Protein AF-A0A3S3QIP8-F1 (afdb_monomer)

Secondary structure (DSSP, 8-state):
-EEEEESS--TTHHHHHHHTT-EEEEE---GGGTT---HHHHHHH--TTEEEEEEESS-TTT-----HHHHHHHHHHHHT-TT-EEEEE-TTTT---TT-----GGGSTTTGGGEEEEEEHHHHS--SS---EEEEE-S-HHHHHHHHHHHHHHHHHHHHHHHHHHHHHHTTS------------------------------TT--SHHHHHHHHHHHHHHHS----TT-----B-PPPHHHHHH-GGGSS-SS---SSTTHHHHTTT-HHHHHHHHHHHHHHHHH-SS--HHHHHHHHHHHHHHHHTTBSS-----HHHHHHHHHHHHHHHHHHHH--TTS-HHHH-HHHHHHHHIIIII-GGG---HHHHHHHHHHH-TT----HHHHHGGG-TTTS-HHHHHHHHHTT----SHHHHHHHHHHHHHTTS--------PPPPHHHHHHHTPEEEE---TT-TT-TT--EEETTEEEE--EEE-HHHHHHHHHHHHHHHH-TTS--HHHHHHHHHHHH-SSHHHHHHHHHTTSEEE-SSSHHHHHHHHHHHHTT----TT--TTHHHHHHHHHHHHSHHHHHHHHHHHHTSSSHHHHHHHHHHHHHHHHHHHHHHHHH-HHHHS--

pLDDT: mean 73.8, std 17.01, range [21.25, 93.06]

Radius of gyration: 34.1 Å; Cα contacts (8 Å, |Δi|>4): 766; chains: 1; bounding box: 75×82×105 Å

Organism: NCBI:txid337451

Nearest PDB structures (foldseek):
  5wmi-assembly1_A-2  TM=9.969E-01  e=4.061E-16  Arabidopsis thaliana
  5wml-assembly1_B  TM=9.912E-01  e=1.218E-15  Arabidopsis thaliana
  5wmh-assembly2_C  TM=9.903E-01  e=6.158E-15  Arabidopsis thaliana
  5wmk-assembly1_A-2  TM=9.514E-01  e=2.811E-15  Arabidopsis thaliana
  8wkj-assembly1_A-2  TM=9.703E-01  e=3.616E-10  Legionella pneumophila

Mean predicted aligned error: 19.62 Å

InterPro domains:
  IPR004158 Protein of unknown function DUF247, plant [PF03140] (236-611)
  IPR004158 Protein of unknown function DUF247, plant [PTHR31170] (226-620)
  IPR004839 Aminotransferase, class I/classII, large domain [PF00155] (13-129)
  IPR015421 Pyridoxal phosphate-dependent transferase, major domain [G3DSA:3.40.640.10] (13-126)
  IPR015424 Pyridoxal phosphate-dependent transferase [SSF53383] (13-152)

Sequence (628 aa):
MQGISAIGSPKRYPEMARLADAMPVILFTLISDDFLLYPRVLASKLNEKSRLLILCSPSNPTGSVYPKKLLEEIADIVEKHPRLLVLSDEMYEHIIYPPAKHISFASLPSMWERTLTVNGLSKSFGFLSSACSLCTSSEDPAIITTLLIIQDSVRLNKRIENLMTCEEEESFSTGTKVGASSSESGMQEPVQEDASVVTTIDTRGLESNWVTSIKERLRIWRGRPKASSESISCSIHRVTHCLRQSNEKVYDPQLISIGPLHYEKRKSQLQAMEEYKWRCLDNILSRSREGSLERYLAAVKELEERARKCYSEVIPLDSNSFAEMMVLDACFMIEFFRRDNNEDPIFQLKWLKLALTADIMMMLENQIPFFILHRLFDLIDDSRPHSIQEMATILFPDILDSTVLEKIRESNIQIQHLLHLMHASFILKVEEKCSGTSVFQRIPSASKLKDAGIKFKERTEKKDILDIFAIKFEKGSIEIPSIQFWDRANLIFLNLIAFEQCYCPCKKYVTAYAAFMNCLICNSKDVEILCREGIIDNWVGSDGDMAALFNNMARELTVYEDDFYLSGICKEINQYCESTWPKLRATLVHDYFKNPWAIVSFLAALLLLLLTITQTFFSSFPKFAYGK

Structure (mmCIF, N/CA/C/O backbone):
data_AF-A0A3S3QIP8-F1
#
_entry.id   AF-A0A3S3QIP8-F1
#
loop_
_atom_site.group_PDB
_atom_site.id
_atom_site.type_symbol
_atom_site.label_atom_id
_atom_site.label_alt_id
_atom_site.label_comp_id
_atom_site.label_asym_id
_atom_site.label_entity_id
_atom_site.label_seq_id
_atom_site.pdbx_PDB_ins_code
_atom_site.Cartn_x
_atom_site.Cartn_y
_atom_site.Cartn_z
_atom_site.occupancy
_atom_site.B_iso_or_equiv
_atom_site.auth_seq_id
_atom_site.auth_comp_id
_atom_site.auth_asym_id
_atom_site.auth_atom_id
_atom_site.pdbx_PDB_model_num
ATOM 1 N N . MET A 1 1 ? -15.910 -31.978 -16.618 1.00 37.06 1 MET A N 1
ATOM 2 C CA . MET A 1 1 ? -17.311 -31.616 -17.001 1.00 37.06 1 MET A CA 1
ATOM 3 C C . MET A 1 1 ? -17.307 -30.625 -18.168 1.00 37.06 1 MET A C 1
ATOM 5 O O . MET A 1 1 ? -16.235 -30.136 -18.460 1.00 37.06 1 MET A O 1
ATOM 9 N N . GLN A 1 2 ? -18.411 -30.328 -18.869 1.00 28.30 2 GLN A N 1
ATOM 10 C CA . GLN A 1 2 ? -18.497 -29.147 -19.755 1.00 28.30 2 GLN A CA 1
ATOM 11 C C . GLN A 1 2 ? -19.601 -28.212 -19.238 1.00 28.30 2 GLN A C 1
ATOM 13 O O . GLN A 1 2 ? -20.752 -28.636 -19.108 1.00 28.30 2 GLN A O 1
ATOM 18 N N . GLY A 1 3 ? -19.243 -26.974 -18.889 1.00 34.06 3 GLY A N 1
ATOM 19 C CA . GLY A 1 3 ? -20.182 -25.924 -18.478 1.00 34.06 3 GLY A CA 1
ATOM 20 C C . GLY A 1 3 ? -20.377 -24.954 -19.632 1.00 34.06 3 GLY A C 1
ATOM 21 O O . GLY A 1 3 ? -19.390 -24.454 -20.156 1.00 34.06 3 GLY A O 1
ATOM 22 N N . ILE A 1 4 ? -21.610 -24.708 -20.063 1.00 38.31 4 ILE A N 1
ATOM 23 C CA . ILE A 1 4 ? -21.902 -23.805 -21.178 1.00 38.31 4 ILE A CA 1
ATOM 24 C C . ILE A 1 4 ? -22.316 -22.445 -20.603 1.00 38.31 4 ILE A C 1
ATOM 26 O O . ILE A 1 4 ? -23.284 -22.351 -19.853 1.00 38.31 4 ILE A O 1
ATOM 30 N N . SER A 1 5 ? -21.574 -21.391 -20.940 1.00 38.03 5 SER A N 1
ATOM 31 C CA . SER A 1 5 ? -21.826 -20.011 -20.509 1.00 38.03 5 SER A CA 1
ATOM 32 C C . SER A 1 5 ? -22.104 -19.135 -21.725 1.00 38.03 5 SER A C 1
ATOM 34 O O . SER A 1 5 ? -21.290 -19.103 -22.645 1.00 38.03 5 SER A O 1
ATOM 36 N N . ALA A 1 6 ? -23.226 -18.419 -21.750 1.00 36.28 6 ALA A N 1
ATOM 37 C CA . ALA A 1 6 ? -23.490 -17.410 -22.773 1.00 36.28 6 ALA A CA 1
ATOM 38 C C . ALA A 1 6 ? -22.900 -16.050 -22.378 1.00 36.28 6 ALA A C 1
ATOM 40 O O . ALA A 1 6 ? -22.991 -15.632 -21.224 1.00 36.28 6 ALA A O 1
ATOM 41 N N . ILE A 1 7 ? -22.264 -15.357 -23.325 1.00 38.19 7 ILE A N 1
ATOM 42 C CA . ILE A 1 7 ? -21.615 -14.066 -23.096 1.00 38.19 7 ILE A CA 1
ATOM 43 C C . ILE A 1 7 ? -22.669 -12.990 -22.869 1.00 38.19 7 ILE A C 1
ATOM 45 O O . ILE A 1 7 ? -23.250 -12.421 -23.780 1.00 38.19 7 ILE A O 1
ATOM 49 N N . GLY A 1 8 ? -22.820 -12.712 -21.589 1.00 37.53 8 GLY A N 1
ATOM 50 C CA . GLY A 1 8 ? -23.254 -11.474 -20.962 1.00 37.53 8 GLY A CA 1
ATOM 51 C C . GLY A 1 8 ? -22.922 -11.584 -19.474 1.00 37.53 8 GLY A C 1
ATOM 52 O O . GLY A 1 8 ? -23.748 -11.253 -18.635 1.00 37.53 8 GLY A O 1
ATOM 53 N N . SER A 1 9 ? -21.781 -12.200 -19.143 1.00 51.47 9 SER A N 1
ATOM 54 C CA . SER A 1 9 ? -21.586 -12.877 -17.862 1.00 51.47 9 SER A CA 1
ATOM 55 C C . SER A 1 9 ? -20.368 -12.331 -17.101 1.00 51.47 9 SER A C 1
ATOM 57 O O . SER A 1 9 ? -19.344 -12.083 -17.749 1.00 51.47 9 SER A O 1
ATOM 59 N N . PRO A 1 10 ? -20.399 -12.196 -15.759 1.00 53.75 10 PRO A N 1
ATOM 60 C CA . PRO A 1 10 ? -19.266 -11.739 -14.961 1.00 53.75 10 PRO A CA 1
ATOM 61 C C . PRO A 1 10 ? -18.012 -12.565 -15.258 1.00 53.75 10 PRO A C 1
ATOM 63 O O . PRO A 1 10 ? -18.102 -13.781 -15.431 1.00 53.75 10 PRO A O 1
ATOM 66 N N . LYS A 1 11 ? -16.826 -11.937 -15.216 1.00 60.97 11 LYS A N 1
ATOM 67 C CA . LYS A 1 11 ? -15.496 -12.570 -15.410 1.00 60.97 11 LYS A CA 1
ATOM 68 C C . LYS A 1 11 ? -15.255 -13.863 -14.592 1.00 60.97 11 LYS A C 1
ATOM 70 O O . LYS A 1 11 ? -14.253 -14.532 -14.797 1.00 60.97 11 LYS A O 1
ATOM 75 N N . ARG A 1 12 ? -16.146 -14.209 -13.657 1.00 71.12 12 ARG A N 1
ATOM 76 C CA . ARG A 1 12 ? -16.020 -15.290 -12.676 1.00 71.12 12 ARG A CA 1
ATOM 77 C C . ARG A 1 12 ? -16.557 -16.654 -13.134 1.00 71.12 12 ARG A C 1
ATOM 79 O O . ARG A 1 12 ? -16.010 -17.652 -12.682 1.00 71.12 12 ARG A O 1
ATOM 86 N N . TYR A 1 13 ? -17.578 -16.757 -13.998 1.00 80.88 13 TYR A N 1
ATOM 87 C CA . TYR A 1 13 ? -18.154 -18.083 -14.323 1.00 80.88 13 TYR A CA 1
ATOM 88 C C . TYR A 1 13 ? -17.187 -19.053 -15.015 1.00 80.88 13 TYR A C 1
ATOM 90 O O . TYR A 1 13 ? -17.170 -20.220 -14.621 1.00 80.88 13 TYR A O 1
ATOM 98 N N . PRO A 1 14 ? -16.357 -18.635 -15.994 1.00 80.12 14 PRO A N 1
ATOM 99 C CA . PRO A 1 14 ? -15.396 -19.550 -16.605 1.00 80.12 14 PRO A CA 1
ATOM 100 C C . PRO A 1 14 ? -14.378 -20.094 -15.597 1.00 80.12 14 PRO A C 1
ATOM 102 O O . PRO A 1 14 ? -14.036 -21.270 -15.662 1.00 80.12 14 PRO A O 1
ATOM 105 N N . GLU A 1 15 ? -13.939 -19.271 -14.640 1.00 80.31 15 GLU A N 1
ATOM 106 C CA . GLU A 1 15 ? -13.009 -19.702 -13.588 1.00 80.31 15 GLU A CA 1
ATOM 107 C C . GLU A 1 15 ? -13.679 -20.627 -12.569 1.00 80.31 15 GLU A C 1
ATOM 109 O O . GLU A 1 15 ? -13.100 -21.645 -12.205 1.00 80.31 15 GLU A O 1
ATOM 114 N N . MET A 1 16 ? -14.923 -20.339 -12.162 1.00 79.69 16 MET A N 1
ATOM 115 C CA . MET A 1 16 ? -15.693 -21.236 -11.287 1.00 79.69 16 MET A CA 1
ATOM 116 C C . MET A 1 16 ? -15.909 -22.609 -11.933 1.00 79.69 16 MET A C 1
ATOM 118 O O . MET A 1 16 ? -15.815 -23.629 -11.256 1.00 79.69 16 MET A O 1
ATOM 122 N N . ALA A 1 17 ? -16.138 -22.648 -13.249 1.00 80.00 17 ALA A N 1
ATOM 123 C CA . ALA A 1 17 ? -16.202 -23.902 -13.988 1.00 80.00 17 ALA A CA 1
ATOM 124 C C . ALA A 1 17 ? -14.857 -24.649 -13.948 1.00 80.00 17 ALA A C 1
ATOM 126 O O . ALA A 1 17 ? -14.842 -25.837 -13.634 1.00 80.00 17 ALA A O 1
ATOM 127 N N . ARG A 1 18 ? -13.728 -23.969 -14.200 1.00 81.75 18 ARG A N 1
ATOM 128 C CA . ARG A 1 18 ? -12.393 -24.597 -14.154 1.00 81.75 18 ARG A CA 1
ATOM 129 C C . ARG A 1 18 ? -12.026 -25.112 -12.766 1.00 81.75 18 ARG A C 1
ATOM 131 O O . ARG A 1 18 ? -11.439 -26.180 -12.674 1.00 81.75 18 ARG A O 1
ATOM 138 N N . LEU A 1 19 ? -12.411 -24.397 -11.711 1.00 77.38 19 LEU A N 1
ATOM 139 C CA . LEU A 1 19 ? -12.191 -24.815 -10.325 1.00 77.38 19 LEU A CA 1
ATOM 140 C C . LEU A 1 19 ? -12.963 -26.097 -9.967 1.00 77.38 19 LEU A C 1
ATOM 142 O O . LEU A 1 19 ? -12.528 -26.853 -9.108 1.00 77.38 19 LEU A O 1
ATOM 146 N N . ALA A 1 20 ? -14.078 -26.364 -10.650 1.00 79.19 20 ALA A N 1
ATOM 147 C CA . ALA A 1 20 ? -14.846 -27.604 -10.537 1.00 79.19 20 ALA A CA 1
ATOM 148 C C . ALA A 1 20 ? -14.429 -28.677 -11.570 1.00 79.19 20 ALA A C 1
ATOM 150 O O . ALA A 1 20 ? -15.225 -29.563 -11.892 1.00 79.19 20 ALA A O 1
ATOM 151 N N . ASP A 1 21 ? -13.234 -28.562 -12.167 1.00 81.19 21 ASP A N 1
ATOM 152 C CA . ASP A 1 21 ? -12.742 -29.423 -13.256 1.00 81.19 21 ASP A CA 1
ATOM 153 C C . ASP A 1 21 ? -13.732 -29.531 -14.441 1.00 81.19 21 ASP A C 1
ATOM 155 O O . ASP A 1 21 ? -13.867 -30.548 -15.149 1.00 81.19 21 ASP A O 1
ATOM 159 N N . ALA A 1 22 ? -14.480 -28.451 -14.679 1.00 81.81 22 ALA A N 1
ATOM 160 C CA . ALA A 1 22 ? -15.355 -28.279 -15.822 1.00 81.81 22 ALA A CA 1
ATOM 161 C C . ALA A 1 22 ? -14.689 -27.417 -16.903 1.00 81.81 22 ALA A C 1
ATOM 163 O O . ALA A 1 22 ? -14.033 -26.413 -16.649 1.00 81.81 22 ALA A O 1
ATOM 164 N N . MET A 1 23 ? -14.895 -27.807 -18.154 1.00 81.50 23 MET A N 1
ATOM 165 C CA . MET A 1 23 ? -14.457 -27.106 -19.344 1.00 81.50 23 MET A CA 1
ATOM 166 C C . MET A 1 23 ? -15.524 -26.069 -19.719 1.00 81.50 23 MET A C 1
ATOM 168 O O . MET A 1 23 ? -16.637 -26.462 -20.089 1.00 81.50 23 MET A O 1
ATOM 172 N N . PRO A 1 24 ? -15.221 -24.766 -19.628 1.00 85.00 24 PRO A N 1
ATOM 173 C CA . PRO A 1 24 ? -16.153 -23.727 -20.031 1.00 85.00 24 PRO A CA 1
ATOM 174 C C . PRO A 1 24 ? -16.312 -23.712 -21.558 1.00 85.00 24 PRO A C 1
ATOM 176 O O . PRO A 1 24 ? -15.335 -23.678 -22.304 1.00 85.00 24 PRO A O 1
ATOM 179 N N . VAL A 1 25 ? -17.555 -23.715 -22.022 1.00 84.94 25 VAL A N 1
ATOM 180 C CA . VAL A 1 25 ? -17.966 -23.582 -23.419 1.00 84.94 25 VAL A CA 1
ATOM 181 C C . VAL A 1 25 ? -18.679 -22.247 -23.540 1.00 84.94 25 VAL A C 1
ATOM 183 O O . VAL A 1 25 ? -19.751 -22.058 -22.975 1.00 84.94 25 VAL A O 1
ATOM 186 N N . ILE A 1 26 ? -18.069 -21.306 -24.250 1.00 84.38 26 ILE A N 1
ATOM 187 C CA . ILE A 1 26 ? -18.566 -19.934 -24.308 1.00 84.38 26 ILE A CA 1
ATOM 188 C C . ILE A 1 26 ? -19.456 -19.731 -25.547 1.00 84.38 26 ILE A C 1
ATOM 190 O O . ILE A 1 26 ? -19.026 -20.002 -26.670 1.00 84.38 26 ILE A O 1
ATOM 194 N N . LEU A 1 27 ? -20.695 -19.266 -25.345 1.00 83.25 27 LEU A N 1
ATOM 195 C CA . LEU A 1 27 ? -21.647 -18.896 -26.399 1.00 83.25 27 LEU A CA 1
ATOM 196 C C . LEU A 1 27 ? -21.579 -17.386 -26.619 1.00 83.25 27 LEU A C 1
ATOM 198 O O . LEU A 1 27 ? -22.020 -16.610 -25.778 1.00 83.25 27 LEU A O 1
ATOM 202 N N . PHE A 1 28 ? -21.012 -16.966 -27.742 1.00 78.50 28 PHE A N 1
ATOM 203 C CA . PHE A 1 28 ? -20.902 -15.552 -28.088 1.00 78.50 28 PHE A CA 1
ATOM 204 C C . PHE A 1 28 ? -22.260 -15.015 -28.561 1.00 78.50 28 PHE A C 1
ATOM 206 O O . PHE A 1 28 ? -22.915 -15.648 -29.389 1.00 78.50 28 PHE A O 1
ATOM 213 N N . THR A 1 29 ? -22.656 -13.852 -28.046 1.00 82.62 29 THR A N 1
ATOM 214 C CA . THR A 1 29 ? -23.830 -13.080 -28.481 1.00 82.62 29 THR A CA 1
ATOM 215 C C . THR A 1 29 ? -23.359 -11.777 -29.133 1.00 82.62 29 THR A C 1
ATOM 217 O O . THR A 1 29 ? -22.218 -11.347 -28.931 1.00 82.62 29 THR A O 1
ATOM 220 N N . LEU A 1 30 ? -24.205 -11.168 -29.964 1.00 79.12 30 LEU A N 1
ATOM 221 C CA . LEU A 1 30 ? -23.874 -9.954 -30.710 1.00 79.12 30 LEU A CA 1
ATOM 222 C C . LEU A 1 30 ? -24.595 -8.741 -30.124 1.00 79.12 30 LEU A C 1
ATOM 224 O O . LEU A 1 30 ? -25.689 -8.853 -29.576 1.00 79.12 30 LEU A O 1
ATOM 228 N N . ILE A 1 31 ? -24.006 -7.558 -30.305 1.00 81.50 31 ILE A N 1
ATOM 229 C CA . ILE A 1 31 ? -24.637 -6.292 -29.907 1.00 81.50 31 ILE A CA 1
ATOM 230 C C . ILE A 1 31 ? -25.921 -6.007 -30.699 1.00 81.50 31 ILE A C 1
ATOM 232 O O . ILE A 1 31 ? -26.845 -5.411 -30.165 1.00 81.50 31 ILE A O 1
ATOM 236 N N . SER A 1 32 ? -26.002 -6.469 -31.952 1.00 81.75 32 SER A N 1
ATOM 237 C CA . SER A 1 32 ? -27.204 -6.355 -32.793 1.00 81.75 32 SER A CA 1
ATOM 238 C C . SER A 1 32 ? -28.405 -7.122 -32.240 1.00 81.75 32 SER A C 1
ATOM 240 O O . SER A 1 32 ? -29.532 -6.858 -32.642 1.00 81.75 32 SER A O 1
ATOM 242 N N . ASP A 1 33 ? -28.142 -8.068 -31.341 1.00 79.31 33 ASP A N 1
ATOM 243 C CA . ASP A 1 33 ? -29.103 -8.984 -30.737 1.00 79.31 33 ASP A CA 1
ATOM 244 C C . ASP A 1 33 ? -29.374 -8.633 -29.262 1.00 79.31 33 ASP A C 1
ATOM 246 O O . ASP A 1 33 ? -29.819 -9.485 -28.493 1.00 79.31 33 ASP A O 1
ATOM 250 N N . ASP A 1 34 ? -29.023 -7.412 -28.837 1.00 82.38 34 ASP A N 1
ATOM 251 C CA . ASP A 1 34 ? -29.039 -6.964 -27.438 1.00 82.38 34 ASP A CA 1
ATOM 252 C C . ASP A 1 34 ? -28.296 -7.926 -26.495 1.00 82.38 34 ASP A C 1
ATOM 254 O O . ASP A 1 34 ? -28.663 -8.101 -25.336 1.00 82.38 34 ASP A O 1
ATOM 258 N N . PHE A 1 35 ? -27.249 -8.597 -26.988 1.00 85.88 35 PHE A N 1
ATOM 259 C CA . PHE A 1 35 ? -26.496 -9.626 -26.262 1.00 85.88 35 PHE A CA 1
ATOM 260 C C . PHE A 1 35 ? -27.339 -10.798 -25.719 1.00 85.88 35 PHE A C 1
ATOM 262 O O . PHE A 1 35 ? -26.888 -11.530 -24.833 1.00 85.88 35 PHE A O 1
ATOM 269 N N . LEU A 1 36 ? -28.545 -11.017 -26.249 1.00 87.12 36 LEU A N 1
ATOM 270 C CA . LEU A 1 36 ? -29.416 -12.111 -25.835 1.00 87.12 36 LEU A CA 1
ATOM 271 C C . LEU A 1 36 ? -28.971 -13.446 -26.447 1.00 87.12 36 LEU A C 1
ATOM 273 O O . LEU A 1 36 ? -28.522 -13.530 -27.593 1.00 87.12 36 LEU A O 1
ATOM 277 N N . LEU A 1 37 ? -29.112 -14.527 -25.676 1.00 86.81 37 LEU A N 1
ATOM 278 C CA . LEU A 1 37 ? -28.846 -15.877 -26.164 1.00 86.81 37 LEU A CA 1
ATOM 279 C C . LEU A 1 37 ? -30.016 -16.386 -27.011 1.00 86.81 37 LEU A C 1
ATOM 281 O O . LEU A 1 37 ? -31.089 -16.674 -26.484 1.00 86.81 37 LEU A O 1
ATOM 285 N N . TYR A 1 38 ? -29.780 -16.599 -28.306 1.00 86.25 38 TYR A N 1
ATOM 286 C CA . TYR A 1 38 ? -30.770 -17.238 -29.169 1.00 86.25 38 TYR A CA 1
ATOM 287 C C . TYR A 1 38 ? -30.733 -18.778 -29.094 1.00 86.25 38 TYR A C 1
ATOM 289 O O . TYR A 1 38 ? -29.650 -19.377 -29.161 1.00 86.25 38 TYR A O 1
ATOM 297 N N . PRO A 1 39 ? -31.904 -19.448 -29.089 1.00 87.50 39 PRO A N 1
ATOM 298 C CA . PRO A 1 39 ? -32.038 -20.907 -29.012 1.00 87.50 39 PRO A CA 1
ATOM 299 C C . PRO A 1 39 ? -31.216 -21.681 -30.054 1.00 87.50 39 PRO A C 1
ATOM 301 O O . PRO A 1 39 ? -30.673 -22.746 -29.764 1.00 87.50 39 PRO A O 1
ATOM 304 N N . ARG A 1 40 ? -31.056 -21.133 -31.268 1.00 85.38 40 ARG A N 1
ATOM 305 C CA . ARG A 1 40 ? -30.272 -21.760 -32.351 1.00 85.38 40 ARG A CA 1
ATOM 306 C C . ARG A 1 40 ? -28.793 -21.917 -31.989 1.00 85.38 40 ARG A C 1
ATOM 308 O O . ARG A 1 40 ? -28.189 -22.944 -32.294 1.00 85.38 40 ARG A O 1
ATOM 315 N N . VAL A 1 41 ? -28.220 -20.910 -31.327 1.00 84.75 41 VAL A N 1
ATOM 316 C CA . VAL A 1 41 ? -26.815 -20.919 -30.898 1.00 84.75 41 VAL A CA 1
ATOM 317 C C . VAL A 1 41 ? -26.623 -21.948 -29.791 1.00 84.75 41 VAL A C 1
ATOM 319 O O . VAL A 1 41 ? -25.689 -22.748 -29.865 1.00 84.75 41 VAL A O 1
ATOM 322 N N . LEU A 1 42 ? -27.548 -21.985 -28.827 1.00 87.38 42 LEU A N 1
ATOM 323 C CA . LEU A 1 42 ? -27.553 -22.973 -27.750 1.00 87.38 42 LEU A CA 1
ATOM 324 C C . LEU A 1 42 ? -27.624 -24.404 -28.308 1.00 87.38 42 LEU A C 1
ATOM 326 O O . LEU A 1 42 ? -26.742 -25.213 -28.025 1.00 87.38 42 LEU A O 1
ATOM 330 N N . ALA A 1 43 ? -28.601 -24.694 -29.172 1.00 86.69 43 ALA A N 1
ATOM 331 C CA . ALA A 1 43 ? -28.780 -26.017 -29.773 1.00 86.69 43 ALA A CA 1
ATOM 332 C C . ALA A 1 43 ? -27.533 -26.501 -30.538 1.00 86.69 43 ALA A C 1
ATOM 334 O O . ALA A 1 43 ? -27.183 -27.674 -30.457 1.00 86.69 43 ALA A O 1
ATOM 335 N N . SER A 1 44 ? -26.822 -25.599 -31.229 1.00 87.69 44 SER A N 1
ATOM 336 C CA . SER A 1 44 ? -25.616 -25.935 -32.008 1.00 87.69 44 SER A CA 1
ATOM 337 C C . SER A 1 44 ? -24.401 -26.356 -31.167 1.00 87.69 44 SER A C 1
ATOM 339 O O . SER A 1 44 ? -23.450 -26.928 -31.702 1.00 87.69 44 SER A O 1
ATOM 341 N N . LYS A 1 45 ? -24.396 -26.042 -29.865 1.00 86.69 45 LYS A N 1
ATOM 342 C CA . LYS A 1 45 ? -23.263 -26.279 -28.954 1.00 86.69 45 LYS A CA 1
ATOM 343 C C . LYS A 1 45 ? -23.546 -27.331 -27.888 1.00 86.69 45 LYS A C 1
ATOM 345 O O . LYS A 1 45 ? -22.607 -27.756 -27.214 1.00 86.69 45 LYS A O 1
ATOM 350 N N . LEU A 1 46 ? -24.800 -27.758 -27.749 1.00 88.00 46 LEU A N 1
ATOM 351 C CA . LEU A 1 46 ? -25.174 -28.829 -26.836 1.00 88.00 46 LEU A CA 1
ATOM 352 C C . LEU A 1 46 ? -24.623 -30.176 -27.311 1.00 88.00 46 LEU A C 1
ATOM 354 O O . LEU A 1 46 ? -24.621 -30.507 -28.493 1.00 88.00 46 LEU A O 1
ATOM 358 N N . ASN A 1 47 ? -24.131 -30.951 -26.352 1.00 85.06 47 ASN A N 1
ATOM 359 C CA . ASN A 1 47 ? -23.615 -32.300 -26.543 1.00 85.06 47 ASN A CA 1
ATOM 360 C C . ASN A 1 47 ? -23.859 -33.142 -25.279 1.00 85.06 47 ASN A C 1
ATOM 362 O O . ASN A 1 47 ? -24.256 -32.622 -24.237 1.00 85.06 47 ASN A O 1
ATOM 366 N N . GLU A 1 48 ? -23.545 -34.436 -25.321 1.00 83.56 48 GLU A N 1
ATOM 367 C CA . GLU A 1 48 ? -23.761 -35.348 -24.184 1.00 83.56 48 GLU A CA 1
ATOM 368 C C . GLU A 1 48 ? -22.958 -34.998 -22.914 1.00 83.56 48 GLU A C 1
ATOM 370 O O . GLU A 1 48 ? -23.280 -35.468 -21.822 1.00 83.56 48 GLU A O 1
ATOM 375 N N . LYS A 1 49 ? -21.903 -34.177 -23.023 1.00 85.88 49 LYS A N 1
ATOM 376 C CA . LYS A 1 49 ? -21.083 -33.717 -21.886 1.00 85.88 49 LYS A CA 1
ATOM 377 C C . LYS A 1 49 ? -21.617 -32.433 -21.243 1.00 85.88 49 LYS A C 1
ATOM 379 O O . LYS A 1 49 ? -21.111 -32.045 -20.187 1.00 85.88 49 LYS A O 1
ATOM 384 N N . SER A 1 50 ? -22.610 -31.795 -21.859 1.00 87.81 50 SER A N 1
ATOM 385 C CA . SER A 1 50 ? -23.214 -30.544 -21.401 1.00 87.81 50 SER A CA 1
ATOM 386 C C . SER A 1 50 ? -23.994 -30.781 -20.110 1.00 87.81 50 SER A C 1
ATOM 388 O O . SER A 1 50 ? -24.918 -31.594 -20.081 1.00 87.81 50 SER A O 1
ATOM 390 N N . ARG A 1 51 ? -23.595 -30.108 -19.024 1.00 86.06 51 ARG A N 1
ATOM 391 C CA . ARG A 1 51 ? -24.154 -30.356 -17.681 1.00 86.06 51 ARG A CA 1
ATOM 392 C C . ARG A 1 51 ? -24.830 -29.144 -17.056 1.00 86.06 51 ARG A C 1
ATOM 394 O O . ARG A 1 51 ? -25.836 -29.317 -16.378 1.00 86.06 51 ARG A O 1
ATOM 401 N N . LEU A 1 52 ? -24.290 -27.950 -17.266 1.00 87.56 52 LEU A N 1
ATOM 402 C CA . LEU A 1 52 ? -24.791 -26.727 -16.648 1.00 87.56 52 LEU A CA 1
ATOM 403 C C . LEU A 1 52 ? -24.852 -25.612 -17.690 1.00 87.56 52 LEU A C 1
ATOM 405 O O . LEU A 1 52 ? -23.847 -25.350 -18.355 1.00 87.56 52 LEU A O 1
ATOM 409 N N . LEU A 1 53 ? -26.017 -24.983 -17.812 1.00 89.31 53 LEU A N 1
ATOM 410 C CA . LEU A 1 53 ? -26.241 -23.739 -18.541 1.00 89.31 53 LEU A CA 1
ATOM 411 C C . LEU A 1 53 ? -26.334 -22.597 -17.529 1.00 89.31 53 LEU A C 1
ATOM 413 O O . LEU A 1 53 ? -27.098 -22.697 -16.576 1.00 89.31 53 LEU A O 1
ATOM 417 N N . ILE A 1 54 ? -25.580 -21.520 -17.729 1.00 89.88 54 ILE A N 1
ATOM 418 C CA . ILE A 1 54 ? -25.643 -20.338 -16.857 1.00 89.88 54 ILE A CA 1
ATOM 419 C C . ILE A 1 54 ? -26.383 -19.215 -17.586 1.00 89.88 54 ILE A C 1
ATOM 421 O O . ILE A 1 54 ? -25.972 -18.818 -18.679 1.00 89.88 54 ILE A O 1
ATOM 425 N N . LEU A 1 55 ? -27.447 -18.699 -16.969 1.00 89.94 55 LEU A N 1
ATOM 426 C CA . LEU A 1 55 ? -28.221 -17.548 -17.433 1.00 89.94 55 LEU A CA 1
ATOM 427 C C . LEU A 1 55 ? -28.128 -16.431 -16.392 1.00 89.94 55 LEU A C 1
ATOM 429 O O . LEU A 1 55 ? -28.335 -16.674 -15.211 1.00 89.94 55 LEU A O 1
ATOM 433 N N . CYS A 1 56 ? -27.820 -15.211 -16.828 1.00 89.88 56 CYS A N 1
ATOM 434 C CA . CYS A 1 56 ? -27.755 -14.029 -15.966 1.00 89.88 56 CYS A CA 1
ATOM 435 C C . CYS A 1 56 ? -28.736 -12.984 -16.501 1.00 89.88 56 CYS A C 1
ATOM 437 O O . CYS A 1 56 ? -28.567 -12.506 -17.627 1.00 89.88 56 CYS A O 1
ATOM 439 N N . SER A 1 57 ? -29.776 -12.675 -15.724 1.00 87.75 57 SER A N 1
ATOM 440 C CA . SER A 1 57 ? -30.848 -11.758 -16.121 1.00 87.75 57 SER A CA 1
ATOM 441 C C . SER A 1 57 ? -31.424 -11.040 -14.893 1.00 87.75 57 SER A C 1
ATOM 443 O O . SER A 1 57 ? -31.936 -11.721 -14.008 1.00 87.75 57 SER A O 1
ATOM 445 N N . PRO A 1 58 ? -31.411 -9.694 -14.838 1.00 89.88 58 PRO A N 1
ATOM 446 C CA . PRO A 1 58 ? -30.717 -8.768 -15.741 1.00 89.88 58 PRO A CA 1
ATOM 447 C C . PRO A 1 58 ? -29.198 -9.004 -15.810 1.00 89.88 58 PRO A C 1
ATOM 449 O O . PRO A 1 58 ? -28.544 -9.277 -14.805 1.00 89.88 58 PRO A O 1
ATOM 452 N N . SER A 1 59 ? -28.640 -8.927 -17.018 1.00 86.50 59 SER A N 1
ATOM 453 C CA . SER A 1 59 ? -27.262 -9.334 -17.310 1.00 86.50 59 SER A CA 1
ATOM 454 C C . SER A 1 59 ? -26.217 -8.335 -16.800 1.00 86.50 59 SER A C 1
ATOM 456 O O . SER A 1 59 ? -26.337 -7.126 -16.980 1.00 86.50 59 SER A O 1
ATOM 458 N N . ASN A 1 60 ? -25.109 -8.852 -16.268 1.00 83.81 60 ASN A N 1
ATOM 459 C CA . ASN A 1 60 ? -23.872 -8.104 -16.030 1.00 83.81 60 ASN A CA 1
ATOM 460 C C . ASN A 1 60 ? -22.741 -8.708 -16.886 1.00 83.81 60 ASN A C 1
ATOM 462 O O . ASN A 1 60 ? -22.367 -9.857 -16.637 1.00 83.81 60 ASN A O 1
ATOM 466 N N . PRO A 1 61 ? -22.152 -7.975 -17.854 1.00 82.56 61 PRO A N 1
ATOM 467 C CA . PRO A 1 61 ? -22.067 -6.506 -17.909 1.00 82.56 61 PRO A CA 1
ATOM 468 C C . PRO A 1 61 ? -23.073 -5.799 -18.828 1.00 82.56 61 PRO A C 1
ATOM 470 O O . PRO A 1 61 ? -23.034 -4.576 -18.915 1.00 82.56 61 PRO A O 1
ATOM 473 N N . THR A 1 62 ? -23.922 -6.530 -19.551 1.00 83.56 62 THR A N 1
ATOM 474 C CA . THR A 1 62 ? -24.637 -5.963 -20.713 1.00 83.56 62 THR A CA 1
ATOM 475 C C . THR A 1 62 ? -25.892 -5.167 -20.355 1.00 83.56 62 THR A C 1
ATOM 477 O O . THR A 1 62 ? -26.327 -4.333 -21.140 1.00 83.56 62 THR A O 1
ATOM 480 N N . GLY A 1 63 ? -26.471 -5.394 -19.175 1.00 85.88 63 GLY A N 1
ATOM 481 C CA . GLY A 1 63 ? -27.743 -4.801 -18.759 1.00 85.88 63 GLY A CA 1
ATOM 482 C C . GLY A 1 63 ? -28.973 -5.427 -19.423 1.00 85.88 63 GLY A C 1
ATOM 483 O O . GLY A 1 63 ? -30.092 -5.015 -19.122 1.00 85.88 63 GLY A O 1
ATOM 484 N N . SER A 1 64 ? -28.797 -6.419 -20.299 1.00 87.88 64 SER A N 1
ATOM 485 C CA . SER A 1 64 ? -29.890 -7.041 -21.043 1.00 87.88 64 SER A CA 1
ATOM 486 C C . SER A 1 64 ? -30.820 -7.846 -20.140 1.00 87.88 64 SER A C 1
ATOM 488 O O . SER A 1 64 ? -30.378 -8.560 -19.237 1.00 87.88 64 SER A O 1
ATOM 490 N N . VAL A 1 65 ? -32.121 -7.759 -20.412 1.00 91.06 65 VAL A N 1
ATOM 491 C CA . VAL A 1 65 ? -33.168 -8.497 -19.697 1.00 91.06 65 VAL A CA 1
ATOM 492 C C . VAL A 1 65 ? -33.831 -9.460 -20.665 1.00 91.06 65 VAL A C 1
ATOM 494 O O . VAL A 1 65 ? -34.283 -9.053 -21.734 1.00 91.06 65 VAL A O 1
ATOM 497 N N . TYR A 1 66 ? -33.909 -10.733 -20.290 1.00 91.00 66 TYR A N 1
ATOM 498 C CA . TYR A 1 66 ? -34.482 -11.753 -21.158 1.00 91.00 66 TYR A CA 1
ATOM 499 C C . TYR A 1 66 ? -36.018 -11.651 -21.233 1.00 91.00 66 TYR A C 1
ATOM 501 O O . TYR A 1 66 ? -36.690 -11.709 -20.200 1.00 91.00 66 TYR A O 1
ATOM 509 N N . PRO A 1 67 ? -36.612 -11.556 -22.440 1.00 91.31 67 PRO A N 1
ATOM 510 C CA . PRO A 1 67 ? -38.063 -11.604 -22.606 1.00 91.31 67 PRO A CA 1
ATOM 511 C C . PRO A 1 67 ? -38.635 -12.995 -22.308 1.00 91.31 67 PRO A C 1
ATOM 513 O O . PRO A 1 67 ? -38.010 -14.006 -22.632 1.00 91.31 67 PRO A O 1
ATOM 516 N N . LYS A 1 68 ? -39.883 -13.054 -21.815 1.00 91.12 68 LYS A N 1
ATOM 517 C CA . LYS A 1 68 ? -40.581 -14.317 -21.491 1.00 91.12 68 LYS A CA 1
ATOM 518 C C . LYS A 1 68 ? -40.500 -15.353 -22.609 1.00 91.12 68 LYS A C 1
ATOM 520 O O . LYS A 1 68 ? -40.084 -16.479 -22.379 1.00 91.12 68 LYS A O 1
ATOM 525 N N . LYS A 1 69 ? -40.857 -14.928 -23.823 1.00 91.56 69 LYS A N 1
ATOM 526 C CA . LYS A 1 69 ? -40.918 -15.785 -25.009 1.00 91.56 69 LYS A CA 1
ATOM 527 C C . LYS A 1 69 ? -39.566 -16.430 -25.325 1.00 91.56 69 LYS A C 1
ATOM 529 O O . LYS A 1 69 ? -39.511 -17.588 -25.711 1.00 91.56 69 LYS A O 1
ATOM 534 N N . LEU A 1 70 ? -38.474 -15.690 -25.132 1.00 91.12 70 LEU A N 1
ATOM 535 C CA . LEU A 1 70 ? -37.130 -16.202 -25.384 1.00 91.12 70 LEU A CA 1
ATOM 536 C C . LEU A 1 70 ? -36.711 -17.222 -24.318 1.00 91.12 70 LEU A C 1
ATOM 538 O O . LEU A 1 70 ? -36.092 -18.229 -24.647 1.00 91.12 70 LEU A O 1
ATOM 542 N N . LEU A 1 71 ? -37.064 -16.983 -23.050 1.00 92.38 71 LEU A N 1
ATOM 543 C CA . LEU A 1 71 ? -36.794 -17.943 -21.979 1.00 92.38 71 LEU A CA 1
ATOM 544 C C . LEU A 1 71 ? -37.614 -19.229 -22.145 1.00 92.38 71 LEU A C 1
ATOM 546 O O . LEU A 1 71 ? -37.077 -20.301 -21.889 1.00 92.38 71 LEU A O 1
ATOM 550 N N . GLU A 1 72 ? -38.861 -19.139 -22.620 1.00 92.44 72 GLU A N 1
ATOM 551 C CA . GLU A 1 72 ? -39.690 -20.301 -22.981 1.00 92.44 72 GLU A CA 1
ATOM 552 C C . GLU A 1 72 ? -39.022 -21.134 -24.093 1.00 92.44 72 GLU A C 1
ATOM 554 O O . GLU A 1 72 ? -38.851 -22.340 -23.938 1.00 92.44 72 GLU A O 1
ATOM 559 N N . GLU A 1 73 ? -38.517 -20.500 -25.158 1.00 92.56 73 GLU A N 1
ATOM 560 C CA . GLU A 1 73 ? -37.798 -21.213 -26.228 1.00 92.56 73 GLU A CA 1
ATOM 561 C C . GLU A 1 73 ? -36.482 -21.865 -25.743 1.00 92.56 73 GLU A C 1
ATOM 563 O O . GLU A 1 73 ? -36.069 -22.909 -26.257 1.00 92.56 73 GLU A O 1
ATOM 568 N N . ILE A 1 74 ? -35.803 -21.269 -24.755 1.00 91.88 74 ILE A N 1
ATOM 569 C CA . ILE A 1 74 ? -34.621 -21.869 -24.113 1.00 91.88 74 ILE A CA 1
ATOM 570 C C . ILE A 1 74 ? -35.036 -23.049 -23.223 1.00 91.88 74 ILE A C 1
ATOM 572 O O . ILE A 1 74 ? -34.381 -24.094 -23.263 1.00 91.88 74 ILE A O 1
ATOM 576 N N . ALA A 1 75 ? -36.120 -22.913 -22.457 1.00 91.62 75 ALA A N 1
ATOM 577 C CA . ALA A 1 75 ? -36.662 -23.968 -21.605 1.00 91.62 75 ALA A CA 1
ATOM 578 C C . ALA A 1 75 ? -37.027 -25.221 -22.418 1.00 91.62 75 ALA A C 1
ATOM 580 O O . ALA A 1 75 ? -36.617 -26.320 -22.044 1.00 91.62 75 ALA A O 1
ATOM 581 N N . ASP A 1 76 ? -37.649 -25.055 -23.590 1.00 91.88 76 ASP A N 1
ATOM 582 C CA . ASP A 1 76 ? -37.978 -26.154 -24.512 1.00 91.88 76 ASP A CA 1
ATOM 583 C C . ASP A 1 76 ? -36.739 -26.942 -24.985 1.00 91.88 76 ASP A C 1
ATOM 585 O O . ASP A 1 76 ? -36.811 -28.134 -25.306 1.00 91.88 76 ASP A O 1
ATOM 589 N N . ILE A 1 77 ? -35.574 -26.289 -25.080 1.00 89.88 77 ILE A N 1
ATOM 590 C CA . ILE A 1 77 ? -34.305 -26.951 -25.422 1.00 89.88 77 ILE A CA 1
ATOM 591 C C . ILE A 1 77 ? -33.729 -27.672 -24.205 1.00 89.88 77 ILE A C 1
ATOM 593 O O . ILE A 1 77 ? -33.225 -28.792 -24.340 1.00 89.88 77 ILE A O 1
ATOM 597 N N . VAL A 1 78 ? -33.781 -27.037 -23.034 1.00 89.62 78 VAL A N 1
ATOM 598 C CA . VAL A 1 78 ? -33.278 -27.607 -21.780 1.00 89.62 78 VAL A CA 1
ATOM 599 C C . VAL A 1 78 ? -34.059 -28.867 -21.413 1.00 89.62 78 VAL A C 1
ATOM 601 O O . VAL A 1 78 ? -33.446 -29.873 -21.061 1.00 89.62 78 VAL A O 1
ATOM 604 N N . GLU A 1 79 ? -35.382 -28.860 -21.584 1.00 89.69 79 GLU A N 1
ATOM 605 C CA . GLU A 1 79 ? -36.260 -29.999 -21.291 1.00 89.69 79 GLU A CA 1
ATOM 606 C C . GLU A 1 79 ? -35.882 -31.254 -22.097 1.00 89.69 79 GLU A C 1
ATOM 608 O O . GLU A 1 79 ? -35.891 -32.368 -21.572 1.00 89.69 79 GLU A O 1
ATOM 613 N N . LYS A 1 80 ? -35.435 -31.083 -23.348 1.00 88.88 80 LYS A N 1
ATOM 614 C CA . LYS A 1 80 ? -34.978 -32.188 -24.213 1.00 88.88 80 LYS A CA 1
ATOM 615 C C . LYS A 1 80 ? -33.666 -32.831 -23.750 1.00 88.88 80 LYS A C 1
ATOM 617 O O . LYS A 1 80 ? -33.315 -33.904 -24.239 1.00 88.88 80 LYS A O 1
ATOM 622 N N . HIS A 1 81 ? -32.934 -32.201 -22.830 1.00 88.56 81 HIS A N 1
ATOM 623 C CA . HIS A 1 81 ? -31.635 -32.666 -22.348 1.00 88.56 81 HIS A CA 1
ATOM 624 C C . HIS A 1 81 ? -31.720 -33.049 -20.864 1.00 88.56 81 HIS A C 1
ATOM 626 O O . HIS A 1 81 ? -31.457 -32.222 -19.990 1.00 88.56 81 HIS A O 1
ATOM 632 N N . PRO A 1 82 ? -31.995 -34.327 -20.531 1.00 84.31 82 PRO A N 1
ATOM 633 C CA . PRO A 1 82 ? -32.312 -34.734 -19.162 1.00 84.31 82 PRO A CA 1
ATOM 634 C C . PRO A 1 82 ? -31.170 -34.502 -18.162 1.00 84.31 82 PRO A C 1
ATOM 636 O O . PRO A 1 82 ? -31.422 -34.405 -16.964 1.00 84.31 82 PRO A O 1
ATOM 639 N N . ARG A 1 83 ? -29.922 -34.386 -18.631 1.00 85.69 83 ARG A N 1
ATOM 640 C CA . ARG A 1 83 ? -28.747 -34.115 -17.791 1.00 85.69 83 ARG A CA 1
ATOM 641 C C . ARG A 1 83 ? -28.449 -32.631 -17.579 1.00 85.69 83 ARG A C 1
ATOM 643 O O . ARG A 1 83 ? -27.599 -32.342 -16.735 1.00 85.69 83 ARG A O 1
ATOM 650 N N . LEU A 1 84 ? -29.064 -31.734 -18.343 1.00 87.19 84 LEU A N 1
ATOM 651 C CA . LEU A 1 84 ? -28.754 -30.311 -18.319 1.00 87.19 84 LEU A CA 1
ATOM 652 C C . LEU A 1 84 ? -29.485 -29.634 -17.155 1.00 87.19 84 LEU A C 1
ATOM 654 O O . LEU A 1 84 ? -30.700 -29.761 -17.019 1.00 87.19 84 LEU A O 1
ATOM 658 N N . LEU A 1 85 ? -28.721 -28.936 -16.318 1.00 88.38 85 LEU A N 1
ATOM 659 C CA . LEU A 1 85 ? -29.215 -28.062 -15.256 1.00 88.38 85 LEU A CA 1
ATOM 660 C C . LEU A 1 85 ? -29.038 -26.601 -15.672 1.00 88.38 85 LEU A C 1
ATOM 662 O O . LEU A 1 85 ? -28.163 -26.291 -16.486 1.00 88.38 85 LEU A O 1
ATOM 666 N N . VAL A 1 86 ? -29.823 -25.707 -15.079 1.00 88.88 86 VAL A N 1
ATOM 667 C CA . VAL A 1 86 ? -29.735 -24.263 -15.307 1.00 88.88 86 VAL A CA 1
ATOM 668 C C . VAL A 1 86 ? -29.347 -23.560 -14.014 1.00 88.88 86 VAL A C 1
ATOM 670 O O . VAL A 1 86 ? -29.964 -23.775 -12.981 1.00 88.88 86 VAL A O 1
ATOM 673 N N . LEU A 1 87 ? -28.322 -22.718 -14.065 1.00 88.62 87 LEU A N 1
ATOM 674 C CA . LEU A 1 87 ? -27.998 -21.754 -13.020 1.00 88.62 87 LEU A CA 1
ATOM 675 C C . LEU A 1 87 ? -28.573 -20.399 -13.444 1.00 88.62 87 LEU A C 1
ATOM 677 O O . LEU A 1 87 ? -28.051 -19.785 -14.375 1.00 88.62 87 LEU A O 1
ATOM 681 N N . SER A 1 88 ? -29.648 -19.970 -12.787 1.00 89.44 88 SER A N 1
ATOM 682 C CA . SER A 1 88 ? -30.293 -18.673 -12.996 1.00 89.44 88 SER A CA 1
ATOM 683 C C . SER A 1 88 ? -29.723 -17.664 -12.000 1.00 89.44 88 SER A C 1
ATOM 685 O O . SER A 1 88 ? -30.038 -17.709 -10.813 1.00 89.44 88 SER A O 1
ATOM 687 N N . ASP A 1 89 ? -28.833 -16.790 -12.463 1.00 89.12 89 ASP A N 1
ATOM 688 C CA . ASP A 1 89 ? -28.315 -15.664 -11.688 1.00 89.12 89 ASP A CA 1
ATOM 689 C C . ASP A 1 89 ? -29.259 -14.464 -11.840 1.00 89.12 89 ASP A C 1
ATOM 691 O O . ASP A 1 89 ? -29.303 -13.801 -12.883 1.00 89.12 89 ASP A O 1
ATOM 695 N N . GLU A 1 90 ? -30.026 -14.216 -10.779 1.00 89.56 90 GLU A N 1
ATOM 696 C CA . GLU A 1 90 ? -31.087 -13.209 -10.707 1.00 89.56 90 GLU A CA 1
ATOM 697 C C . GLU A 1 90 ? -30.694 -12.057 -9.761 1.00 89.56 90 GLU A C 1
ATOM 699 O O . GLU A 1 90 ? -31.542 -11.330 -9.252 1.00 89.56 90 GLU A O 1
ATOM 704 N N . MET A 1 91 ? -29.384 -11.843 -9.549 1.00 83.75 91 MET A N 1
ATOM 705 C CA . MET A 1 91 ? -28.833 -10.822 -8.640 1.00 83.75 91 MET A CA 1
ATOM 706 C C . MET A 1 91 ? -29.367 -9.404 -8.855 1.00 83.75 91 MET A C 1
ATOM 708 O O . MET A 1 91 ? -29.367 -8.591 -7.930 1.00 83.75 91 MET A O 1
ATOM 712 N N . TYR A 1 92 ? -29.737 -9.079 -10.090 1.00 85.44 92 TYR A N 1
ATOM 713 C CA . TYR A 1 92 ? -30.160 -7.746 -10.501 1.00 85.44 92 TYR A CA 1
ATOM 714 C C . TYR A 1 92 ? -31.680 -7.633 -10.670 1.00 85.44 92 TYR A C 1
ATOM 716 O O . TYR A 1 92 ? -32.130 -6.651 -11.250 1.00 85.44 92 TYR A O 1
ATOM 724 N N . GLU A 1 93 ? -32.483 -8.586 -10.178 1.00 85.56 93 GLU A N 1
ATOM 725 C CA . GLU A 1 93 ? -33.935 -8.636 -10.438 1.00 85.56 93 GLU A CA 1
ATOM 726 C C . GLU A 1 93 ? -34.686 -7.325 -10.133 1.00 85.56 93 GLU A C 1
ATOM 728 O O . GLU A 1 93 ? -35.639 -6.976 -10.830 1.00 85.56 93 GLU A O 1
ATOM 733 N N . HIS A 1 94 ? -34.244 -6.575 -9.115 1.00 84.94 94 HIS A N 1
ATOM 734 C CA . HIS A 1 94 ? -34.860 -5.315 -8.692 1.00 84.94 94 HIS A CA 1
ATOM 735 C C . HIS A 1 94 ? -34.292 -4.080 -9.414 1.00 84.94 94 HIS A C 1
ATOM 737 O O . HIS A 1 94 ? -34.881 -3.004 -9.340 1.00 84.94 94 HIS A O 1
ATOM 743 N N . ILE A 1 95 ? -33.174 -4.218 -10.135 1.00 86.69 95 ILE A N 1
ATOM 744 C CA . ILE A 1 95 ? -32.558 -3.152 -10.937 1.00 86.69 95 ILE A CA 1
ATOM 745 C C . ILE A 1 95 ? -32.997 -3.348 -12.389 1.00 86.69 95 ILE A C 1
ATOM 747 O O . ILE A 1 95 ? -32.243 -3.816 -13.242 1.00 86.69 95 ILE A O 1
ATOM 751 N N . ILE A 1 96 ? -34.255 -3.005 -12.657 1.00 87.81 96 ILE A N 1
ATOM 752 C CA . ILE A 1 96 ? -34.877 -3.141 -13.972 1.00 87.81 96 ILE A CA 1
ATOM 753 C C . ILE A 1 96 ? -35.573 -1.844 -14.386 1.00 87.81 96 ILE A C 1
ATOM 755 O O . ILE A 1 96 ? -36.249 -1.200 -13.584 1.00 87.81 96 ILE A O 1
ATOM 759 N N . TYR A 1 97 ? -35.413 -1.460 -15.652 1.00 86.81 97 TYR A N 1
ATOM 760 C CA . TYR A 1 97 ? -36.012 -0.246 -16.201 1.00 86.81 97 TYR A CA 1
ATOM 761 C C . TYR A 1 97 ? -37.284 -0.587 -16.998 1.00 86.81 97 TYR A C 1
ATOM 763 O O . TYR A 1 97 ? -37.223 -1.420 -17.909 1.00 86.81 97 TYR A O 1
ATOM 771 N N . PRO A 1 98 ? -38.443 0.037 -16.701 1.00 84.25 98 PRO A N 1
ATOM 772 C CA . PRO A 1 98 ? -39.657 -0.140 -17.499 1.00 84.25 98 PRO A CA 1
ATOM 773 C C . PRO A 1 98 ? -39.411 0.182 -18.987 1.00 84.25 98 PRO A C 1
ATOM 775 O O . PRO A 1 98 ? -38.694 1.141 -19.275 1.00 84.25 98 PRO A O 1
ATOM 778 N N . PRO A 1 99 ? -39.996 -0.569 -19.945 1.00 85.62 99 PRO A N 1
ATOM 779 C CA . PRO A 1 99 ? -41.086 -1.542 -19.793 1.00 85.62 99 PRO A CA 1
ATOM 780 C C . PRO A 1 99 ? -40.643 -2.989 -19.500 1.00 85.62 99 PRO A C 1
ATOM 782 O O . PRO A 1 99 ? -41.496 -3.880 -19.468 1.00 85.62 99 PRO A O 1
ATOM 785 N N . ALA A 1 100 ? -39.345 -3.250 -19.314 1.00 86.44 100 ALA A N 1
ATOM 786 C CA . ALA A 1 100 ? -38.843 -4.601 -19.078 1.00 86.44 100 ALA A CA 1
ATOM 787 C C . ALA A 1 100 ? -39.358 -5.169 -17.742 1.00 86.44 100 ALA A C 1
ATOM 789 O O . ALA A 1 100 ? -39.540 -4.440 -16.764 1.00 86.44 100 ALA A O 1
ATOM 790 N N . LYS A 1 101 ? -39.595 -6.486 -17.700 1.00 88.06 101 LYS A N 1
ATOM 791 C CA . LYS A 1 101 ? -39.988 -7.223 -16.491 1.00 88.06 101 LYS A CA 1
ATOM 792 C C . LYS A 1 101 ? -39.079 -8.427 -16.301 1.00 88.06 101 LYS A C 1
ATOM 794 O O . LYS A 1 101 ? -38.819 -9.147 -17.262 1.00 88.06 101 LYS A O 1
ATOM 799 N N . HIS A 1 102 ? -38.630 -8.635 -15.067 1.00 91.19 102 HIS A N 1
ATOM 800 C CA . HIS A 1 102 ? -37.863 -9.813 -14.687 1.00 91.19 102 HIS A CA 1
ATOM 801 C C . HIS A 1 102 ? -38.784 -11.029 -14.607 1.00 91.19 102 HIS A C 1
ATOM 803 O O . HIS A 1 102 ? -39.935 -10.916 -14.178 1.00 91.19 102 HIS A O 1
ATOM 809 N N . ILE A 1 103 ? -38.283 -12.177 -15.052 1.00 90.50 103 ILE A N 1
ATOM 810 C CA . ILE A 1 103 ? -39.002 -13.448 -15.048 1.00 90.50 103 ILE A CA 1
ATOM 811 C C . ILE A 1 103 ? -38.024 -14.501 -14.563 1.00 90.50 103 ILE A C 1
ATOM 813 O O . ILE A 1 103 ? -37.053 -14.805 -15.256 1.00 90.50 103 ILE A O 1
ATOM 817 N N . SER A 1 104 ? -38.295 -15.061 -13.388 1.00 90.81 104 SER A N 1
ATOM 818 C CA . SER A 1 104 ? -37.456 -16.118 -12.839 1.00 90.81 104 SER A CA 1
ATOM 819 C C . SER A 1 104 ? -37.529 -17.360 -13.711 1.00 90.81 104 SER A C 1
ATOM 821 O O . SER A 1 104 ? -38.622 -17.841 -14.029 1.00 90.81 104 SER A O 1
ATOM 823 N N . PHE A 1 105 ? -36.376 -17.915 -14.077 1.00 89.50 105 PHE A N 1
ATOM 824 C CA . PHE A 1 105 ? -36.325 -19.057 -14.994 1.00 89.50 105 PHE A CA 1
ATOM 825 C C . PHE A 1 105 ? -36.997 -20.300 -14.392 1.00 89.50 105 PHE A C 1
ATOM 827 O O . PHE A 1 105 ? -37.683 -21.048 -15.087 1.00 89.50 105 PHE A O 1
ATOM 834 N N . ALA A 1 106 ? -36.903 -20.454 -13.069 1.00 89.00 106 ALA A N 1
ATOM 835 C CA . ALA A 1 106 ? -37.557 -21.525 -12.321 1.00 89.00 106 ALA A CA 1
ATOM 836 C C . ALA A 1 106 ? -39.100 -21.470 -12.369 1.00 89.00 106 ALA A C 1
ATOM 838 O O . ALA A 1 106 ? -39.748 -22.465 -12.060 1.00 89.00 106 ALA A O 1
ATOM 839 N N . SER A 1 107 ? -39.699 -20.334 -12.757 1.00 89.50 107 SER A N 1
ATOM 840 C CA . SER A 1 107 ? -41.160 -20.190 -12.886 1.00 89.50 107 SER A CA 1
ATOM 841 C C . SER A 1 107 ? -41.730 -20.764 -14.190 1.00 89.50 107 SER A C 1
ATOM 843 O O . SER A 1 107 ? -42.949 -20.829 -14.354 1.00 89.50 107 SER A O 1
ATOM 845 N N . LEU A 1 108 ? -40.866 -21.162 -15.130 1.00 89.94 108 LEU A N 1
ATOM 846 C CA . LEU A 1 108 ? -41.272 -21.714 -16.420 1.00 89.94 108 LEU A CA 1
ATOM 847 C C . LEU A 1 108 ? -41.697 -23.190 -16.303 1.00 89.94 108 LEU A C 1
ATOM 849 O O . LEU A 1 108 ? -41.217 -23.901 -15.412 1.00 89.94 108 LEU A O 1
ATOM 853 N N . PRO A 1 109 ? -42.573 -23.679 -17.205 1.00 87.50 109 PRO A N 1
ATOM 854 C CA . PRO A 1 109 ? -43.008 -25.076 -17.211 1.00 87.50 109 PRO A CA 1
ATOM 855 C C . PRO A 1 109 ? -41.820 -26.044 -17.231 1.00 87.50 109 PRO A C 1
ATOM 857 O O . PRO A 1 109 ? -40.853 -25.823 -17.954 1.00 87.50 109 PRO A O 1
ATOM 860 N N . SER A 1 110 ? -41.878 -27.098 -16.412 1.00 84.12 110 SER A N 1
ATOM 861 C CA . SER A 1 110 ? -40.833 -28.132 -16.288 1.00 84.12 110 SER A CA 1
ATOM 862 C C . SER A 1 110 ? -39.437 -27.645 -15.848 1.00 84.12 110 SER A C 1
ATOM 864 O O . SER A 1 110 ? -38.519 -28.460 -15.739 1.00 84.12 110 SER A O 1
ATOM 866 N N . MET A 1 111 ? -39.240 -26.349 -15.569 1.00 88.44 111 MET A N 1
ATOM 867 C CA . MET A 1 111 ? -37.923 -25.791 -15.229 1.00 88.44 111 MET A CA 1
ATOM 868 C C . MET A 1 111 ? -37.650 -25.723 -13.728 1.00 88.44 111 MET A C 1
ATOM 870 O O . MET A 1 111 ? -36.481 -25.617 -13.353 1.00 88.44 111 MET A O 1
ATOM 874 N N . TRP A 1 112 ? -38.676 -25.831 -12.875 1.00 83.25 112 TRP A N 1
ATOM 875 C CA . TRP A 1 112 ? -38.513 -25.816 -11.417 1.00 83.25 112 TRP A CA 1
ATOM 876 C C . TRP A 1 112 ? -37.445 -26.821 -10.976 1.00 83.25 112 TRP A C 1
ATOM 878 O O . TRP A 1 112 ? -36.412 -26.408 -10.468 1.00 83.25 112 TRP A O 1
ATOM 888 N N . GLU A 1 113 ? -37.620 -28.105 -11.304 1.00 80.50 113 GLU A N 1
ATOM 889 C CA . GLU A 1 113 ? -36.761 -29.232 -10.893 1.00 80.50 113 GLU A CA 1
ATOM 890 C C . GLU A 1 113 ? -35.295 -29.163 -11.355 1.00 80.50 113 GLU A C 1
ATOM 892 O O . GLU A 1 113 ? -34.452 -29.916 -10.866 1.00 80.50 113 GLU A O 1
ATOM 897 N N . ARG A 1 114 ? -34.978 -28.285 -12.309 1.00 84.38 114 ARG A N 1
ATOM 898 C CA . ARG A 1 114 ? -33.683 -28.248 -13.005 1.00 84.38 114 ARG A CA 1
ATOM 899 C C . ARG A 1 114 ? -32.961 -26.915 -12.845 1.00 84.38 114 ARG A C 1
ATOM 901 O O . ARG A 1 114 ? -31.879 -26.758 -13.415 1.00 84.38 114 ARG A O 1
ATOM 908 N N . THR A 1 115 ? -33.535 -25.976 -12.092 1.00 85.88 115 THR A N 1
ATOM 909 C CA . THR A 1 115 ? -33.016 -24.611 -11.958 1.00 85.88 115 THR A CA 1
ATOM 910 C C . THR A 1 115 ? -32.460 -24.352 -10.561 1.00 85.88 115 THR A C 1
ATOM 912 O O . THR A 1 115 ? -33.148 -24.482 -9.552 1.00 85.88 115 THR A O 1
ATOM 915 N N . LEU A 1 116 ? -31.200 -23.929 -10.513 1.00 85.56 116 LEU A N 1
ATOM 916 C CA . LEU A 1 116 ? -30.538 -23.357 -9.348 1.00 85.56 116 LEU A CA 1
ATOM 917 C C . LEU A 1 116 ? -30.670 -21.838 -9.447 1.00 85.56 116 LEU A C 1
ATOM 919 O O . LEU A 1 116 ? -30.064 -21.230 -10.328 1.00 85.56 116 LEU A O 1
ATOM 923 N N . THR A 1 117 ? -31.468 -21.228 -8.576 1.00 84.06 117 THR A N 1
ATOM 924 C CA . THR A 1 117 ? -31.701 -19.780 -8.590 1.00 84.06 117 THR A CA 1
ATOM 925 C C . THR A 1 117 ? -30.792 -19.107 -7.570 1.00 84.06 117 THR A C 1
ATOM 927 O O . THR A 1 117 ? -30.820 -19.430 -6.382 1.00 84.06 117 THR A O 1
ATOM 930 N N . VAL A 1 118 ? -29.970 -18.167 -8.029 1.00 82.94 118 VAL A N 1
ATOM 931 C CA . VAL A 1 118 ? -29.035 -17.408 -7.194 1.00 82.94 118 VAL A CA 1
ATOM 932 C C . VAL A 1 118 ? -29.533 -15.979 -7.066 1.00 82.94 118 VAL A C 1
ATOM 934 O O . VAL A 1 118 ? -29.652 -15.265 -8.061 1.00 82.94 118 VAL A O 1
ATOM 937 N N . ASN A 1 119 ? -29.789 -15.558 -5.828 1.00 81.25 119 ASN A N 1
ATOM 938 C CA . ASN A 1 119 ? -30.215 -14.204 -5.493 1.00 81.25 119 ASN A CA 1
ATOM 939 C C . ASN A 1 119 ? -29.545 -13.722 -4.181 1.00 81.25 119 ASN A C 1
ATOM 941 O O . ASN A 1 119 ? -28.738 -14.426 -3.568 1.00 81.25 119 ASN A O 1
ATOM 945 N N . GLY A 1 120 ? -29.746 -12.468 -3.779 1.00 74.44 120 GLY A N 1
ATOM 946 C CA . GLY A 1 120 ? -28.987 -11.849 -2.695 1.00 74.44 120 GLY A CA 1
ATOM 947 C C . GLY A 1 120 ? -29.214 -10.350 -2.566 1.00 74.44 120 GLY A C 1
ATOM 948 O O . GLY A 1 120 ? -29.691 -9.674 -3.470 1.00 74.44 120 GLY A O 1
ATOM 949 N N . LEU A 1 121 ? -28.853 -9.821 -1.401 1.00 69.00 121 LEU A N 1
ATOM 950 C CA . LEU A 1 121 ? -29.267 -8.478 -0.985 1.00 69.00 121 LEU A CA 1
ATOM 951 C C . LEU A 1 121 ? -28.325 -7.364 -1.468 1.00 69.00 121 LEU A C 1
ATOM 953 O O . LEU A 1 121 ? -28.680 -6.185 -1.431 1.00 69.00 121 LEU A O 1
ATOM 957 N N . SER A 1 122 ? -27.121 -7.718 -1.924 1.00 61.16 122 SER A N 1
ATOM 958 C CA . SER A 1 122 ? -26.039 -6.751 -2.134 1.00 61.16 122 SER A CA 1
ATOM 959 C C . SER A 1 122 ? -26.296 -5.741 -3.248 1.00 61.16 122 SER A C 1
ATOM 961 O O . SER A 1 122 ? -25.796 -4.621 -3.170 1.00 61.16 122 SER A O 1
ATOM 963 N N . LYS A 1 123 ? -27.032 -6.119 -4.301 1.00 67.75 123 LYS A N 1
ATOM 964 C CA . LYS A 1 123 ? -27.297 -5.235 -5.447 1.00 67.75 123 LYS A CA 1
ATOM 965 C C . LYS A 1 123 ? -28.593 -4.462 -5.280 1.00 67.75 123 LYS A C 1
ATOM 967 O O . LYS A 1 123 ? -28.583 -3.245 -5.411 1.00 67.75 123 LYS A O 1
ATOM 972 N N . SER A 1 124 ? -29.661 -5.146 -4.903 1.00 62.66 124 SER A N 1
ATOM 973 C CA . SER A 1 124 ? -30.991 -4.553 -4.785 1.00 62.66 124 SER A CA 1
ATOM 974 C C . SER A 1 124 ? -31.145 -3.557 -3.632 1.00 62.66 124 SER A C 1
ATOM 976 O O . SER A 1 124 ? -31.929 -2.622 -3.743 1.00 62.66 124 SER A O 1
ATOM 978 N N . PHE A 1 125 ? -30.391 -3.726 -2.539 1.00 62.34 125 PHE A N 1
ATOM 979 C CA . PHE A 1 125 ? -30.554 -2.925 -1.317 1.00 62.34 125 PHE A CA 1
ATOM 980 C C . PHE A 1 125 ? -29.286 -2.163 -0.895 1.00 62.34 125 PHE A C 1
ATOM 982 O O . PHE A 1 125 ? -29.240 -1.599 0.193 1.00 62.34 125 PHE A O 1
ATOM 989 N N . GLY A 1 126 ? -28.237 -2.145 -1.727 1.00 52.56 126 GLY A N 1
ATOM 990 C CA . GLY A 1 126 ? -27.004 -1.394 -1.448 1.00 52.56 126 GLY A CA 1
ATOM 991 C C . GLY A 1 126 ? -26.128 -1.953 -0.313 1.00 52.56 126 GLY A C 1
ATOM 992 O O . GLY A 1 126 ? -25.146 -1.317 0.067 1.00 52.56 126 GLY A O 1
ATOM 993 N N . PHE A 1 127 ? -26.427 -3.147 0.214 1.00 54.09 127 PHE A N 1
ATOM 994 C CA . PHE A 1 127 ? -25.626 -3.815 1.248 1.00 54.09 127 PHE A CA 1
ATOM 995 C C . PHE A 1 127 ? -24.358 -4.452 0.657 1.00 54.09 127 PHE A C 1
ATOM 997 O O . PHE A 1 127 ? -24.262 -5.667 0.477 1.00 54.09 127 PHE A O 1
ATOM 1004 N N . LEU A 1 128 ? -23.355 -3.628 0.353 1.00 50.28 128 LEU A N 1
ATOM 1005 C CA . LEU A 1 128 ? -22.049 -4.087 -0.141 1.00 50.28 128 LEU A CA 1
ATOM 1006 C C . LEU A 1 128 ? -21.223 -4.830 0.930 1.00 50.28 128 LEU A C 1
ATOM 1008 O O . LEU A 1 128 ? -20.333 -5.598 0.575 1.00 50.28 128 LEU A O 1
ATOM 1012 N N . SER A 1 129 ? -21.527 -4.641 2.221 1.00 47.09 129 SER A N 1
ATOM 1013 C CA . SER A 1 129 ? -20.756 -5.171 3.360 1.00 47.09 129 SER A CA 1
ATOM 1014 C C . SER A 1 129 ? -21.368 -6.399 4.050 1.00 47.09 129 SER A C 1
ATOM 1016 O O . SER A 1 129 ? -20.725 -7.009 4.903 1.00 47.09 129 SER A O 1
ATOM 1018 N N . SER A 1 130 ? -22.590 -6.800 3.693 1.00 43.91 130 SER A N 1
ATOM 1019 C CA . SER A 1 130 ? -23.265 -7.973 4.262 1.00 43.91 130 SER A CA 1
ATOM 1020 C C . SER A 1 130 ? -23.229 -9.101 3.234 1.00 43.91 130 SER A C 1
ATOM 1022 O O . SER A 1 130 ? -23.954 -9.056 2.244 1.00 43.91 130 SER A O 1
ATOM 1024 N N . ALA A 1 131 ? -22.377 -10.111 3.426 1.00 50.31 131 ALA A N 1
ATOM 1025 C CA . ALA A 1 131 ? -22.299 -11.287 2.553 1.00 50.31 131 ALA A CA 1
ATOM 1026 C C . ALA A 1 131 ? -23.543 -12.188 2.718 1.00 50.31 131 ALA A C 1
ATOM 1028 O O . ALA A 1 131 ? -23.468 -13.284 3.270 1.00 50.31 131 ALA A O 1
ATOM 1029 N N . CYS A 1 132 ? -24.706 -11.697 2.288 1.00 48.56 132 CYS A N 1
ATOM 1030 C CA . CYS A 1 132 ? -25.984 -12.391 2.348 1.00 48.56 132 CYS A CA 1
ATOM 1031 C C . CYS A 1 132 ? -26.457 -12.688 0.918 1.00 48.56 132 CYS A C 1
ATOM 1033 O O . CYS A 1 132 ? -27.068 -11.848 0.250 1.00 48.56 132 CYS A O 1
ATOM 1035 N N . SER A 1 133 ? -26.118 -13.886 0.444 1.00 54.69 133 SER A N 1
ATOM 1036 C CA . SER A 1 133 ? -26.598 -14.452 -0.818 1.00 54.69 133 SER A CA 1
ATOM 1037 C C . SER A 1 133 ? -27.423 -15.695 -0.503 1.00 54.69 133 SER A C 1
ATOM 1039 O O . SER A 1 133 ? -27.003 -16.529 0.299 1.00 54.69 133 SER A O 1
ATOM 1041 N N . LEU A 1 134 ? -28.602 -15.796 -1.110 1.00 57.25 134 LEU A N 1
ATOM 1042 C CA . LEU A 1 134 ? -29.519 -16.917 -0.969 1.00 57.25 134 LEU A CA 1
ATOM 1043 C C . LEU A 1 134 ? -29.517 -17.696 -2.288 1.00 57.25 134 LEU A C 1
ATOM 1045 O O . LEU A 1 134 ? -29.825 -17.144 -3.342 1.00 57.25 134 LEU A O 1
ATOM 1049 N N . CYS A 1 135 ? -29.159 -18.975 -2.228 1.00 54.44 135 CYS A N 1
ATOM 1050 C CA . CYS A 1 135 ? -29.351 -19.898 -3.340 1.00 54.44 135 CYS A CA 1
ATOM 1051 C C . CYS A 1 135 ? -30.579 -20.749 -3.022 1.00 54.44 135 CYS A C 1
ATOM 1053 O O . CYS A 1 135 ? -30.619 -21.390 -1.970 1.00 54.44 135 CYS A O 1
ATOM 1055 N N . THR A 1 136 ? -31.580 -20.730 -3.894 1.00 59.44 136 THR A N 1
ATOM 1056 C CA . THR A 1 136 ? -32.737 -21.620 -3.810 1.00 59.44 136 THR A CA 1
ATOM 1057 C C . THR A 1 136 ? -32.651 -22.631 -4.946 1.00 59.44 136 THR A C 1
ATOM 1059 O O . THR A 1 136 ? -32.368 -22.289 -6.094 1.00 59.44 136 THR A O 1
ATOM 1062 N N . SER A 1 137 ? -32.861 -23.904 -4.629 1.00 55.59 137 SER A N 1
ATOM 1063 C CA . SER A 1 137 ? -32.936 -24.969 -5.626 1.00 55.59 137 SER A CA 1
ATOM 1064 C C . SER A 1 137 ? -34.152 -25.843 -5.378 1.00 55.59 137 SER A C 1
ATOM 1066 O O . SER A 1 137 ? -34.668 -25.914 -4.263 1.00 55.59 137 SER A O 1
ATOM 1068 N N . SER A 1 138 ? -34.589 -26.516 -6.431 1.00 55.00 138 SER A N 1
ATOM 1069 C CA . SER A 1 138 ? -35.678 -27.482 -6.403 1.00 55.00 138 SER A CA 1
ATOM 1070 C C . SER A 1 138 ? -35.335 -28.791 -5.693 1.00 55.00 138 SER A C 1
ATOM 1072 O O . SER A 1 138 ? -34.181 -29.070 -5.372 1.00 55.00 138 SER A O 1
ATOM 1074 N N . GLU A 1 139 ? -36.392 -29.578 -5.487 1.00 51.00 139 GLU A N 1
ATOM 1075 C CA . GLU A 1 139 ? -36.600 -30.720 -4.585 1.00 51.00 139 GLU A CA 1
ATOM 1076 C C . GLU A 1 139 ? -35.579 -31.867 -4.573 1.00 51.00 139 GLU A C 1
ATOM 1078 O O . GLU A 1 139 ? -35.780 -32.776 -3.775 1.00 51.00 139 GLU A O 1
ATOM 1083 N N . ASP A 1 140 ? -34.501 -31.870 -5.369 1.00 58.03 140 ASP A N 1
ATOM 1084 C CA . ASP A 1 140 ? -33.491 -32.935 -5.283 1.00 58.03 140 ASP A CA 1
ATOM 1085 C C . ASP A 1 140 ? -32.668 -32.766 -3.991 1.00 58.03 140 ASP A C 1
ATOM 1087 O O . ASP A 1 140 ? -31.764 -31.914 -3.930 1.00 58.03 140 ASP A O 1
ATOM 1091 N N . PRO A 1 141 ? -32.937 -33.571 -2.940 1.00 57.34 141 PRO A N 1
ATOM 1092 C CA . PRO A 1 141 ? -32.292 -33.394 -1.650 1.00 57.34 141 PRO A CA 1
ATOM 1093 C C . PRO A 1 141 ? -30.790 -33.632 -1.778 1.00 57.34 141 PRO A C 1
ATOM 1095 O O . PRO A 1 141 ? -30.019 -33.043 -1.033 1.00 57.34 141 PRO A O 1
ATOM 1098 N N . ALA A 1 142 ? -30.344 -34.430 -2.755 1.00 57.12 142 ALA A N 1
ATOM 1099 C CA . ALA A 1 142 ? -28.936 -34.741 -2.930 1.00 57.12 142 ALA A CA 1
ATOM 1100 C C . ALA A 1 142 ? -28.110 -33.505 -3.314 1.00 57.12 142 ALA A C 1
ATOM 1102 O O . ALA A 1 142 ? -26.992 -33.354 -2.822 1.00 57.12 142 ALA A O 1
ATOM 1103 N N . ILE A 1 143 ? -28.640 -32.595 -4.141 1.00 63.62 143 ILE A N 1
ATOM 1104 C CA . ILE A 1 143 ? -27.912 -31.388 -4.566 1.00 63.62 143 ILE A CA 1
ATOM 1105 C C . ILE A 1 143 ? -27.834 -30.382 -3.414 1.00 63.62 143 ILE A C 1
ATOM 1107 O O . ILE A 1 143 ? -26.748 -29.877 -3.128 1.00 63.62 143 ILE A O 1
ATOM 1111 N N . ILE A 1 144 ? -28.946 -30.146 -2.709 1.00 63.06 144 ILE A N 1
ATOM 1112 C CA . ILE A 1 144 ? -28.988 -29.255 -1.538 1.00 63.06 144 ILE A CA 1
ATOM 1113 C C . ILE A 1 144 ? -28.109 -29.806 -0.420 1.00 63.06 144 ILE A C 1
ATOM 1115 O O . ILE A 1 144 ? -27.277 -29.082 0.116 1.00 63.06 144 ILE A O 1
ATOM 1119 N N . THR A 1 145 ? -28.242 -31.090 -0.086 1.00 57.00 145 THR A N 1
ATOM 1120 C CA . THR A 1 145 ? -27.427 -31.734 0.945 1.00 57.00 145 THR A CA 1
ATOM 1121 C C . THR A 1 145 ? -25.949 -31.703 0.574 1.00 57.00 145 THR A C 1
ATOM 1123 O O . THR A 1 145 ? -25.134 -31.385 1.428 1.00 57.00 145 THR A O 1
ATOM 1126 N N . THR A 1 146 ? -25.580 -31.935 -0.689 1.00 58.62 146 THR A N 1
ATOM 1127 C CA . THR A 1 146 ? -24.178 -31.816 -1.125 1.00 58.62 146 THR A CA 1
ATOM 1128 C C . THR A 1 146 ? -23.679 -30.372 -1.033 1.00 58.62 146 THR A C 1
ATOM 1130 O O . THR A 1 146 ? -22.568 -30.147 -0.561 1.00 58.62 146 THR A O 1
ATOM 1133 N N . LEU A 1 147 ? -24.489 -29.380 -1.419 1.00 63.62 147 LEU A N 1
ATOM 1134 C CA . LEU A 1 147 ? -24.150 -27.959 -1.274 1.00 63.62 147 LEU A CA 1
ATOM 1135 C C . LEU A 1 147 ? -23.981 -27.558 0.195 1.00 63.62 147 LEU A C 1
ATOM 1137 O O . LEU A 1 147 ? -23.020 -26.865 0.518 1.00 63.62 147 LEU A O 1
ATOM 1141 N N . LEU A 1 148 ? -24.860 -28.029 1.082 1.00 61.84 148 LEU A N 1
ATOM 1142 C CA . LEU A 1 148 ? -24.764 -27.815 2.526 1.00 61.84 148 LEU A CA 1
ATOM 1143 C C . LEU A 1 148 ? -23.534 -28.511 3.114 1.00 61.84 148 LEU A C 1
ATOM 1145 O O . LEU A 1 148 ? -22.809 -27.886 3.873 1.00 61.84 148 LEU A O 1
ATOM 1149 N N . ILE A 1 149 ? -23.230 -29.748 2.706 1.00 63.03 149 ILE A N 1
ATOM 1150 C CA . ILE A 1 149 ? -22.018 -30.469 3.125 1.00 63.03 149 ILE A CA 1
ATOM 1151 C C . ILE A 1 149 ? -20.757 -29.724 2.672 1.00 63.03 149 ILE A C 1
ATOM 1153 O O . ILE A 1 149 ? -19.812 -29.608 3.446 1.00 63.03 149 ILE A O 1
ATOM 1157 N N . ILE A 1 150 ? -20.724 -29.201 1.442 1.00 64.06 150 ILE A N 1
ATOM 1158 C CA . ILE A 1 150 ? -19.594 -28.404 0.939 1.00 64.06 150 ILE A CA 1
ATOM 1159 C C . ILE A 1 150 ? -19.504 -27.065 1.684 1.00 64.06 150 ILE A C 1
ATOM 1161 O O . ILE A 1 150 ? -18.417 -26.621 2.046 1.00 64.06 150 ILE A O 1
ATOM 1165 N N . GLN A 1 151 ? -20.632 -26.409 1.949 1.00 67.31 151 GLN A N 1
ATOM 1166 C CA . GLN A 1 151 ? -20.659 -25.165 2.714 1.00 67.31 151 GLN A CA 1
ATOM 1167 C C . GLN A 1 151 ? -20.178 -25.381 4.154 1.00 67.31 151 GLN A C 1
ATOM 1169 O O . GLN A 1 151 ? -19.409 -24.570 4.678 1.00 67.31 151 GLN A O 1
ATOM 1174 N N . ASP A 1 152 ? -20.601 -26.477 4.777 1.00 59.34 152 ASP A N 1
ATOM 1175 C CA . ASP A 1 152 ? -20.208 -26.856 6.125 1.00 59.34 152 ASP A CA 1
ATOM 1176 C C . ASP A 1 152 ? -18.758 -27.320 6.174 1.00 59.34 152 ASP A C 1
ATOM 1178 O O . ASP A 1 152 ? -18.072 -26.962 7.121 1.00 59.34 152 ASP A O 1
ATOM 1182 N N . SER A 1 153 ? -18.235 -28.008 5.155 1.00 58.06 153 SER A N 1
ATOM 1183 C CA . SER A 1 153 ? -16.818 -28.382 5.093 1.00 58.06 153 SER A CA 1
ATOM 1184 C C . SER A 1 153 ? -15.908 -27.173 4.870 1.00 58.06 153 SER A C 1
ATOM 1186 O O . SER A 1 153 ? -14.852 -27.088 5.488 1.00 58.06 153 SER A O 1
ATOM 1188 N N . VAL A 1 154 ? -16.338 -26.173 4.092 1.00 59.31 154 VAL A N 1
ATOM 1189 C CA . VAL A 1 154 ? -15.632 -24.884 3.975 1.00 59.31 154 VAL A CA 1
ATOM 1190 C C . VAL A 1 154 ? -15.698 -24.103 5.290 1.00 59.31 154 VAL A C 1
ATOM 1192 O O . VAL A 1 154 ? -14.690 -23.544 5.724 1.00 59.31 154 VAL A O 1
ATOM 1195 N N . ARG A 1 155 ? -16.852 -24.081 5.973 1.00 55.34 155 ARG A N 1
ATOM 1196 C CA . ARG A 1 155 ? -16.973 -23.490 7.319 1.00 55.34 155 ARG A CA 1
ATOM 1197 C C . ARG A 1 155 ? -16.136 -24.232 8.353 1.00 55.34 155 ARG A C 1
ATOM 1199 O O . ARG A 1 155 ? -15.577 -23.579 9.229 1.00 55.34 155 ARG A O 1
ATOM 1206 N N . LEU A 1 156 ? -16.063 -25.557 8.263 1.00 48.41 156 LEU A N 1
ATOM 1207 C CA . LEU A 1 156 ? -15.306 -26.413 9.165 1.00 48.41 156 LEU A CA 1
ATOM 1208 C C . LEU A 1 156 ? -13.814 -26.235 8.925 1.00 48.41 156 LEU A C 1
ATOM 1210 O O . LEU A 1 156 ? -13.116 -26.010 9.892 1.00 48.41 156 LEU A O 1
ATOM 1214 N N . ASN A 1 157 ? -13.337 -26.204 7.679 1.00 52.47 157 ASN A N 1
ATOM 1215 C CA . ASN A 1 157 ? -11.941 -25.891 7.366 1.00 52.47 157 ASN A CA 1
ATOM 1216 C C . ASN A 1 157 ? -11.556 -24.495 7.850 1.00 52.47 157 ASN A C 1
ATOM 1218 O O . ASN A 1 157 ? -10.508 -24.337 8.457 1.00 52.47 157 ASN A O 1
ATOM 1222 N N . LYS A 1 158 ? -12.436 -23.501 7.690 1.00 51.22 158 LYS A N 1
ATOM 1223 C CA . LYS A 1 158 ? -12.203 -22.156 8.228 1.00 51.22 158 LYS A CA 1
ATOM 1224 C C . LYS A 1 158 ? -12.222 -22.127 9.762 1.00 51.22 158 LYS A C 1
ATOM 1226 O O . LYS A 1 158 ? -11.506 -21.348 10.375 1.00 51.22 158 LYS A O 1
ATOM 1231 N N . ARG A 1 159 ? -13.037 -22.975 10.400 1.00 48.88 159 ARG A N 1
ATOM 1232 C CA . ARG A 1 159 ? -13.024 -23.181 11.857 1.00 48.88 159 ARG A CA 1
ATOM 1233 C C . ARG A 1 159 ? -11.799 -23.956 12.323 1.00 48.88 159 ARG A C 1
ATOM 1235 O O . ARG A 1 159 ? -11.315 -23.630 13.387 1.00 48.88 159 ARG A O 1
ATOM 1242 N N . ILE A 1 160 ? -11.317 -24.935 11.563 1.00 52.31 160 ILE A N 1
ATOM 1243 C CA . ILE A 1 160 ? -10.117 -25.721 11.854 1.00 52.31 160 ILE A CA 1
ATOM 1244 C C . ILE A 1 160 ? -8.882 -24.847 11.670 1.00 52.31 160 ILE A C 1
ATOM 1246 O O . ILE A 1 160 ? -8.031 -24.877 12.535 1.00 52.31 160 ILE A O 1
ATOM 1250 N N . GLU A 1 161 ? -8.804 -23.998 10.643 1.00 46.12 161 GLU A N 1
ATOM 1251 C CA . GLU A 1 161 ? -7.766 -22.960 10.548 1.00 46.12 161 GLU A CA 1
ATOM 1252 C C . GLU A 1 161 ? -7.804 -22.041 11.773 1.00 46.12 161 GLU A C 1
ATOM 1254 O O . GLU A 1 161 ? -6.779 -21.836 12.411 1.00 46.12 161 GLU A O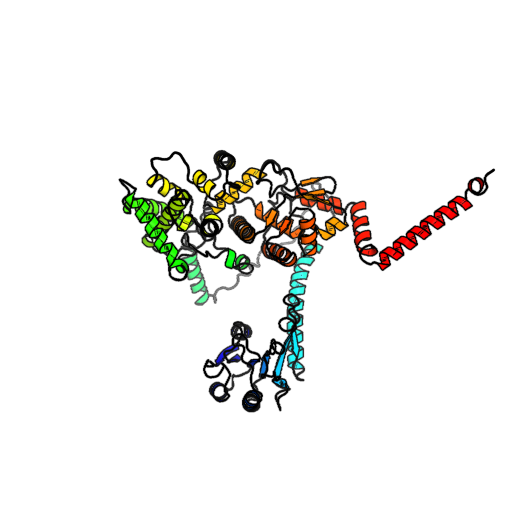 1
ATOM 1259 N N . ASN A 1 162 ? -8.993 -21.569 12.163 1.00 47.50 162 ASN A N 1
ATOM 1260 C CA . ASN A 1 162 ? -9.147 -20.733 13.356 1.00 47.50 162 ASN A CA 1
ATOM 1261 C C . ASN A 1 162 ? -8.888 -21.486 14.680 1.00 47.50 162 ASN A C 1
ATOM 1263 O O . ASN A 1 162 ? -8.561 -20.854 15.679 1.00 47.50 162 ASN A O 1
ATOM 1267 N N . LEU A 1 163 ? -9.073 -22.808 14.725 1.00 42.88 163 LEU A N 1
ATOM 1268 C CA . LEU A 1 163 ? -8.821 -23.644 15.904 1.00 42.88 163 LEU A CA 1
ATOM 1269 C C . LEU A 1 163 ? -7.359 -24.081 15.974 1.00 42.88 163 LEU A C 1
ATOM 1271 O O . LEU A 1 163 ? -6.817 -24.116 17.064 1.00 42.88 163 LEU A O 1
ATOM 1275 N N . MET A 1 164 ? -6.691 -24.320 14.847 1.00 41.38 164 MET A N 1
ATOM 1276 C CA . MET A 1 164 ? -5.246 -24.566 14.777 1.00 41.38 164 MET A CA 1
ATOM 1277 C C . MET A 1 164 ? -4.467 -23.315 15.199 1.00 41.38 164 MET A C 1
ATOM 1279 O O . MET A 1 164 ? -3.437 -23.436 15.847 1.00 41.38 164 MET A O 1
ATOM 1283 N N . THR A 1 165 ? -5.003 -22.114 14.944 1.00 44.59 165 THR A N 1
ATOM 1284 C CA . THR A 1 165 ? -4.477 -20.875 15.544 1.00 44.59 165 THR A CA 1
ATOM 1285 C C . THR A 1 165 ? -4.771 -20.734 17.045 1.00 44.59 165 THR A C 1
ATOM 1287 O O . THR A 1 165 ? -4.160 -19.888 17.685 1.00 44.59 165 THR A O 1
ATOM 1290 N N . CYS A 1 166 ? -5.694 -21.524 17.610 1.00 35.72 166 CYS A N 1
ATOM 1291 C CA . CYS A 1 166 ? -6.035 -21.515 19.040 1.00 35.72 166 CYS A CA 1
ATOM 1292 C C . CYS A 1 166 ? -5.414 -22.687 19.829 1.00 35.72 166 CYS A C 1
ATOM 1294 O O . CYS A 1 166 ? -5.139 -22.528 21.009 1.00 35.72 166 CYS A O 1
ATOM 1296 N N . GLU A 1 167 ? -5.155 -23.853 19.229 1.00 34.22 167 GLU A N 1
ATO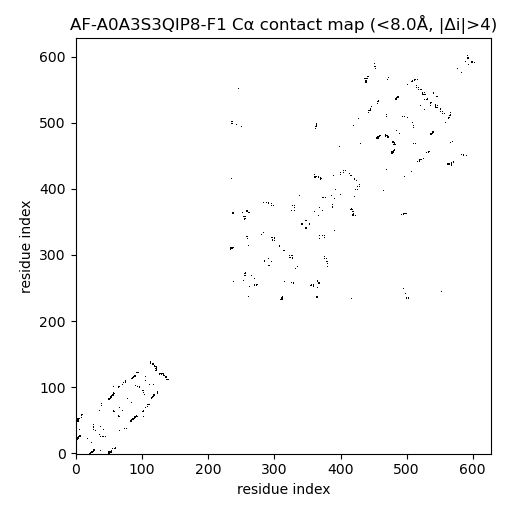M 1297 C CA . GLU A 1 167 ? -4.532 -24.996 19.922 1.00 34.22 167 GLU A CA 1
ATOM 1298 C C . GLU A 1 167 ? -3.031 -24.778 20.189 1.00 34.22 167 GLU A C 1
ATOM 1300 O O . GLU A 1 167 ? -2.502 -25.326 21.157 1.00 34.22 167 GLU A O 1
ATOM 1305 N N . GLU A 1 168 ? -2.359 -23.892 19.440 1.00 37.06 168 GLU A N 1
ATOM 1306 C CA . GLU A 1 168 ? -1.034 -23.383 19.833 1.00 37.06 168 GLU A CA 1
ATOM 1307 C C . GLU A 1 168 ? -1.083 -22.540 21.131 1.00 37.06 168 GLU A C 1
ATOM 1309 O O . GLU A 1 168 ? -0.062 -22.412 21.811 1.00 37.06 168 GLU A O 1
ATOM 1314 N N . GLU A 1 169 ? -2.257 -22.033 21.550 1.00 38.72 169 GLU A N 1
ATOM 1315 C CA . GLU A 1 169 ? -2.425 -21.287 22.811 1.00 38.72 169 GLU A CA 1
ATOM 1316 C C . GLU A 1 169 ? -2.545 -22.201 24.053 1.00 38.72 169 GLU A C 1
ATOM 1318 O O . GLU A 1 169 ? -2.225 -21.762 25.160 1.00 38.72 169 GLU A O 1
ATOM 1323 N N . GLU A 1 170 ? -2.940 -23.478 23.921 1.00 30.84 170 GLU A N 1
ATOM 1324 C CA . GLU A 1 170 ? -3.180 -24.356 25.085 1.00 30.84 170 GLU A CA 1
ATOM 1325 C C . GLU A 1 170 ? -1.981 -25.236 25.486 1.00 30.84 170 GLU A C 1
ATOM 1327 O O . GLU A 1 170 ? -1.837 -25.567 26.670 1.00 30.84 170 GLU A O 1
ATOM 1332 N N . SER A 1 171 ? -1.044 -25.541 24.575 1.00 30.20 171 SER A N 1
ATOM 1333 C CA . SER A 1 171 ? 0.132 -26.371 24.904 1.00 30.20 171 SER A CA 1
ATOM 1334 C C . SER A 1 171 ? 1.213 -25.668 25.743 1.00 30.20 171 SER A C 1
ATOM 1336 O O . SER A 1 171 ? 2.153 -26.321 26.193 1.00 30.20 171 SER A O 1
ATOM 1338 N N . PHE A 1 172 ? 1.088 -24.363 26.016 1.00 33.66 172 PHE A N 1
ATOM 1339 C CA . PHE A 1 172 ? 2.073 -23.605 26.806 1.00 33.66 172 PHE A CA 1
ATOM 1340 C C . PHE A 1 172 ? 1.750 -23.485 28.310 1.00 33.66 172 PHE A C 1
ATOM 1342 O O . PHE A 1 172 ? 2.519 -22.868 29.048 1.00 33.66 172 PHE A O 1
ATOM 1349 N N . SER A 1 173 ? 0.645 -24.069 28.800 1.00 31.23 173 SER A N 1
ATOM 1350 C CA . SER A 1 173 ? 0.158 -23.809 30.171 1.00 31.23 173 SER A CA 1
ATOM 1351 C C . SER A 1 173 ? 0.300 -24.946 31.196 1.00 31.23 173 SER A C 1
ATOM 1353 O O . SER A 1 173 ? -0.022 -24.732 32.366 1.00 31.23 173 SER A O 1
ATOM 1355 N N . THR A 1 174 ? 0.840 -26.124 30.853 1.00 33.69 174 THR A N 1
ATOM 1356 C CA . THR A 1 174 ? 1.039 -27.200 31.850 1.00 33.69 174 THR A CA 1
ATOM 1357 C C . THR A 1 174 ? 2.420 -27.858 31.767 1.00 33.69 174 THR A C 1
ATOM 1359 O O . THR A 1 174 ? 2.685 -28.729 30.949 1.00 33.69 174 THR A O 1
ATOM 1362 N N . GLY A 1 175 ? 3.324 -27.443 32.661 1.00 26.69 175 GLY A N 1
ATOM 1363 C CA . GLY A 1 175 ? 4.675 -28.004 32.776 1.00 26.69 175 GLY A CA 1
ATOM 1364 C C . GLY A 1 175 ? 5.468 -27.411 33.941 1.00 26.69 175 GLY A C 1
ATOM 1365 O O . GLY A 1 175 ? 6.296 -26.522 33.771 1.00 26.69 175 GLY A O 1
ATOM 1366 N N . THR A 1 176 ? 5.164 -27.881 35.145 1.00 27.22 176 THR A N 1
ATOM 1367 C CA . THR A 1 176 ? 5.732 -27.508 36.446 1.00 27.22 176 THR A CA 1
ATOM 1368 C C . THR A 1 176 ? 7.268 -27.584 36.502 1.00 27.22 176 THR A C 1
ATOM 1370 O O . THR A 1 176 ? 7.870 -28.583 36.118 1.00 27.22 176 THR A O 1
ATOM 1373 N N . LYS A 1 177 ? 7.902 -26.545 37.069 1.00 28.62 177 LYS A N 1
ATOM 1374 C CA . LYS A 1 177 ? 9.328 -26.497 37.447 1.00 28.62 177 LYS A CA 1
ATOM 1375 C C . LYS A 1 177 ? 9.659 -27.510 38.554 1.00 28.62 177 LYS A C 1
ATOM 1377 O O . LYS A 1 177 ? 9.059 -27.431 39.621 1.00 28.62 177 LYS A O 1
ATOM 1382 N N . VAL A 1 178 ? 10.719 -28.304 38.382 1.00 26.50 178 VAL A N 1
ATOM 1383 C CA . VAL A 1 178 ? 11.581 -28.773 39.489 1.00 26.50 178 VAL A CA 1
ATOM 1384 C C . VAL A 1 178 ? 13.044 -28.656 39.049 1.00 26.50 178 VAL A C 1
ATOM 1386 O O . VAL A 1 178 ? 13.387 -28.992 37.919 1.00 26.50 178 VAL A O 1
ATOM 1389 N N . GLY A 1 179 ? 13.871 -28.070 39.919 1.00 24.55 179 GLY A N 1
ATOM 1390 C CA . GLY A 1 179 ? 15.231 -27.618 39.637 1.00 24.55 179 GLY A CA 1
ATOM 1391 C C . GLY A 1 179 ? 16.361 -28.607 39.950 1.00 24.55 179 GLY A C 1
ATOM 1392 O O . GLY A 1 179 ? 16.161 -29.690 40.485 1.00 24.55 179 GLY A O 1
ATOM 1393 N N . ALA A 1 180 ? 17.553 -28.129 39.588 1.00 26.00 180 ALA A N 1
ATOM 1394 C CA . ALA A 1 180 ? 18.914 -28.655 39.698 1.00 26.00 180 ALA A CA 1
ATOM 1395 C C . ALA A 1 180 ? 19.300 -29.516 40.921 1.00 26.00 180 ALA A C 1
ATOM 1397 O O . ALA A 1 180 ? 18.975 -29.177 42.056 1.00 26.00 180 ALA A O 1
ATOM 1398 N N . SER A 1 181 ? 20.173 -30.513 40.704 1.00 21.25 181 SER A N 1
ATOM 1399 C CA . SER A 1 181 ? 21.577 -30.559 41.191 1.00 21.25 181 SER A CA 1
ATOM 1400 C C . SER A 1 181 ? 22.204 -31.967 41.065 1.00 21.25 181 SER A C 1
ATOM 1402 O O . SER A 1 181 ? 21.542 -32.936 40.720 1.00 21.25 181 SER A O 1
ATOM 1404 N N . SER A 1 182 ?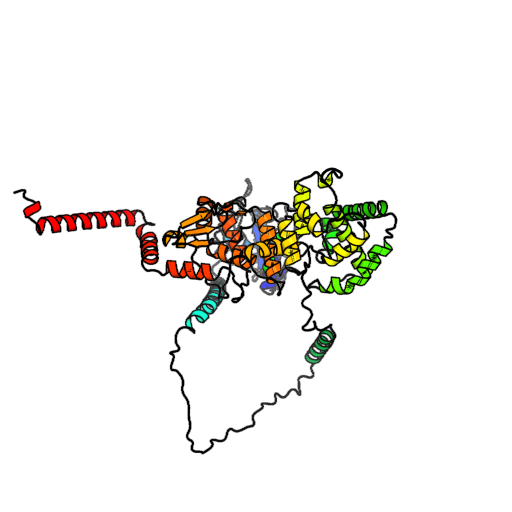 23.525 -32.011 41.230 1.00 24.78 182 SER A N 1
ATOM 1405 C CA . SER A 1 182 ? 24.548 -32.966 40.776 1.00 24.78 182 SER A CA 1
ATOM 1406 C C . SER A 1 182 ? 24.798 -34.233 41.628 1.00 24.78 182 SER A C 1
ATOM 1408 O O . SER A 1 182 ? 24.389 -34.303 42.780 1.00 24.78 182 SER A O 1
ATOM 1410 N N . SER A 1 183 ? 25.636 -35.119 41.052 1.00 22.25 183 SER A N 1
ATOM 1411 C CA . SER A 1 183 ? 26.606 -36.095 41.623 1.00 22.25 183 SER A CA 1
ATOM 1412 C C . SER A 1 183 ? 26.209 -37.561 41.924 1.00 22.25 183 SER A C 1
ATOM 1414 O O . SER A 1 183 ? 25.483 -37.850 42.864 1.00 22.25 183 SER A O 1
ATOM 1416 N N . GLU A 1 184 ? 26.808 -38.444 41.104 1.00 25.39 184 GLU A N 1
ATOM 1417 C CA . GLU A 1 184 ? 27.487 -39.740 41.355 1.00 25.39 184 GLU A CA 1
ATOM 1418 C C . GLU A 1 184 ? 26.898 -40.820 42.292 1.00 25.39 184 GLU A C 1
ATOM 1420 O O . GLU A 1 184 ? 26.855 -40.677 43.508 1.00 25.39 184 GLU A O 1
ATOM 1425 N N . SER A 1 185 ? 26.646 -42.015 41.737 1.00 23.91 185 SER A N 1
ATOM 1426 C CA . SER A 1 185 ? 27.371 -43.275 42.041 1.00 23.91 185 SER A CA 1
ATOM 1427 C C . SER A 1 185 ? 26.699 -44.460 41.326 1.00 23.91 185 SER A C 1
ATOM 1429 O O . SER A 1 185 ? 25.479 -44.514 41.194 1.00 23.91 185 SER A O 1
ATOM 1431 N N . GLY A 1 186 ? 27.509 -45.355 40.754 1.00 23.25 186 GLY A N 1
ATOM 1432 C CA . GLY A 1 186 ? 27.066 -46.341 39.765 1.00 23.25 186 GLY A CA 1
ATOM 1433 C C . GLY A 1 186 ? 26.595 -47.694 40.300 1.00 23.25 186 GLY A C 1
ATOM 1434 O O . GLY A 1 186 ? 26.811 -48.034 41.456 1.00 23.25 186 GLY A O 1
ATOM 1435 N N . MET A 1 187 ? 26.036 -48.493 39.388 1.00 24.48 187 MET A N 1
ATOM 1436 C CA . MET A 1 187 ? 26.372 -49.908 39.182 1.00 24.48 187 MET A CA 1
ATOM 1437 C C . MET A 1 187 ? 25.810 -50.384 37.832 1.00 24.48 187 MET A C 1
ATOM 1439 O O . MET A 1 187 ? 24.719 -49.998 37.421 1.00 24.48 187 MET A O 1
ATOM 1443 N N . GLN A 1 188 ? 26.630 -51.169 37.134 1.00 25.83 188 GLN A N 1
ATOM 1444 C CA . GLN A 1 188 ? 26.426 -51.762 35.812 1.00 25.83 188 GLN A CA 1
ATOM 1445 C C . GLN A 1 188 ? 25.340 -52.851 35.818 1.00 25.83 188 GLN A C 1
ATOM 1447 O O . GLN A 1 188 ? 25.333 -53.681 36.717 1.00 25.83 188 GLN A O 1
ATOM 1452 N N . GLU A 1 189 ? 24.513 -52.913 34.771 1.00 25.86 189 GLU A N 1
ATOM 1453 C CA . GLU A 1 189 ? 24.591 -53.950 33.723 1.00 25.86 189 GLU A CA 1
ATOM 1454 C C . GLU A 1 189 ? 23.695 -53.581 32.516 1.00 25.86 189 GLU A C 1
ATOM 1456 O O . GLU A 1 189 ? 22.688 -52.892 32.691 1.00 25.86 189 GLU A O 1
ATOM 1461 N N . PRO A 1 190 ? 24.079 -53.949 31.276 1.00 26.55 190 PRO A N 1
ATOM 1462 C CA . PRO A 1 190 ? 23.568 -53.327 30.058 1.00 26.55 190 PRO A CA 1
ATOM 1463 C C . PRO A 1 190 ? 22.385 -54.101 29.464 1.00 26.55 190 PRO A C 1
ATOM 1465 O O . PRO A 1 190 ? 22.473 -55.305 29.234 1.00 26.55 190 PRO A O 1
ATOM 1468 N N . VAL A 1 191 ? 21.303 -53.398 29.122 1.00 28.19 191 VAL A N 1
ATOM 1469 C CA . VAL A 1 191 ? 20.325 -53.909 28.153 1.00 28.19 191 VAL A CA 1
ATOM 1470 C C . VAL A 1 191 ? 20.778 -53.461 26.767 1.00 28.19 191 VAL A C 1
ATOM 1472 O O . VAL A 1 191 ? 20.969 -52.280 26.497 1.00 28.19 191 VAL A O 1
ATOM 1475 N N . GLN A 1 192 ? 21.022 -54.463 25.938 1.00 27.72 192 GLN A N 1
ATOM 1476 C CA . GLN A 1 192 ? 21.547 -54.433 24.582 1.00 27.72 192 GLN A CA 1
ATOM 1477 C C . GLN A 1 192 ? 20.648 -53.584 23.662 1.00 27.72 192 GLN A C 1
ATOM 1479 O O . GLN A 1 192 ? 19.527 -53.981 23.354 1.00 27.72 192 GLN A O 1
ATOM 1484 N N . GLU A 1 193 ? 21.122 -52.416 23.219 1.00 32.09 193 GLU A N 1
ATOM 1485 C CA . GLU A 1 193 ? 20.534 -51.730 22.063 1.00 32.09 193 GLU A CA 1
ATOM 1486 C C . GLU A 1 193 ? 21.002 -52.443 20.791 1.00 32.09 193 GLU A C 1
ATOM 1488 O O . GLU A 1 193 ? 22.177 -52.388 20.418 1.00 32.09 193 GLU A O 1
ATOM 1493 N N . ASP A 1 194 ? 20.069 -53.126 20.129 1.00 29.28 194 ASP A N 1
ATOM 1494 C CA . ASP A 1 194 ? 20.258 -53.686 18.796 1.00 29.28 194 ASP A CA 1
ATOM 1495 C C . ASP A 1 194 ? 20.472 -52.557 17.777 1.00 29.28 194 ASP A C 1
ATOM 1497 O O . ASP A 1 194 ? 19.551 -52.000 17.175 1.00 29.28 194 ASP A O 1
ATOM 1501 N N . ALA A 1 195 ? 21.740 -52.236 17.540 1.00 40.97 195 ALA A N 1
ATOM 1502 C CA . ALA A 1 195 ? 22.172 -51.535 16.348 1.00 40.97 195 ALA A CA 1
ATOM 1503 C C . ALA A 1 195 ? 22.008 -52.464 15.133 1.00 40.97 195 ALA A C 1
ATOM 1505 O O . ALA A 1 195 ? 22.891 -53.272 14.861 1.00 40.97 195 ALA A O 1
ATOM 1506 N N . SER A 1 196 ? 20.887 -52.373 14.405 1.00 46.06 196 SER A N 1
ATOM 1507 C CA . SER A 1 196 ? 20.809 -52.546 12.934 1.00 46.06 196 SER A CA 1
ATOM 1508 C C . SER A 1 196 ? 19.378 -52.735 12.411 1.00 46.06 196 SER A C 1
ATOM 1510 O O . SER A 1 196 ? 18.994 -53.814 11.981 1.00 46.06 196 SER A O 1
ATOM 1512 N N . VAL A 1 197 ? 18.612 -51.648 12.287 1.00 41.91 197 VAL A N 1
ATOM 1513 C CA . VAL A 1 197 ? 17.621 -51.555 11.198 1.00 41.91 197 VAL A CA 1
ATOM 1514 C C . VAL A 1 197 ? 17.677 -50.151 10.598 1.00 41.91 197 VAL A C 1
ATOM 1516 O O . VAL A 1 197 ? 16.758 -49.348 10.721 1.00 41.91 197 VAL A O 1
ATOM 1519 N N . VAL A 1 198 ? 18.778 -49.842 9.906 1.00 43.47 198 VAL A N 1
ATOM 1520 C CA . VAL A 1 198 ? 18.681 -48.898 8.788 1.00 43.47 198 VAL A CA 1
ATOM 1521 C C . VAL A 1 198 ? 17.857 -49.634 7.742 1.00 43.47 198 VAL A C 1
ATOM 1523 O O . VAL A 1 198 ? 18.362 -50.527 7.065 1.00 43.47 198 VAL A O 1
ATOM 1526 N N . THR A 1 199 ? 16.569 -49.317 7.654 1.00 39.41 199 THR A N 1
ATOM 1527 C CA . THR A 1 199 ? 15.736 -49.735 6.529 1.00 39.41 199 THR A CA 1
ATOM 1528 C C . THR A 1 199 ? 16.318 -49.062 5.290 1.00 39.41 199 THR A C 1
ATOM 1530 O O . THR A 1 199 ? 16.040 -47.904 4.985 1.00 39.41 199 THR A O 1
ATOM 1533 N N . THR A 1 200 ? 17.211 -49.762 4.598 1.00 46.84 200 THR A N 1
ATOM 1534 C CA . THR A 1 200 ? 17.678 -49.372 3.275 1.00 46.84 200 THR A CA 1
ATOM 1535 C C . THR A 1 200 ? 16.473 -49.436 2.348 1.00 46.84 200 THR A C 1
ATOM 1537 O O . THR A 1 200 ? 16.040 -50.504 1.927 1.00 46.84 200 THR A O 1
ATOM 1540 N N . ILE A 1 201 ? 15.878 -48.274 2.079 1.00 55.88 201 ILE A N 1
ATOM 1541 C CA . ILE A 1 201 ? 14.811 -48.143 1.089 1.00 55.88 201 ILE A CA 1
ATOM 1542 C C . ILE A 1 201 ? 15.392 -48.625 -0.244 1.00 55.88 201 ILE A C 1
ATOM 1544 O O . ILE A 1 201 ? 16.360 -48.049 -0.749 1.00 55.88 201 ILE A O 1
ATOM 1548 N N . ASP A 1 202 ? 14.836 -49.708 -0.788 1.00 53.34 202 ASP A N 1
ATOM 1549 C CA . ASP A 1 202 ? 15.280 -50.259 -2.063 1.00 53.34 202 ASP A CA 1
ATOM 1550 C C . ASP A 1 202 ? 14.941 -49.270 -3.185 1.00 53.34 202 ASP A C 1
ATOM 1552 O O . ASP A 1 202 ? 13.786 -49.057 -3.551 1.00 53.34 202 ASP A O 1
ATOM 1556 N N . THR A 1 203 ? 15.968 -48.605 -3.705 1.00 58.75 203 THR A N 1
ATOM 1557 C CA . THR A 1 203 ? 15.855 -47.589 -4.761 1.00 58.75 203 THR A CA 1
ATOM 1558 C C . THR A 1 203 ? 15.998 -48.186 -6.162 1.00 58.75 203 THR A C 1
ATOM 1560 O O . THR A 1 203 ? 15.940 -47.444 -7.144 1.00 58.75 203 THR A O 1
ATOM 1563 N N . ARG A 1 204 ? 16.128 -49.518 -6.295 1.00 56.44 204 ARG A N 1
ATOM 1564 C CA . ARG A 1 204 ? 16.403 -50.219 -7.568 1.00 56.44 204 ARG A CA 1
ATOM 1565 C C . ARG A 1 204 ? 15.262 -50.214 -8.599 1.00 56.44 204 ARG A C 1
ATOM 1567 O O . ARG A 1 204 ? 15.389 -50.845 -9.641 1.00 56.44 204 ARG A O 1
ATOM 1574 N N . GLY A 1 205 ? 14.185 -49.468 -8.360 1.00 54.72 205 GLY A N 1
ATOM 1575 C CA . GLY A 1 205 ? 13.136 -49.170 -9.347 1.00 54.72 205 GLY A CA 1
ATOM 1576 C C . GLY A 1 205 ? 12.982 -47.681 -9.684 1.00 54.72 205 GLY A C 1
ATOM 1577 O O . GLY A 1 205 ? 12.145 -47.327 -10.509 1.00 54.72 205 GLY A O 1
ATOM 1578 N N . LEU A 1 206 ? 13.768 -46.794 -9.060 1.00 53.72 206 LEU A N 1
ATOM 1579 C CA . LEU A 1 206 ? 13.634 -45.336 -9.182 1.00 53.72 206 LEU A CA 1
ATOM 1580 C C . LEU A 1 206 ? 14.494 -44.733 -10.313 1.00 53.72 206 LEU A C 1
ATOM 1582 O O . LEU A 1 206 ? 14.769 -43.535 -10.318 1.00 53.72 206 LEU A O 1
ATOM 1586 N N . GLU A 1 207 ? 14.918 -45.532 -11.296 1.00 56.12 207 GLU A N 1
ATOM 1587 C CA . GLU A 1 207 ? 15.562 -45.055 -12.537 1.00 56.12 207 GLU A CA 1
ATOM 1588 C C . GLU A 1 207 ? 14.539 -44.698 -13.626 1.00 56.12 207 GLU A C 1
ATOM 1590 O O . GLU A 1 207 ? 14.722 -44.909 -14.819 1.00 56.12 207 GLU A O 1
ATOM 1595 N N . SER A 1 208 ? 13.408 -44.148 -13.219 1.00 64.06 208 SER A N 1
ATOM 1596 C CA . SER A 1 208 ? 12.390 -43.637 -14.130 1.00 64.06 208 SER A CA 1
ATOM 1597 C C . SER A 1 208 ? 12.711 -42.210 -14.581 1.00 64.06 208 SER A C 1
ATOM 1599 O O . SER A 1 208 ? 13.232 -41.406 -13.805 1.00 64.06 208 SER A O 1
ATOM 1601 N N . ASN A 1 209 ? 12.308 -41.869 -15.809 1.00 63.72 209 ASN A N 1
ATOM 1602 C CA . ASN A 1 209 ? 12.513 -40.569 -16.467 1.00 63.72 209 ASN A CA 1
ATOM 1603 C C . ASN A 1 209 ? 12.221 -39.332 -15.587 1.00 63.72 209 ASN A C 1
ATOM 1605 O O . ASN A 1 209 ? 12.831 -38.283 -15.794 1.00 63.72 209 ASN A O 1
ATOM 1609 N N . TRP A 1 210 ? 11.330 -39.430 -14.591 1.00 68.94 210 TRP A N 1
ATOM 1610 C CA . TRP A 1 210 ? 11.041 -38.332 -13.660 1.00 68.94 210 TRP A CA 1
ATOM 1611 C C . TRP A 1 210 ? 12.207 -38.018 -12.709 1.00 68.94 210 TRP A C 1
ATOM 1613 O O . TRP A 1 210 ? 12.502 -36.845 -12.494 1.00 68.94 210 TRP A O 1
ATOM 1623 N N . VAL A 1 211 ? 12.930 -39.025 -12.203 1.00 78.56 211 VAL A N 1
ATOM 1624 C CA . VAL A 1 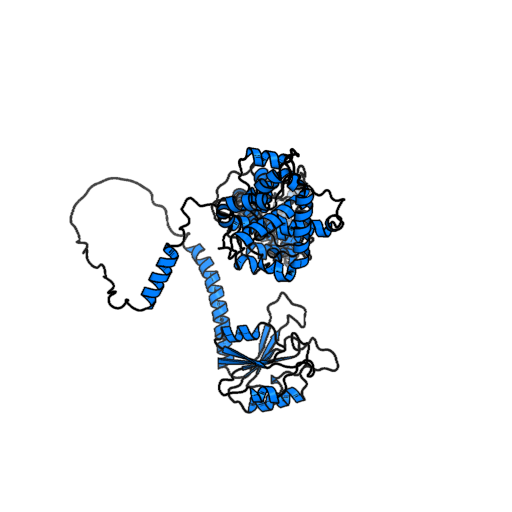211 ? 14.107 -38.823 -11.337 1.00 78.56 211 VAL A CA 1
ATOM 1625 C C . VAL A 1 211 ? 15.246 -38.213 -12.140 1.00 78.56 211 VAL A C 1
ATOM 1627 O O . VAL A 1 211 ? 15.906 -37.293 -11.665 1.00 78.56 211 VAL A O 1
ATOM 1630 N N . THR A 1 212 ? 15.449 -38.669 -13.377 1.00 77.44 212 THR A N 1
ATOM 1631 C CA . THR A 1 212 ? 16.433 -38.089 -14.300 1.00 77.44 212 THR A CA 1
ATOM 1632 C C . THR A 1 212 ? 16.072 -36.644 -14.647 1.00 77.44 212 THR A C 1
ATOM 1634 O O . THR A 1 212 ? 16.941 -35.779 -14.614 1.00 77.44 212 THR A O 1
ATOM 1637 N N . SER A 1 213 ? 14.786 -36.343 -14.868 1.00 79.19 213 SER A N 1
ATOM 1638 C CA . SER A 1 213 ? 14.296 -34.973 -15.080 1.00 79.19 213 SER A CA 1
ATOM 1639 C C . SER A 1 213 ? 14.516 -34.076 -13.857 1.00 79.19 213 SER A C 1
ATOM 1641 O O . SER A 1 213 ? 14.975 -32.945 -14.003 1.00 79.19 213 SER A O 1
ATOM 1643 N N . ILE A 1 214 ? 14.255 -34.571 -12.643 1.00 79.56 214 ILE A N 1
ATOM 1644 C CA . ILE A 1 214 ? 14.520 -33.828 -11.402 1.00 79.56 214 ILE A CA 1
ATOM 1645 C C . ILE A 1 214 ? 16.023 -33.620 -11.200 1.00 79.56 214 ILE A C 1
ATOM 1647 O O . ILE A 1 214 ? 16.434 -32.513 -10.864 1.00 79.56 214 ILE A O 1
ATOM 1651 N N . LYS A 1 215 ? 16.854 -34.642 -11.441 1.00 81.50 215 LYS A N 1
ATOM 1652 C CA . LYS A 1 215 ? 18.321 -34.539 -11.375 1.00 81.50 215 LYS A CA 1
ATOM 1653 C C . LYS A 1 215 ? 18.857 -33.524 -12.383 1.00 81.50 215 LYS A C 1
ATOM 1655 O O . LYS A 1 215 ? 19.733 -32.744 -12.023 1.00 81.50 215 LYS A O 1
ATOM 1660 N N . GLU A 1 216 ? 18.303 -33.478 -13.592 1.00 76.06 216 GLU A N 1
ATOM 1661 C CA . GLU A 1 216 ? 18.685 -32.502 -14.616 1.00 76.06 216 GLU A CA 1
ATOM 1662 C C . GLU A 1 216 ? 18.239 -31.083 -14.240 1.00 76.06 216 GLU A C 1
ATOM 1664 O O . GLU A 1 216 ? 19.046 -30.155 -14.263 1.00 76.06 216 GLU A O 1
ATOM 1669 N N . ARG A 1 217 ? 16.999 -30.912 -13.758 1.00 78.12 217 ARG A N 1
ATOM 1670 C CA . ARG A 1 217 ? 16.528 -29.634 -13.194 1.00 78.12 217 ARG A CA 1
ATOM 1671 C C . ARG A 1 217 ? 17.407 -29.176 -12.032 1.00 78.12 217 ARG A C 1
ATOM 1673 O O . ARG A 1 217 ? 17.760 -28.006 -11.978 1.00 78.12 217 ARG A O 1
ATOM 1680 N N . LEU A 1 218 ? 17.809 -30.084 -11.141 1.00 75.94 218 LEU A N 1
ATOM 1681 C CA . LEU A 1 218 ? 18.743 -29.812 -10.043 1.00 75.94 218 LEU A CA 1
ATOM 1682 C C . LEU A 1 218 ? 20.142 -29.462 -10.543 1.00 75.94 218 LEU A C 1
ATOM 1684 O O . LEU A 1 218 ? 20.789 -28.617 -9.937 1.00 75.94 218 LEU A O 1
ATOM 1688 N N . ARG A 1 219 ? 20.627 -30.083 -11.621 1.00 75.31 219 ARG A N 1
ATOM 1689 C CA . ARG A 1 219 ? 21.930 -29.770 -12.221 1.00 75.31 219 ARG A CA 1
ATOM 1690 C C . ARG A 1 219 ? 21.932 -28.361 -12.809 1.00 75.31 219 ARG A C 1
ATOM 1692 O O . ARG A 1 219 ? 22.845 -27.595 -12.519 1.00 75.31 219 ARG A O 1
ATOM 1699 N N . ILE A 1 220 ? 20.864 -27.994 -13.519 1.00 71.38 220 ILE A N 1
ATOM 1700 C CA . ILE A 1 220 ? 20.614 -26.627 -13.997 1.00 71.38 220 ILE A CA 1
ATOM 1701 C C . ILE A 1 220 ? 20.512 -25.657 -12.812 1.00 71.38 220 ILE A C 1
ATOM 1703 O O . ILE A 1 220 ? 21.124 -24.595 -12.833 1.00 71.38 220 ILE A O 1
ATOM 1707 N N . TRP A 1 221 ? 19.783 -26.024 -11.755 1.00 64.69 221 TRP A N 1
ATOM 1708 C CA . TRP A 1 221 ? 19.592 -25.182 -10.570 1.00 64.69 221 TRP A CA 1
ATOM 1709 C C . TRP A 1 221 ? 20.887 -24.984 -9.769 1.00 64.69 221 TRP A C 1
ATOM 1711 O O . TRP A 1 221 ? 21.168 -23.878 -9.330 1.00 64.69 221 TRP A O 1
ATOM 1721 N N . ARG A 1 222 ? 21.719 -26.024 -9.636 1.00 67.19 222 ARG A N 1
ATOM 1722 C CA . ARG A 1 222 ? 23.052 -25.967 -9.007 1.00 67.19 222 ARG A CA 1
ATOM 1723 C C . ARG A 1 222 ? 24.082 -25.217 -9.852 1.00 67.19 222 ARG A C 1
ATOM 1725 O O . ARG A 1 222 ? 25.049 -24.720 -9.290 1.00 67.19 222 ARG A O 1
ATOM 1732 N N . GLY A 1 223 ? 23.890 -25.177 -11.172 1.00 50.88 223 GLY A N 1
ATOM 1733 C CA . GLY A 1 223 ? 24.691 -24.384 -12.105 1.00 50.88 223 GLY A CA 1
ATOM 1734 C C . GLY A 1 223 ? 24.312 -22.902 -12.131 1.00 50.88 223 GLY A C 1
ATOM 1735 O O . GLY A 1 223 ? 25.059 -22.100 -12.686 1.00 50.88 223 GLY A O 1
ATOM 1736 N N . ARG A 1 224 ? 23.185 -22.513 -11.516 1.00 47.59 224 ARG A N 1
ATOM 1737 C CA . ARG A 1 224 ? 22.915 -21.102 -11.228 1.00 47.59 224 ARG A CA 1
ATOM 1738 C C . ARG A 1 224 ? 23.921 -20.630 -10.179 1.00 47.59 224 ARG A C 1
ATOM 1740 O O . ARG A 1 224 ? 24.239 -21.408 -9.276 1.00 47.59 224 ARG A O 1
ATOM 1747 N N . PRO A 1 225 ? 24.419 -19.386 -10.266 1.00 43.28 225 PRO A N 1
ATOM 1748 C CA . PRO A 1 225 ? 25.252 -18.837 -9.210 1.00 43.28 225 PRO A CA 1
ATOM 1749 C C . PRO A 1 225 ? 24.491 -18.977 -7.889 1.00 43.28 225 PRO A C 1
ATOM 1751 O O . PRO A 1 225 ? 23.415 -18.403 -7.718 1.00 43.28 225 PRO A O 1
ATOM 1754 N N . LYS A 1 226 ? 25.019 -19.801 -6.975 1.00 41.19 226 LYS A N 1
ATOM 1755 C CA . LYS A 1 226 ? 24.577 -19.780 -5.582 1.00 41.19 226 LYS A CA 1
ATOM 1756 C C . LYS A 1 226 ? 24.769 -18.343 -5.121 1.00 41.19 226 LYS A C 1
ATOM 1758 O O . LYS A 1 226 ? 25.884 -17.835 -5.230 1.00 41.19 226 LYS A O 1
ATOM 1763 N N . ALA A 1 227 ? 23.706 -17.711 -4.627 1.00 40.69 227 ALA A N 1
ATOM 1764 C CA . ALA A 1 227 ? 23.856 -16.543 -3.775 1.00 40.69 227 ALA A CA 1
ATOM 1765 C C . ALA A 1 227 ? 24.844 -16.963 -2.683 1.00 40.69 227 ALA A C 1
ATOM 1767 O O . ALA A 1 227 ? 24.558 -17.874 -1.899 1.00 40.69 227 ALA A O 1
ATOM 1768 N N . SER A 1 228 ? 26.066 -16.436 -2.742 1.00 34.78 228 SER A N 1
ATOM 1769 C CA . SER A 1 228 ? 27.025 -16.638 -1.673 1.00 34.78 228 SER A CA 1
ATOM 1770 C C . SER A 1 228 ? 26.353 -16.139 -0.402 1.00 34.78 228 SER A C 1
ATOM 1772 O O . SER A 1 228 ? 25.609 -15.160 -0.422 1.00 34.78 228 SER A O 1
ATOM 1774 N N . SER A 1 229 ? 26.622 -16.780 0.725 1.00 38.72 229 SER A N 1
ATOM 1775 C CA . SER A 1 229 ? 26.183 -16.324 2.048 1.00 38.72 229 SER A CA 1
ATOM 1776 C C . SER A 1 229 ? 26.764 -14.952 2.454 1.00 38.72 229 SER A C 1
ATOM 1778 O O . SER A 1 229 ? 26.651 -14.561 3.607 1.00 38.72 229 SER A O 1
ATOM 1780 N N . GLU A 1 230 ? 27.357 -14.216 1.509 1.00 41.47 230 GLU A N 1
ATOM 1781 C CA . GLU A 1 230 ? 27.811 -12.826 1.605 1.00 41.47 230 GLU A CA 1
ATOM 1782 C C . GLU A 1 230 ? 27.002 -11.864 0.702 1.00 41.47 230 GLU A C 1
ATOM 1784 O O . GLU A 1 230 ? 27.249 -10.662 0.718 1.00 41.47 230 GLU A O 1
ATOM 1789 N N . SER A 1 231 ? 26.015 -12.326 -0.083 1.00 43.69 231 SER A N 1
ATOM 1790 C CA . SER A 1 231 ? 25.254 -11.466 -1.007 1.00 43.69 231 SER A CA 1
ATOM 1791 C C . SER A 1 231 ? 23.938 -10.957 -0.410 1.00 43.69 231 SER A C 1
ATOM 1793 O O . SER A 1 231 ? 22.845 -11.258 -0.893 1.00 43.69 231 SER A O 1
ATOM 1795 N N . ILE A 1 232 ? 24.039 -10.134 0.629 1.00 51.03 232 ILE A N 1
ATOM 1796 C CA . ILE A 1 232 ? 22.968 -9.206 1.000 1.00 51.03 232 ILE A CA 1
ATOM 1797 C C . ILE A 1 232 ? 23.064 -8.018 0.026 1.00 51.03 232 ILE A C 1
ATOM 1799 O O . ILE A 1 232 ? 23.713 -7.021 0.325 1.00 51.03 232 ILE A O 1
ATOM 1803 N N . SER A 1 233 ? 22.515 -8.129 -1.189 1.00 60.53 233 SER A N 1
ATOM 1804 C CA . SER A 1 233 ? 22.537 -7.004 -2.152 1.00 60.53 233 SER A CA 1
ATOM 1805 C C . SER A 1 233 ? 21.219 -6.720 -2.856 1.00 60.53 233 SER A C 1
ATOM 1807 O O . SER A 1 233 ? 21.125 -5.717 -3.561 1.00 60.53 233 SER A O 1
ATOM 1809 N N . CYS A 1 234 ? 20.213 -7.578 -2.696 1.00 74.31 234 CYS A N 1
ATOM 1810 C CA . CYS A 1 234 ? 18.905 -7.360 -3.294 1.00 74.31 234 CYS A CA 1
ATOM 1811 C C . CYS A 1 234 ? 18.115 -6.384 -2.420 1.00 74.31 234 CYS A C 1
ATOM 1813 O O . CYS A 1 234 ? 17.790 -6.704 -1.279 1.00 74.31 234 CYS A O 1
ATOM 1815 N N . SER A 1 235 ? 17.849 -5.185 -2.934 1.00 83.69 235 SER A N 1
ATOM 1816 C CA . SER A 1 235 ? 17.093 -4.133 -2.239 1.00 83.69 235 SER A CA 1
ATOM 1817 C C . SER A 1 235 ? 15.764 -3.836 -2.929 1.00 83.69 235 SER A C 1
ATOM 1819 O O . SER A 1 235 ? 14.776 -3.548 -2.257 1.00 83.69 235 SER A O 1
ATOM 1821 N N . ILE A 1 236 ? 15.704 -4.000 -4.252 1.00 87.25 236 ILE A N 1
ATOM 1822 C CA . ILE A 1 236 ? 14.526 -3.715 -5.066 1.00 87.25 236 ILE A CA 1
ATOM 1823 C C . ILE A 1 236 ? 13.794 -5.027 -5.347 1.00 87.25 236 ILE A C 1
ATOM 1825 O O . ILE A 1 236 ? 14.254 -5.868 -6.124 1.00 87.25 236 ILE A O 1
ATOM 1829 N N . HIS A 1 237 ? 12.644 -5.197 -4.703 1.00 85.12 237 HIS A N 1
ATOM 1830 C CA . HIS A 1 237 ? 11.851 -6.417 -4.781 1.00 85.12 237 HIS A CA 1
ATOM 1831 C C . HIS A 1 237 ? 10.530 -6.168 -5.490 1.00 85.12 237 HIS A C 1
ATOM 1833 O O . HIS A 1 237 ? 9.903 -5.124 -5.302 1.00 85.12 237 HIS A O 1
ATOM 1839 N N . ARG A 1 238 ? 10.077 -7.164 -6.254 1.00 84.12 238 ARG A N 1
ATOM 1840 C CA . ARG A 1 238 ? 8.677 -7.208 -6.662 1.00 84.12 238 ARG A CA 1
ATOM 1841 C C . ARG A 1 238 ? 7.818 -7.563 -5.459 1.00 84.12 238 ARG A C 1
ATOM 1843 O O . ARG A 1 238 ? 8.116 -8.520 -4.742 1.00 84.12 238 ARG A O 1
ATOM 1850 N N . VAL A 1 239 ? 6.761 -6.795 -5.237 1.00 81.62 239 VAL A N 1
ATOM 1851 C CA . VAL A 1 239 ? 5.860 -7.008 -4.112 1.00 81.62 239 VAL A CA 1
ATOM 1852 C C . VAL A 1 239 ? 5.139 -8.336 -4.316 1.00 81.62 239 VAL A C 1
ATOM 1854 O O . VAL A 1 239 ? 4.656 -8.650 -5.408 1.00 81.62 239 VAL A O 1
ATOM 1857 N N . THR A 1 240 ? 5.103 -9.153 -3.263 1.00 73.25 240 THR A N 1
ATOM 1858 C CA . THR A 1 240 ? 4.514 -10.492 -3.326 1.00 73.25 240 THR A CA 1
ATOM 1859 C C . THR A 1 240 ? 3.036 -10.418 -3.707 1.00 73.25 240 THR A C 1
ATOM 1861 O O . THR A 1 240 ? 2.337 -9.454 -3.395 1.00 73.25 240 THR A O 1
ATOM 1864 N N . HIS A 1 241 ? 2.530 -11.464 -4.368 1.00 70.00 241 HIS A N 1
ATOM 1865 C CA . HIS A 1 241 ? 1.120 -11.520 -4.765 1.00 70.00 241 HIS A CA 1
ATOM 1866 C C . HIS A 1 241 ? 0.170 -11.318 -3.573 1.00 70.00 241 HIS A C 1
ATOM 1868 O O . HIS A 1 241 ? -0.879 -10.704 -3.738 1.00 70.00 241 HIS A O 1
ATOM 1874 N N . CYS A 1 242 ? 0.549 -11.798 -2.383 1.00 65.00 242 CYS A N 1
ATOM 1875 C CA . CYS A 1 242 ? -0.213 -11.586 -1.156 1.00 65.00 242 CYS A CA 1
ATOM 1876 C C . CYS A 1 242 ? -0.401 -10.088 -0.896 1.00 65.00 242 CYS A C 1
ATOM 1878 O O . CYS A 1 242 ? -1.533 -9.631 -0.932 1.00 65.00 242 CYS A O 1
ATOM 1880 N N . LEU A 1 243 ? 0.695 -9.323 -0.805 1.00 68.44 243 LEU A N 1
ATOM 1881 C CA . LEU A 1 243 ? 0.664 -7.868 -0.598 1.00 68.44 243 LEU A CA 1
ATOM 1882 C C . LEU A 1 243 ? -0.094 -7.099 -1.699 1.00 68.44 243 LEU A C 1
ATOM 1884 O O . LEU A 1 243 ? -0.737 -6.077 -1.460 1.00 68.44 243 LEU A O 1
ATOM 1888 N N . ARG A 1 244 ? -0.058 -7.609 -2.936 1.00 74.00 244 ARG A N 1
ATOM 1889 C CA . ARG A 1 244 ? -0.725 -6.980 -4.087 1.00 74.00 244 ARG A CA 1
ATOM 1890 C C . ARG A 1 244 ? -2.235 -7.214 -4.133 1.00 74.00 244 ARG A C 1
ATOM 1892 O O . ARG A 1 244 ? -2.944 -6.367 -4.672 1.00 74.00 244 ARG A O 1
ATOM 1899 N N . GLN A 1 245 ? -2.740 -8.328 -3.596 1.00 68.88 245 GLN A N 1
ATOM 1900 C CA . GLN A 1 245 ? -4.152 -8.713 -3.727 1.00 68.88 245 GLN A CA 1
ATOM 1901 C C . GLN A 1 245 ? -5.099 -7.684 -3.096 1.00 68.88 245 GLN A C 1
ATOM 1903 O O . GLN A 1 245 ? -6.213 -7.479 -3.585 1.00 68.88 245 GLN A O 1
ATOM 1908 N N . SER A 1 246 ? -4.643 -7.027 -2.031 1.00 64.56 246 SER A N 1
ATOM 1909 C CA . SER A 1 246 ? -5.422 -6.048 -1.281 1.00 64.56 246 SER A CA 1
ATOM 1910 C C . SER A 1 246 ? -5.404 -4.649 -1.923 1.00 64.56 246 SER A C 1
ATOM 1912 O O . SER A 1 246 ? -6.408 -3.945 -1.834 1.00 64.56 246 SER A O 1
ATOM 1914 N N . ASN A 1 247 ? -4.313 -4.248 -2.601 1.00 71.44 247 ASN A N 1
ATOM 1915 C CA . ASN A 1 247 ? -4.111 -2.880 -3.115 1.00 71.44 247 ASN A CA 1
ATOM 1916 C C . ASN A 1 247 ? -3.258 -2.804 -4.405 1.00 71.44 247 ASN A C 1
ATOM 1918 O O . ASN A 1 247 ? -2.272 -2.073 -4.472 1.00 71.44 247 ASN A O 1
ATOM 1922 N N . GLU A 1 248 ? -3.642 -3.510 -5.471 1.00 74.81 248 GLU A N 1
ATOM 1923 C CA . GLU A 1 248 ? -2.829 -3.627 -6.700 1.00 74.81 248 GLU A CA 1
ATOM 1924 C C . GLU A 1 248 ? -2.409 -2.278 -7.325 1.00 74.81 248 GLU A C 1
ATOM 1926 O O . GLU A 1 248 ? -1.281 -2.127 -7.789 1.00 74.81 248 GLU A O 1
ATOM 1931 N N . LYS A 1 249 ? -3.282 -1.262 -7.274 1.00 75.88 249 LYS A N 1
ATOM 1932 C CA . LYS A 1 249 ? -3.022 0.073 -7.846 1.00 75.88 249 LYS A CA 1
ATOM 1933 C C . LYS A 1 249 ? -1.869 0.828 -7.175 1.00 75.88 249 LYS A C 1
ATOM 1935 O O . LYS A 1 249 ? -1.334 1.751 -7.774 1.00 75.88 249 LYS A O 1
ATOM 1940 N N . VAL A 1 250 ? -1.520 0.473 -5.940 1.00 79.12 250 VAL A N 1
ATOM 1941 C CA . VAL A 1 250 ? -0.504 1.168 -5.130 1.00 79.12 250 VAL A CA 1
ATOM 1942 C C . VAL A 1 250 ? 0.921 0.818 -5.566 1.00 79.12 250 VAL A C 1
ATOM 1944 O O . VAL A 1 250 ? 1.846 1.601 -5.352 1.00 79.12 250 VAL A O 1
ATOM 1947 N N . TYR A 1 251 ? 1.088 -0.345 -6.196 1.00 82.88 251 TYR A N 1
ATOM 1948 C CA . TYR A 1 251 ? 2.383 -0.875 -6.624 1.00 82.88 251 TYR A CA 1
ATOM 1949 C C . TYR A 1 251 ? 2.613 -0.742 -8.132 1.00 82.88 251 TYR A C 1
ATOM 1951 O O . TYR A 1 251 ? 3.659 -1.139 -8.628 1.00 82.88 251 TYR A O 1
ATOM 1959 N N . ASP A 1 252 ? 1.631 -0.212 -8.864 1.00 85.56 252 ASP A N 1
ATOM 1960 C CA . ASP A 1 252 ? 1.666 -0.095 -10.314 1.00 85.56 252 ASP A CA 1
ATOM 1961 C C . ASP A 1 252 ? 1.825 1.377 -10.742 1.00 85.56 252 ASP A C 1
ATOM 1963 O O . ASP A 1 252 ? 0.917 2.175 -10.478 1.00 85.56 252 ASP A O 1
ATOM 1967 N N . PRO A 1 253 ? 2.914 1.743 -11.452 1.00 86.75 253 PRO A N 1
ATOM 1968 C CA . PRO A 1 253 ? 3.155 3.122 -11.871 1.00 86.75 253 PRO A CA 1
ATOM 1969 C C . PRO A 1 253 ? 2.079 3.608 -12.843 1.00 86.75 253 PRO A C 1
ATOM 1971 O O . PRO A 1 253 ? 1.654 2.863 -13.733 1.00 86.75 253 PRO A O 1
ATOM 1974 N N . GLN A 1 254 ? 1.651 4.863 -12.677 1.00 82.88 254 GLN A N 1
ATOM 1975 C CA . GLN A 1 254 ? 0.527 5.449 -13.423 1.00 82.88 254 GLN A CA 1
ATOM 1976 C C . GLN A 1 254 ? 0.969 6.394 -14.545 1.00 82.88 254 GLN A C 1
ATOM 1978 O O . GLN A 1 254 ? 0.261 6.545 -15.538 1.00 82.88 254 GLN A O 1
ATOM 1983 N N . LEU A 1 255 ? 2.122 7.043 -14.393 1.00 84.06 255 LEU A N 1
ATOM 1984 C CA . LEU A 1 255 ? 2.656 8.044 -15.315 1.00 84.06 255 LEU A CA 1
ATOM 1985 C C . LEU A 1 255 ? 4.006 7.638 -15.892 1.00 84.06 255 LEU A C 1
ATOM 1987 O O . LEU A 1 255 ? 4.254 7.892 -17.070 1.00 84.06 255 LEU A O 1
ATOM 1991 N N . ILE A 1 256 ? 4.881 7.032 -15.084 1.00 86.69 256 ILE A N 1
ATOM 1992 C CA . ILE A 1 256 ? 6.248 6.730 -15.509 1.00 86.69 256 ILE A CA 1
ATOM 1993 C C . ILE A 1 256 ? 6.767 5.409 -14.950 1.00 86.69 256 ILE A C 1
ATOM 1995 O O . ILE A 1 256 ? 6.744 5.163 -13.748 1.00 86.69 256 ILE A O 1
ATOM 1999 N N . SER A 1 257 ? 7.295 4.561 -15.833 1.00 89.88 257 SER A N 1
ATOM 2000 C CA . SER A 1 257 ? 8.031 3.361 -15.431 1.00 89.88 257 SER A CA 1
ATOM 2001 C C . SER A 1 257 ? 9.506 3.704 -15.284 1.00 89.88 257 SER A C 1
ATOM 2003 O O . SER A 1 257 ? 10.102 4.210 -16.220 1.00 89.88 257 SER A O 1
ATOM 2005 N N . ILE A 1 258 ? 10.112 3.400 -14.149 1.00 87.81 258 ILE A N 1
ATOM 2006 C CA . ILE A 1 258 ? 11.531 3.564 -13.853 1.00 87.81 258 ILE A CA 1
ATOM 2007 C C . ILE A 1 258 ? 12.105 2.186 -13.524 1.00 87.81 258 ILE A C 1
ATOM 2009 O O . ILE A 1 258 ? 11.536 1.424 -12.744 1.00 87.81 258 ILE A O 1
ATOM 2013 N N . GLY A 1 259 ? 13.232 1.848 -14.144 1.00 88.38 259 GLY A N 1
ATOM 2014 C CA . GLY A 1 259 ? 13.860 0.545 -14.005 1.00 88.38 259 GLY A CA 1
ATOM 2015 C C . GLY A 1 259 ? 13.150 -0.589 -14.769 1.00 88.38 259 GLY A C 1
ATOM 2016 O O . GLY A 1 259 ? 12.236 -0.354 -15.571 1.00 88.38 259 GLY A O 1
ATOM 2017 N N . PRO A 1 260 ? 13.608 -1.838 -14.548 1.00 87.56 260 PRO A N 1
ATOM 2018 C CA . PRO A 1 260 ? 13.269 -2.994 -15.377 1.00 87.56 260 PRO A CA 1
ATOM 2019 C C . PRO A 1 260 ? 11.941 -3.682 -15.031 1.00 87.56 260 PRO A C 1
ATOM 2021 O O . PRO A 1 260 ? 11.352 -4.307 -15.910 1.00 87.56 260 PRO A O 1
ATOM 2024 N N . LEU A 1 261 ? 11.448 -3.595 -13.788 1.00 85.69 261 LEU A N 1
ATOM 2025 C CA . LEU A 1 261 ? 10.308 -4.410 -13.323 1.00 85.69 261 LEU A CA 1
ATOM 2026 C C . LEU A 1 261 ? 8.985 -4.072 -14.032 1.00 85.69 261 LEU A C 1
ATOM 2028 O O . LEU A 1 261 ? 8.149 -4.949 -14.248 1.00 85.69 261 LEU A O 1
ATOM 2032 N N . HIS A 1 262 ? 8.818 -2.819 -14.461 1.00 84.69 262 HIS A N 1
ATOM 2033 C CA . HIS A 1 262 ? 7.656 -2.359 -15.229 1.00 84.69 262 HIS A CA 1
ATOM 2034 C C . HIS A 1 262 ? 7.983 -2.025 -16.691 1.00 84.69 262 HIS A C 1
ATOM 2036 O O . HIS A 1 262 ? 7.193 -1.360 -17.363 1.00 84.69 262 HIS A O 1
ATOM 2042 N N . TYR A 1 263 ? 9.115 -2.509 -17.211 1.00 82.00 263 TYR A N 1
ATOM 2043 C CA . TYR A 1 263 ? 9.607 -2.153 -18.543 1.00 82.00 263 TYR A CA 1
ATOM 2044 C C . TYR A 1 263 ? 8.590 -2.422 -19.667 1.00 82.00 263 TYR A C 1
ATOM 2046 O O . TYR A 1 263 ? 8.451 -1.622 -20.588 1.00 82.00 263 TYR A O 1
ATOM 2054 N N . GLU A 1 264 ? 7.803 -3.496 -19.584 1.00 78.94 264 GLU A N 1
ATOM 2055 C CA . GLU A 1 264 ? 6.782 -3.817 -20.595 1.00 78.94 264 GLU A CA 1
ATOM 2056 C C . GLU A 1 264 ? 5.655 -2.770 -20.677 1.00 78.94 264 GLU A C 1
ATOM 2058 O O . GLU A 1 264 ? 5.111 -2.517 -21.757 1.00 78.94 264 GLU A O 1
ATOM 2063 N N . LYS A 1 265 ? 5.333 -2.097 -19.562 1.00 79.25 265 LYS A N 1
ATOM 2064 C CA . LYS A 1 265 ? 4.285 -1.062 -19.516 1.00 79.25 265 LYS A CA 1
ATOM 2065 C C . LYS A 1 265 ? 4.664 0.189 -20.310 1.00 79.25 265 LYS A C 1
ATOM 2067 O O . LYS A 1 265 ? 3.777 0.879 -20.814 1.00 79.25 265 LYS A O 1
ATOM 2072 N N . ARG A 1 266 ? 5.965 0.431 -20.514 1.00 74.94 266 ARG A N 1
ATOM 2073 C CA . ARG A 1 266 ? 6.492 1.516 -21.365 1.00 74.94 266 ARG A CA 1
ATOM 2074 C C . ARG A 1 266 ? 5.993 1.424 -22.798 1.00 74.94 266 ARG A C 1
ATOM 2076 O O . ARG A 1 266 ? 5.721 2.437 -23.427 1.00 74.94 266 ARG A O 1
ATOM 2083 N N . LYS A 1 267 ? 5.837 0.196 -23.302 1.00 67.50 267 LYS A N 1
ATOM 2084 C CA . LYS A 1 267 ? 5.441 -0.073 -24.689 1.00 67.50 267 LYS A CA 1
ATOM 2085 C C . LYS A 1 267 ? 3.934 -0.008 -24.915 1.00 67.50 267 LYS A C 1
ATOM 2087 O O . LYS A 1 267 ? 3.516 -0.028 -26.066 1.00 67.50 267 LYS A O 1
ATOM 2092 N N . SER A 1 268 ? 3.122 0.067 -23.860 1.00 74.44 268 SER A N 1
ATOM 2093 C CA . SER A 1 268 ? 1.658 0.024 -23.966 1.00 74.44 268 SER A CA 1
ATOM 2094 C C . SER A 1 268 ? 0.979 1.247 -23.353 1.00 74.44 268 SER A C 1
ATOM 2096 O O . SER A 1 268 ? 0.319 1.990 -24.068 1.00 74.44 268 SER A O 1
ATOM 2098 N N . GLN A 1 269 ? 1.133 1.461 -22.046 1.00 72.81 269 GLN A N 1
ATOM 2099 C CA . GLN A 1 269 ? 0.323 2.414 -21.278 1.00 72.81 269 GLN A CA 1
ATOM 2100 C C . GLN A 1 269 ? 1.045 3.737 -20.992 1.00 72.81 269 GLN A C 1
ATOM 2102 O O . GLN A 1 269 ? 0.386 4.761 -20.851 1.00 72.81 269 GLN A O 1
ATOM 2107 N N . LEU A 1 270 ? 2.382 3.734 -20.929 1.00 80.44 270 LEU A N 1
ATOM 2108 C CA . LEU A 1 270 ? 3.182 4.868 -20.434 1.00 80.44 270 LEU A CA 1
ATOM 2109 C C . LEU A 1 270 ? 4.046 5.546 -21.518 1.00 80.44 270 LEU A C 1
ATOM 2111 O O . LEU A 1 270 ? 5.020 6.225 -21.206 1.00 80.44 270 LEU A O 1
ATOM 2115 N N . GLN A 1 271 ? 3.691 5.383 -22.798 1.00 78.38 271 GLN A N 1
ATOM 2116 C CA . GLN A 1 271 ? 4.508 5.834 -23.938 1.00 78.38 271 GLN A CA 1
ATOM 2117 C C . GLN A 1 271 ? 4.808 7.344 -23.930 1.00 78.38 271 GLN A C 1
ATOM 2119 O O . GLN A 1 271 ? 5.932 7.750 -24.215 1.00 78.38 271 GLN A O 1
ATOM 2124 N N . ALA A 1 272 ? 3.832 8.181 -23.558 1.00 79.62 272 ALA A N 1
ATOM 2125 C CA . ALA A 1 272 ? 3.976 9.639 -23.602 1.00 79.62 272 ALA A CA 1
ATOM 2126 C C . ALA A 1 272 ? 5.114 10.161 -22.705 1.00 79.62 272 ALA A C 1
ATOM 2128 O O . ALA A 1 272 ? 5.806 11.113 -23.063 1.00 79.62 272 ALA A O 1
ATOM 2129 N N . MET A 1 273 ? 5.328 9.534 -21.544 1.00 83.31 273 MET A N 1
ATOM 2130 C CA . MET A 1 273 ? 6.399 9.936 -20.633 1.00 83.31 273 MET A CA 1
ATOM 2131 C C . MET A 1 273 ? 7.758 9.362 -21.053 1.00 83.31 273 MET A C 1
ATOM 2133 O O . MET A 1 273 ? 8.786 9.966 -20.762 1.00 83.31 273 MET A O 1
ATOM 2137 N N . GLU A 1 274 ? 7.789 8.253 -21.798 1.00 85.12 274 GLU A N 1
ATOM 2138 C CA . GLU A 1 274 ? 9.036 7.743 -22.381 1.00 85.12 274 GLU A CA 1
ATOM 2139 C C . GLU A 1 274 ? 9.594 8.698 -23.442 1.00 85.12 274 GLU A C 1
ATOM 2141 O O . GLU A 1 274 ? 10.791 8.977 -23.431 1.00 85.12 274 GLU A O 1
ATOM 2146 N N . GLU A 1 275 ? 8.749 9.284 -24.298 1.00 83.62 275 GLU A N 1
ATOM 2147 C CA . GLU A 1 275 ? 9.184 10.337 -25.233 1.00 83.62 275 GLU A CA 1
ATOM 2148 C C . GLU A 1 275 ? 9.806 11.529 -24.497 1.00 83.62 275 GLU A C 1
ATOM 2150 O O . GLU A 1 275 ? 10.781 12.130 -24.953 1.00 83.62 275 GLU A O 1
ATOM 2155 N N . TYR A 1 276 ? 9.264 11.861 -23.326 1.00 83.38 276 TYR A N 1
ATOM 2156 C CA . TYR A 1 276 ? 9.788 12.943 -22.512 1.00 83.38 276 TYR A CA 1
ATOM 2157 C C . TYR A 1 276 ? 11.164 12.618 -21.911 1.00 83.38 276 TYR A C 1
ATOM 2159 O O . TYR A 1 276 ? 12.024 13.496 -21.870 1.00 83.38 276 TYR A O 1
ATOM 2167 N N . LYS A 1 277 ? 11.438 11.361 -21.534 1.00 88.38 277 LYS A N 1
ATOM 2168 C CA . LYS A 1 277 ? 12.783 10.945 -21.088 1.00 88.38 277 LYS A CA 1
ATOM 2169 C C . LYS A 1 277 ? 13.843 11.163 -22.161 1.00 88.38 277 LYS A C 1
ATOM 2171 O O . LYS A 1 277 ? 14.932 11.639 -21.849 1.00 88.38 277 LYS A O 1
ATOM 2176 N N . TRP A 1 278 ? 13.513 10.883 -23.422 1.00 87.06 278 TRP A N 1
ATOM 2177 C CA . TRP A 1 278 ? 14.409 11.159 -24.547 1.00 87.06 278 TRP A CA 1
ATOM 2178 C C . TRP A 1 278 ? 14.705 12.652 -24.691 1.00 87.06 278 TRP A C 1
ATOM 2180 O O . TRP A 1 278 ? 15.855 13.027 -24.902 1.00 87.06 278 TRP A O 1
ATOM 2190 N N . ARG A 1 279 ? 13.703 13.518 -24.483 1.00 84.56 279 ARG A N 1
ATOM 2191 C CA . ARG A 1 279 ? 13.918 14.975 -24.439 1.00 84.56 279 ARG A CA 1
ATOM 2192 C C . ARG A 1 279 ? 14.803 15.393 -23.266 1.00 84.56 279 ARG A C 1
ATOM 2194 O O . ARG A 1 279 ? 15.605 16.309 -23.409 1.00 84.56 279 ARG A O 1
ATOM 2201 N N . CYS A 1 280 ? 14.675 14.761 -22.099 1.00 83.00 280 CYS A N 1
ATOM 2202 C CA . CYS A 1 280 ? 15.575 15.016 -20.970 1.00 83.00 280 CYS A CA 1
ATOM 2203 C C . CYS A 1 280 ? 17.020 14.631 -21.307 1.00 83.00 280 CYS A C 1
ATOM 2205 O O . CYS A 1 280 ? 17.930 15.409 -21.028 1.00 83.00 280 CYS A O 1
ATOM 2207 N N . LEU A 1 281 ? 17.228 13.479 -21.951 1.00 86.06 281 LEU A N 1
ATOM 2208 C CA . LEU A 1 281 ? 18.553 13.047 -22.391 1.00 86.06 281 LEU A CA 1
ATOM 2209 C C . LEU A 1 281 ? 19.156 14.017 -23.420 1.00 86.06 281 LEU A C 1
ATOM 2211 O O . LEU A 1 281 ? 20.299 14.431 -23.256 1.00 86.06 281 LEU A O 1
ATOM 2215 N N . ASP A 1 282 ? 18.385 14.436 -24.426 1.00 85.44 282 ASP A N 1
ATOM 2216 C CA . ASP A 1 282 ? 18.821 15.411 -25.439 1.00 85.44 282 ASP A CA 1
ATOM 2217 C C . ASP A 1 282 ? 19.194 16.772 -24.817 1.00 85.44 282 ASP A C 1
ATOM 2219 O O . ASP A 1 282 ? 20.227 17.367 -25.132 1.00 85.44 282 ASP A O 1
ATOM 2223 N N . ASN A 1 283 ? 18.416 17.232 -23.833 1.00 81.88 283 ASN A N 1
ATOM 2224 C CA . ASN A 1 283 ? 18.724 18.445 -23.072 1.00 81.88 283 ASN A CA 1
ATOM 2225 C C . ASN A 1 283 ? 20.020 18.320 -22.252 1.00 81.88 283 ASN A C 1
ATOM 2227 O O . ASN A 1 283 ? 20.778 19.281 -22.148 1.00 81.88 283 ASN A O 1
ATOM 2231 N N . ILE A 1 284 ? 20.300 17.156 -21.661 1.00 82.50 284 ILE A N 1
ATOM 2232 C CA . ILE A 1 284 ? 21.554 16.923 -20.927 1.00 82.50 284 ILE A CA 1
ATOM 2233 C C . ILE A 1 284 ? 22.743 16.879 -21.897 1.00 82.50 284 ILE A C 1
ATOM 2235 O O . ILE A 1 284 ? 23.764 17.520 -21.642 1.00 82.50 284 ILE A O 1
ATOM 2239 N N . LEU A 1 285 ? 22.600 16.178 -23.025 1.00 83.44 285 LEU A N 1
ATOM 2240 C CA . LEU A 1 285 ? 23.647 16.047 -24.043 1.00 83.44 285 LEU A CA 1
ATOM 2241 C C . LEU A 1 285 ? 23.985 17.390 -24.697 1.00 83.44 285 LEU A C 1
ATOM 2243 O O . LEU A 1 285 ? 25.157 17.715 -24.846 1.00 83.44 285 LEU A O 1
ATOM 2247 N N . SER A 1 286 ? 22.981 18.206 -25.020 1.00 79.56 286 SER A N 1
ATOM 2248 C CA . SER A 1 286 ? 23.187 19.539 -25.608 1.00 79.56 286 SER A CA 1
ATOM 2249 C C . SER A 1 286 ? 23.866 20.531 -24.655 1.00 79.56 286 SER A C 1
ATOM 2251 O O . SER A 1 286 ? 24.537 21.462 -25.105 1.00 79.56 286 SER A O 1
ATOM 2253 N N . ARG A 1 287 ? 23.727 20.338 -23.337 1.00 74.62 287 ARG A N 1
ATOM 2254 C CA . ARG A 1 287 ? 24.385 21.159 -22.305 1.00 74.62 287 ARG A CA 1
ATOM 2255 C C . ARG A 1 287 ? 25.796 20.683 -21.976 1.00 74.62 287 ARG A C 1
ATOM 2257 O O . ARG A 1 287 ? 26.622 21.490 -21.543 1.00 74.62 287 ARG A O 1
ATOM 2264 N N . SER A 1 288 ? 26.067 19.391 -22.140 1.00 68.88 288 SER A N 1
ATOM 2265 C CA . SER A 1 288 ? 27.358 18.799 -21.816 1.00 68.88 288 SER A CA 1
ATOM 2266 C C . SER A 1 288 ? 28.387 19.120 -22.899 1.00 68.88 288 SER A C 1
ATOM 2268 O O . SER A 1 288 ? 28.238 18.743 -24.056 1.00 68.88 288 SER A O 1
ATOM 2270 N N . ARG A 1 289 ? 29.468 19.816 -22.526 1.00 57.41 289 ARG A N 1
ATOM 2271 C CA . ARG A 1 289 ? 30.546 20.188 -23.463 1.00 57.41 289 ARG A CA 1
ATOM 2272 C C . ARG A 1 289 ? 31.409 18.993 -23.903 1.00 57.41 289 ARG A C 1
ATOM 2274 O O . ARG A 1 289 ? 32.071 19.090 -24.930 1.00 57.41 289 ARG A O 1
ATOM 2281 N N . GLU A 1 290 ? 31.393 17.892 -23.146 1.00 57.47 290 GLU A N 1
ATOM 2282 C CA . GLU A 1 290 ? 32.241 16.695 -23.338 1.00 57.47 290 GLU A CA 1
ATOM 2283 C C . GLU A 1 290 ? 31.458 15.363 -23.262 1.00 57.47 290 GLU A C 1
ATOM 2285 O O . GLU A 1 290 ? 32.046 14.278 -23.287 1.00 57.47 290 GLU A O 1
ATOM 2290 N N . GLY A 1 291 ? 30.131 15.414 -23.117 1.00 60.75 291 GLY A N 1
ATOM 2291 C CA . GLY A 1 291 ? 29.291 14.243 -22.867 1.00 60.75 291 GLY A CA 1
ATOM 2292 C C . GLY A 1 291 ? 28.951 13.490 -24.143 1.00 60.75 291 GLY A C 1
ATOM 2293 O O . GLY A 1 291 ? 27.936 13.768 -24.774 1.00 60.75 291 GLY A O 1
ATOM 2294 N N . SER A 1 292 ? 29.772 12.511 -24.512 1.00 72.94 292 SER A N 1
ATOM 2295 C CA . SER A 1 292 ? 29.379 11.526 -25.515 1.00 72.94 292 SER A CA 1
ATOM 2296 C C . SER A 1 292 ? 28.407 10.516 -24.885 1.00 72.94 292 SER A C 1
ATOM 2298 O O . SER A 1 292 ? 28.597 10.085 -23.743 1.00 72.94 292 SER A O 1
ATOM 2300 N N . LEU A 1 293 ? 27.347 10.132 -25.603 1.00 83.31 293 LEU A N 1
ATOM 2301 C CA . LEU A 1 293 ? 26.382 9.122 -25.141 1.00 83.31 293 LEU A CA 1
ATOM 2302 C C . LEU A 1 293 ? 27.096 7.811 -24.760 1.00 83.31 293 LEU A C 1
ATOM 2304 O O . LEU A 1 293 ? 26.726 7.125 -23.806 1.00 83.31 293 LEU A O 1
ATOM 2308 N N . GLU A 1 294 ? 28.180 7.508 -25.471 1.00 84.88 294 GLU A N 1
ATOM 2309 C CA . GLU A 1 294 ? 29.062 6.373 -25.244 1.00 84.88 294 GLU A CA 1
ATOM 2310 C C . GLU A 1 294 ? 29.684 6.391 -23.844 1.00 84.88 294 GLU A C 1
ATOM 2312 O O . GLU A 1 294 ? 29.831 5.329 -23.242 1.00 84.88 294 GLU A O 1
ATOM 2317 N N . ARG A 1 295 ? 30.007 7.569 -23.292 1.00 85.19 295 ARG A N 1
ATOM 2318 C CA . ARG A 1 295 ? 30.573 7.703 -21.940 1.00 85.19 295 ARG A CA 1
ATOM 2319 C C . ARG A 1 295 ? 29.564 7.284 -20.871 1.00 85.19 295 ARG A C 1
ATOM 2321 O O . ARG A 1 295 ? 29.929 6.553 -19.951 1.00 85.19 295 ARG A O 1
ATOM 2328 N N . TYR A 1 296 ? 28.301 7.693 -21.007 1.00 85.94 296 TYR A N 1
ATOM 2329 C CA . TYR A 1 296 ? 27.235 7.304 -20.076 1.00 85.94 296 TYR A CA 1
ATOM 2330 C C . TYR A 1 296 ? 26.923 5.809 -20.169 1.00 85.94 296 TYR A C 1
ATOM 2332 O O . TYR A 1 296 ? 26.854 5.122 -19.149 1.00 85.94 296 TYR A O 1
ATOM 2340 N N . LEU A 1 297 ? 26.816 5.281 -21.392 1.00 88.38 297 LEU A N 1
ATOM 2341 C CA . LEU A 1 297 ? 26.589 3.853 -21.619 1.00 88.38 297 LEU A CA 1
ATOM 2342 C C . LEU A 1 297 ? 27.752 2.999 -21.099 1.00 88.38 297 LEU A C 1
ATOM 2344 O O . LEU A 1 297 ? 27.512 1.959 -20.490 1.00 88.38 297 LEU A O 1
ATOM 2348 N N . ALA A 1 298 ? 29.001 3.433 -21.289 1.00 88.06 298 ALA A N 1
ATOM 2349 C CA . ALA A 1 298 ? 30.174 2.738 -20.763 1.00 88.06 298 ALA A CA 1
ATOM 2350 C C . ALA A 1 298 ? 30.175 2.702 -19.226 1.00 88.06 298 ALA A C 1
ATOM 2352 O O . ALA A 1 298 ? 30.401 1.641 -18.646 1.00 88.06 298 ALA A O 1
ATOM 2353 N N . ALA A 1 299 ? 29.852 3.825 -18.573 1.00 88.25 299 ALA A N 1
ATOM 2354 C CA . ALA A 1 299 ? 29.789 3.909 -17.114 1.00 88.25 299 ALA A CA 1
ATOM 2355 C C . ALA A 1 299 ? 28.722 2.979 -16.512 1.00 88.25 299 ALA A C 1
ATOM 2357 O O . ALA A 1 299 ? 28.955 2.351 -15.481 1.00 88.25 299 ALA A O 1
ATOM 2358 N N . VAL A 1 300 ? 27.558 2.858 -17.158 1.00 90.44 300 VAL A N 1
ATOM 2359 C CA . VAL A 1 300 ? 26.507 1.932 -16.712 1.00 90.44 300 VAL A CA 1
ATOM 2360 C C . VAL A 1 300 ? 26.875 0.478 -17.004 1.00 90.44 300 VAL A C 1
ATOM 2362 O O . VAL A 1 300 ? 26.625 -0.378 -16.159 1.00 90.44 300 VAL A O 1
ATOM 2365 N N . LYS A 1 301 ? 27.504 0.185 -18.150 1.00 89.94 301 LYS A N 1
ATOM 2366 C CA . LYS A 1 301 ? 27.955 -1.174 -18.496 1.00 89.94 301 LYS A CA 1
ATOM 2367 C C . LYS A 1 301 ? 28.974 -1.728 -17.505 1.00 89.94 301 LYS A C 1
ATOM 2369 O O . LYS A 1 301 ? 28.888 -2.897 -17.148 1.00 89.94 301 LYS A O 1
ATOM 2374 N N . GLU A 1 302 ? 29.891 -0.896 -17.014 1.00 91.50 302 GLU A N 1
ATOM 2375 C CA . GLU A 1 302 ? 30.840 -1.281 -15.957 1.00 91.50 302 GLU A CA 1
ATOM 2376 C C . GLU A 1 302 ? 30.121 -1.712 -14.665 1.00 91.50 302 GLU A C 1
ATOM 2378 O O . GLU A 1 302 ? 30.556 -2.621 -13.962 1.00 91.50 302 GLU A O 1
ATOM 2383 N N . LEU A 1 303 ? 28.979 -1.087 -14.373 1.00 90.31 303 LEU A N 1
ATOM 2384 C CA . LEU A 1 303 ? 28.204 -1.301 -13.154 1.00 90.31 303 LEU A CA 1
ATOM 2385 C C . LEU A 1 303 ? 27.022 -2.270 -13.332 1.00 90.31 303 LEU A C 1
ATOM 2387 O O . LEU A 1 303 ? 26.304 -2.542 -12.365 1.00 90.31 303 LEU A O 1
ATOM 2391 N N . GLU A 1 304 ? 26.814 -2.809 -14.536 1.00 89.94 304 GLU A N 1
ATOM 2392 C CA . GLU A 1 304 ? 25.633 -3.594 -14.904 1.00 89.94 304 GLU A CA 1
ATOM 2393 C C . GLU A 1 304 ? 25.459 -4.836 -14.022 1.00 89.94 304 GLU A C 1
ATOM 2395 O O . GLU A 1 304 ? 24.364 -5.087 -13.516 1.00 89.94 304 GLU A O 1
ATOM 2400 N N . GLU A 1 305 ? 26.532 -5.602 -13.799 1.00 86.81 305 GLU A N 1
ATOM 2401 C CA . GLU A 1 305 ? 26.467 -6.834 -13.005 1.00 86.81 305 GLU A CA 1
ATOM 2402 C C . GLU A 1 305 ? 26.002 -6.544 -11.572 1.00 86.81 305 GLU A C 1
ATOM 2404 O O . GLU A 1 305 ? 25.145 -7.241 -11.022 1.00 86.81 305 GLU A O 1
ATOM 2409 N N . ARG A 1 306 ? 26.526 -5.465 -10.981 1.00 87.62 306 ARG A N 1
ATOM 2410 C CA . ARG A 1 306 ? 26.136 -5.007 -9.648 1.00 87.62 306 ARG A CA 1
ATOM 2411 C C . ARG A 1 306 ? 24.699 -4.489 -9.638 1.00 87.62 306 ARG A C 1
ATOM 2413 O O . ARG A 1 306 ? 23.966 -4.796 -8.706 1.00 87.62 306 ARG A O 1
ATOM 2420 N N . ALA A 1 307 ? 24.280 -3.749 -10.666 1.00 88.19 307 ALA A N 1
ATOM 2421 C CA . ALA A 1 307 ? 22.921 -3.220 -10.770 1.00 88.19 307 ALA A CA 1
ATOM 2422 C C . ALA A 1 307 ? 21.874 -4.332 -10.894 1.00 88.19 307 ALA A C 1
ATOM 2424 O O . ALA A 1 307 ? 20.849 -4.281 -10.221 1.00 88.19 307 ALA A O 1
ATOM 2425 N N . ARG A 1 308 ? 22.142 -5.376 -11.687 1.00 88.50 308 ARG A N 1
ATOM 2426 C CA . ARG A 1 308 ? 21.240 -6.533 -11.812 1.00 88.50 308 ARG A CA 1
ATOM 2427 C C . ARG A 1 308 ? 21.093 -7.304 -10.498 1.00 88.50 308 ARG A C 1
ATOM 2429 O O . ARG A 1 308 ? 19.999 -7.767 -10.202 1.00 88.50 308 ARG A O 1
ATOM 2436 N N . LYS A 1 309 ? 22.153 -7.378 -9.682 1.00 87.81 309 LYS A N 1
ATOM 2437 C CA . LYS A 1 309 ? 22.135 -7.991 -8.337 1.00 87.81 309 LYS A CA 1
ATOM 2438 C C . LYS A 1 309 ? 21.304 -7.215 -7.301 1.00 87.81 309 LYS A C 1
ATOM 2440 O O . LYS A 1 309 ? 21.075 -7.740 -6.212 1.00 87.81 309 LYS A O 1
ATOM 2445 N N . CYS A 1 310 ? 20.865 -5.991 -7.609 1.00 87.31 310 CYS A N 1
ATOM 2446 C CA . CYS A 1 310 ? 19.968 -5.221 -6.744 1.00 87.31 310 CYS A CA 1
ATOM 2447 C C . CYS A 1 310 ? 18.494 -5.615 -6.879 1.00 87.31 310 CYS A C 1
ATOM 2449 O O . CYS A 1 310 ? 17.710 -5.250 -6.003 1.00 87.31 310 CYS A O 1
ATOM 2451 N N . TYR A 1 311 ? 18.130 -6.337 -7.945 1.00 87.94 311 TYR A N 1
ATOM 2452 C CA . TYR A 1 311 ? 16.760 -6.753 -8.234 1.00 87.94 311 TYR A CA 1
ATOM 2453 C C . TYR A 1 311 ? 16.513 -8.206 -7.825 1.00 87.94 311 TYR A C 1
ATOM 2455 O O . TYR A 1 311 ? 17.368 -9.071 -8.020 1.00 87.94 311 TYR A O 1
ATOM 2463 N N . SER A 1 312 ? 15.315 -8.485 -7.308 1.00 83.88 312 SER A N 1
ATOM 2464 C CA . SER A 1 312 ? 14.931 -9.832 -6.856 1.00 83.88 312 SER A CA 1
ATOM 2465 C C . SER A 1 312 ? 14.702 -10.826 -7.993 1.00 83.88 312 SER A C 1
ATOM 2467 O O . SER A 1 312 ? 14.768 -12.038 -7.790 1.00 83.88 312 SER A O 1
ATOM 2469 N N . GLU A 1 313 ? 14.399 -10.322 -9.188 1.00 81.56 313 GLU A N 1
ATOM 2470 C CA . GLU A 1 313 ? 14.057 -11.118 -10.363 1.00 81.56 313 GLU A CA 1
ATOM 2471 C C . GLU A 1 313 ? 15.169 -11.089 -11.412 1.00 81.56 313 GLU A C 1
ATOM 2473 O O . GLU A 1 313 ? 15.915 -10.118 -11.556 1.00 81.56 313 GLU A O 1
ATOM 2478 N N . VAL A 1 314 ? 15.253 -12.164 -12.200 1.00 81.94 314 VAL A N 1
ATOM 2479 C CA . VAL A 1 314 ? 16.145 -12.208 -13.360 1.00 81.94 314 VAL A CA 1
ATOM 2480 C C . VAL A 1 314 ? 15.555 -11.330 -14.456 1.00 81.94 314 VAL A C 1
ATOM 2482 O O . VAL A 1 314 ? 14.515 -11.652 -15.021 1.00 81.94 314 VAL A O 1
ATOM 2485 N N . ILE A 1 315 ? 16.242 -10.236 -14.772 1.00 84.81 315 ILE A N 1
ATOM 2486 C CA . ILE A 1 315 ? 15.786 -9.257 -15.761 1.00 84.81 315 ILE A CA 1
ATOM 2487 C C . ILE A 1 315 ? 16.003 -9.810 -17.180 1.00 84.81 315 ILE A C 1
ATOM 2489 O O . ILE A 1 315 ? 17.160 -9.989 -17.578 1.00 84.81 315 ILE A O 1
ATOM 2493 N N . PRO A 1 316 ? 14.938 -10.028 -17.977 1.00 82.06 316 PRO A N 1
ATOM 2494 C CA . PRO A 1 316 ? 15.020 -10.621 -19.312 1.00 82.06 316 PRO A CA 1
ATOM 2495 C C . PRO A 1 316 ? 15.390 -9.580 -20.388 1.00 82.06 316 PRO A C 1
ATOM 2497 O O . PRO A 1 316 ? 14.764 -9.513 -21.441 1.00 82.06 316 PRO A O 1
ATOM 2500 N N . LEU A 1 317 ? 16.392 -8.740 -20.116 1.00 84.62 317 LEU A N 1
ATOM 2501 C CA . LEU A 1 317 ? 16.900 -7.720 -21.040 1.00 84.62 317 LEU A CA 1
ATOM 2502 C C . LEU A 1 317 ? 18.362 -7.995 -21.374 1.00 84.62 317 LEU A C 1
ATOM 2504 O O . LEU A 1 317 ? 19.148 -8.325 -20.478 1.00 84.62 317 LEU A O 1
ATOM 2508 N N . ASP A 1 318 ? 18.735 -7.806 -22.639 1.00 88.44 318 ASP A N 1
ATOM 2509 C CA . ASP A 1 318 ? 20.133 -7.809 -23.064 1.00 88.44 318 ASP A CA 1
ATOM 2510 C C . ASP A 1 318 ? 20.903 -6.618 -22.463 1.00 88.44 318 ASP A C 1
ATOM 2512 O O . ASP A 1 318 ? 20.315 -5.658 -21.962 1.00 88.44 318 ASP A O 1
ATOM 2516 N N . SER A 1 319 ? 22.236 -6.694 -22.483 1.00 87.94 319 SER A N 1
ATOM 2517 C CA . SER A 1 319 ? 23.111 -5.687 -21.864 1.00 87.94 319 SER A CA 1
ATOM 2518 C C . SER A 1 319 ? 22.941 -4.289 -22.465 1.00 87.94 319 SER A C 1
ATOM 2520 O O . SER A 1 319 ? 22.951 -3.299 -21.734 1.00 87.94 319 SER A O 1
ATOM 2522 N N . ASN A 1 320 ? 22.713 -4.183 -23.779 1.00 89.19 320 ASN A N 1
ATOM 2523 C CA . ASN A 1 320 ? 22.549 -2.882 -24.421 1.00 89.19 320 ASN A CA 1
ATOM 2524 C C . ASN A 1 320 ? 21.208 -2.253 -24.039 1.00 89.19 320 ASN A C 1
ATOM 2526 O O . ASN A 1 320 ? 21.196 -1.113 -23.580 1.00 89.19 320 ASN A O 1
ATOM 2530 N N . SER A 1 321 ? 20.112 -3.010 -24.141 1.00 87.62 321 SER A N 1
ATOM 2531 C CA . SER A 1 321 ? 18.781 -2.532 -23.748 1.00 87.62 321 SER A CA 1
ATOM 2532 C C . SER A 1 321 ? 18.718 -2.159 -22.264 1.00 87.62 321 SER A C 1
ATOM 2534 O O . SER A 1 321 ? 18.062 -1.189 -21.888 1.00 87.62 321 SER A O 1
ATOM 2536 N N . PHE A 1 322 ? 19.414 -2.908 -21.403 1.00 90.06 322 PHE A N 1
ATOM 2537 C CA . PHE A 1 322 ? 19.489 -2.600 -19.976 1.00 90.06 322 PHE A CA 1
ATOM 2538 C C . PHE A 1 322 ? 20.264 -1.305 -19.707 1.00 90.06 322 PHE A C 1
ATOM 2540 O O . PHE A 1 322 ? 19.797 -0.467 -18.934 1.00 90.06 322 PHE A O 1
ATOM 2547 N N . ALA A 1 323 ? 21.418 -1.118 -20.355 1.00 89.81 323 ALA A N 1
ATOM 2548 C CA . ALA A 1 323 ? 22.212 0.098 -20.214 1.00 89.81 323 ALA A CA 1
ATOM 2549 C C . ALA A 1 323 ? 21.460 1.335 -20.735 1.00 89.81 323 ALA A C 1
ATOM 2551 O O . ALA A 1 323 ? 21.443 2.359 -20.057 1.00 89.81 323 ALA A O 1
ATOM 2552 N N . GLU A 1 324 ? 20.793 1.224 -21.888 1.00 91.06 324 GLU A N 1
ATOM 2553 C CA . GLU A 1 324 ? 19.954 2.286 -22.458 1.00 91.06 324 GLU A CA 1
ATOM 2554 C C . GLU A 1 324 ? 18.852 2.712 -21.481 1.00 91.06 324 GLU A C 1
ATOM 2556 O O . GLU A 1 324 ? 18.740 3.891 -21.144 1.00 91.06 324 GLU A O 1
ATOM 2561 N N . MET A 1 325 ? 18.088 1.744 -20.965 1.00 91.88 325 MET A N 1
ATOM 2562 C CA . MET A 1 325 ? 17.020 1.992 -19.996 1.00 91.88 325 MET A CA 1
ATOM 2563 C C . MET A 1 325 ? 17.547 2.700 -18.741 1.00 91.88 325 MET A C 1
ATOM 2565 O O . MET A 1 325 ? 16.966 3.692 -18.307 1.00 91.88 325 MET A O 1
ATOM 2569 N N . MET A 1 326 ? 18.655 2.217 -18.173 1.00 92.12 326 MET A N 1
ATOM 2570 C CA . MET A 1 326 ? 19.244 2.793 -16.962 1.00 92.12 326 MET A CA 1
ATOM 2571 C C . MET A 1 326 ? 19.732 4.227 -17.172 1.00 92.12 326 MET A C 1
ATOM 2573 O O . MET A 1 326 ? 19.496 5.070 -16.309 1.00 92.12 326 MET A O 1
ATOM 2577 N N . VAL A 1 327 ? 20.378 4.518 -18.307 1.00 91.19 327 VAL A N 1
ATOM 2578 C CA . VAL A 1 327 ? 20.821 5.880 -18.639 1.00 91.19 327 VAL A CA 1
ATOM 2579 C C . VAL A 1 327 ? 19.618 6.804 -18.808 1.00 91.19 327 VAL A C 1
ATOM 2581 O O . VAL A 1 327 ? 19.581 7.854 -18.173 1.00 91.19 327 VAL A O 1
ATOM 2584 N N . LEU A 1 328 ? 18.614 6.412 -19.599 1.00 90.81 328 LEU A N 1
ATOM 2585 C CA . LEU A 1 328 ? 17.415 7.227 -19.827 1.00 90.81 328 LEU A CA 1
ATOM 2586 C C . LEU A 1 328 ? 16.682 7.555 -18.527 1.00 90.81 328 LEU A C 1
ATOM 2588 O O . LEU A 1 328 ? 16.335 8.711 -18.280 1.00 90.81 328 LEU A O 1
ATOM 2592 N N . ASP A 1 329 ? 16.464 6.547 -17.686 1.00 91.38 329 ASP A N 1
ATOM 2593 C CA . ASP A 1 329 ? 15.744 6.709 -16.427 1.00 91.38 329 ASP A CA 1
ATOM 2594 C C . ASP A 1 329 ? 16.520 7.575 -15.433 1.00 91.38 329 ASP A C 1
ATOM 2596 O O . ASP A 1 329 ? 15.946 8.472 -14.813 1.00 91.38 329 ASP A O 1
ATOM 2600 N N . ALA A 1 330 ? 17.827 7.337 -15.296 1.00 90.44 330 ALA A N 1
ATOM 2601 C CA . ALA A 1 330 ? 18.688 8.115 -14.416 1.00 90.44 330 ALA A CA 1
ATOM 2602 C C . ALA A 1 330 ? 18.802 9.576 -14.869 1.00 90.44 330 ALA A C 1
ATOM 2604 O O . ALA A 1 330 ? 18.652 10.479 -14.047 1.00 90.44 330 ALA A O 1
ATOM 2605 N N . CYS A 1 331 ? 19.004 9.821 -16.167 1.00 87.81 331 CYS A N 1
ATOM 2606 C CA . CYS A 1 331 ? 19.042 11.165 -16.742 1.00 87.81 331 CYS A CA 1
ATOM 2607 C C . CYS A 1 331 ? 17.722 11.908 -16.525 1.00 87.81 331 CYS A C 1
ATOM 2609 O O . CYS A 1 331 ? 17.736 13.071 -16.127 1.00 87.81 331 CYS A O 1
ATOM 2611 N N . PHE A 1 332 ? 16.584 11.236 -16.724 1.00 88.25 332 PHE A N 1
ATOM 2612 C CA . PHE A 1 332 ? 15.280 11.817 -16.424 1.00 88.25 332 PHE A CA 1
ATOM 2613 C C . PHE A 1 332 ? 15.154 12.207 -14.945 1.00 88.25 332 PHE A C 1
ATOM 2615 O O . PHE A 1 332 ? 14.735 13.323 -14.653 1.00 88.25 332 PHE A O 1
ATOM 2622 N N . MET A 1 333 ? 15.548 11.334 -14.009 1.00 87.25 333 MET A N 1
ATOM 2623 C CA . MET A 1 333 ? 15.476 11.645 -12.575 1.00 87.25 333 MET A CA 1
ATOM 2624 C C . MET A 1 333 ? 16.401 12.797 -12.177 1.00 87.25 333 MET A C 1
ATOM 2626 O O . MET A 1 333 ? 15.988 13.677 -11.428 1.00 87.25 333 MET A O 1
ATOM 2630 N N . ILE A 1 334 ? 17.625 12.837 -12.705 1.00 84.25 334 ILE A N 1
ATOM 2631 C CA . ILE A 1 334 ? 18.565 13.936 -12.451 1.00 84.25 334 ILE A CA 1
ATOM 2632 C C . ILE A 1 334 ? 17.994 15.260 -12.970 1.00 84.25 334 ILE A C 1
ATOM 2634 O O . ILE A 1 334 ? 18.014 16.260 -12.255 1.00 84.25 334 ILE A O 1
ATOM 2638 N N . GLU A 1 335 ? 17.440 15.275 -14.183 1.00 81.50 335 GLU A N 1
ATOM 2639 C CA . GLU A 1 335 ? 16.834 16.482 -14.749 1.00 81.50 335 GLU A CA 1
ATOM 2640 C C . GLU A 1 335 ? 15.571 16.898 -13.975 1.00 81.50 335 GLU A C 1
ATOM 2642 O O . GLU A 1 335 ? 15.356 18.086 -13.734 1.00 81.50 335 GLU A O 1
ATOM 2647 N N . PHE A 1 336 ? 14.782 15.926 -13.506 1.00 81.19 336 PHE A N 1
ATOM 2648 C CA . PHE A 1 336 ? 13.630 16.155 -12.633 1.00 81.19 336 PHE A CA 1
ATOM 2649 C C . PHE A 1 336 ? 14.028 16.803 -11.298 1.00 81.19 336 PHE A C 1
ATOM 2651 O O . PHE A 1 336 ? 13.322 17.689 -10.822 1.00 81.19 336 PHE A O 1
ATOM 2658 N N . PHE A 1 337 ? 15.163 16.410 -10.708 1.00 77.94 337 PHE A N 1
ATOM 2659 C CA . PHE A 1 337 ? 15.675 17.017 -9.474 1.00 77.94 337 PHE A CA 1
ATOM 2660 C C . PHE A 1 337 ? 16.302 18.400 -9.702 1.00 77.94 337 PHE A C 1
ATOM 2662 O O . PHE A 1 337 ? 16.245 19.254 -8.820 1.00 77.94 337 PHE A O 1
ATOM 2669 N N . ARG A 1 338 ? 16.906 18.633 -10.876 1.00 73.25 338 ARG A N 1
ATOM 2670 C CA . ARG A 1 338 ? 17.594 19.891 -11.216 1.00 73.25 338 ARG A CA 1
ATOM 2671 C C . ARG A 1 338 ? 16.653 21.038 -11.565 1.00 73.25 338 ARG A C 1
ATOM 2673 O O . ARG A 1 338 ? 17.015 22.191 -11.322 1.00 73.25 338 ARG A O 1
ATOM 2680 N N . ARG A 1 339 ? 15.527 20.758 -12.229 1.00 66.06 339 ARG A N 1
ATOM 2681 C CA . ARG A 1 339 ? 14.661 21.808 -12.783 1.00 66.06 339 ARG A CA 1
ATOM 2682 C C . ARG A 1 339 ? 13.883 22.508 -11.672 1.00 66.06 339 ARG A C 1
ATOM 2684 O O . ARG A 1 339 ? 12.985 21.939 -11.055 1.00 66.06 339 ARG A O 1
ATOM 2691 N N . ASP A 1 340 ? 14.230 23.774 -11.452 1.00 53.00 340 ASP A N 1
ATOM 2692 C CA . ASP A 1 340 ? 13.398 24.703 -10.695 1.00 53.00 340 ASP A CA 1
ATOM 2693 C C . ASP A 1 340 ? 12.045 24.858 -11.417 1.00 53.00 340 ASP A C 1
ATOM 2695 O O . ASP A 1 340 ? 11.973 24.735 -12.642 1.00 53.00 340 ASP A O 1
ATOM 2699 N N . ASN A 1 341 ? 10.966 25.097 -10.672 1.00 52.06 341 ASN A N 1
ATOM 2700 C CA . ASN A 1 341 ? 9.559 24.939 -11.092 1.00 52.06 341 ASN A CA 1
ATOM 2701 C C . ASN A 1 341 ? 9.110 25.773 -12.321 1.00 52.06 341 ASN A C 1
ATOM 2703 O O . ASN A 1 341 ? 7.929 25.752 -12.666 1.00 52.06 341 ASN A O 1
ATOM 2707 N N . ASN A 1 342 ? 9.997 26.532 -12.965 1.00 49.56 342 ASN A N 1
ATOM 2708 C CA . ASN A 1 342 ? 9.636 27.651 -13.828 1.00 49.56 342 ASN A CA 1
ATOM 2709 C C . ASN A 1 342 ? 9.920 27.459 -15.328 1.00 49.56 342 ASN A C 1
ATOM 2711 O O . ASN A 1 342 ? 9.341 28.206 -16.112 1.00 49.56 342 ASN A O 1
ATOM 2715 N N . GLU A 1 343 ? 10.727 26.482 -15.761 1.00 57.47 343 GLU A N 1
ATOM 2716 C CA . GLU A 1 343 ? 11.145 26.402 -17.179 1.00 57.47 343 GLU A CA 1
ATOM 2717 C C . GLU A 1 343 ? 10.285 25.476 -18.065 1.00 57.47 343 GLU A C 1
ATOM 2719 O O . GLU A 1 343 ? 10.094 25.792 -19.238 1.00 57.47 343 GLU A O 1
ATOM 2724 N N . ASP A 1 344 ? 9.670 24.410 -17.526 1.00 64.19 344 ASP A N 1
ATOM 2725 C CA . ASP A 1 344 ? 8.797 23.515 -18.310 1.00 64.19 344 ASP A CA 1
ATOM 2726 C C . ASP A 1 344 ? 7.326 23.543 -17.889 1.00 64.19 344 ASP A C 1
ATOM 2728 O O . ASP A 1 344 ? 7.016 23.320 -16.712 1.00 64.19 344 ASP A O 1
ATOM 2732 N N . PRO A 1 345 ? 6.387 23.641 -18.852 1.00 65.81 345 PRO A N 1
ATOM 2733 C CA . PRO A 1 345 ? 4.949 23.582 -18.582 1.00 65.81 345 PRO A CA 1
ATOM 2734 C C . PRO A 1 345 ? 4.501 22.309 -17.846 1.00 65.81 345 PRO A C 1
ATOM 2736 O O . PRO A 1 345 ? 3.549 22.339 -17.069 1.00 65.81 345 PRO A O 1
ATOM 2739 N N . ILE A 1 346 ? 5.197 21.187 -18.065 1.00 67.19 346 ILE A N 1
ATOM 2740 C CA . ILE A 1 346 ? 4.905 19.892 -17.428 1.00 67.19 346 ILE A CA 1
ATOM 2741 C C . ILE A 1 346 ? 5.173 19.953 -15.916 1.00 67.19 346 ILE A C 1
ATOM 2743 O O . ILE A 1 346 ? 4.391 19.418 -15.131 1.00 67.19 346 ILE A O 1
ATOM 2747 N N . PHE A 1 347 ? 6.225 20.655 -15.488 1.00 64.38 347 PHE A N 1
ATOM 2748 C CA . PHE A 1 347 ? 6.599 20.763 -14.074 1.00 64.38 347 PHE A CA 1
ATOM 2749 C C . PHE A 1 347 ? 5.933 21.939 -13.347 1.00 64.38 347 PHE A C 1
ATOM 2751 O O . PHE A 1 347 ? 5.873 21.937 -12.118 1.00 64.38 347 PHE A O 1
ATOM 2758 N N . GLN A 1 348 ? 5.336 22.882 -14.084 1.00 66.94 348 GLN A N 1
ATOM 2759 C CA . GLN A 1 348 ? 4.477 23.933 -13.521 1.00 66.94 348 GLN A CA 1
ATOM 2760 C C . GLN A 1 348 ? 3.158 23.375 -12.954 1.00 66.94 348 GLN A C 1
ATOM 2762 O O . GLN A 1 348 ? 2.565 23.946 -12.032 1.00 66.94 348 GLN A O 1
ATOM 2767 N N . LEU A 1 349 ? 2.689 22.233 -13.468 1.00 75.69 349 LEU A N 1
ATOM 2768 C CA . LEU A 1 349 ? 1.492 21.565 -12.965 1.00 75.69 349 LEU A CA 1
ATOM 2769 C C . LEU A 1 349 ? 1.794 20.845 -11.643 1.00 75.69 349 LEU A C 1
ATOM 2771 O O . LEU A 1 349 ? 2.264 19.707 -11.621 1.00 75.69 349 LEU A O 1
ATOM 2775 N N . LYS A 1 350 ? 1.445 21.485 -10.519 1.00 75.12 350 LYS A N 1
ATOM 2776 C CA . LYS A 1 350 ? 1.652 20.942 -9.160 1.00 75.12 350 LYS A CA 1
ATOM 2777 C C . LYS A 1 350 ? 1.132 19.510 -8.987 1.00 75.12 350 LYS A C 1
ATOM 2779 O O . LYS A 1 350 ? 1.794 18.692 -8.356 1.00 75.12 350 LYS A O 1
ATOM 2784 N N . TRP A 1 351 ? -0.038 19.188 -9.546 1.00 77.62 351 TRP A N 1
ATOM 2785 C CA . TRP A 1 351 ? -0.613 17.841 -9.445 1.00 77.62 351 TRP A CA 1
ATOM 2786 C C . TRP A 1 351 ? 0.236 16.790 -10.174 1.00 77.62 351 TRP A C 1
ATOM 2788 O O . TRP A 1 351 ? 0.391 15.686 -9.654 1.00 77.62 351 TRP A O 1
ATOM 2798 N N . LEU A 1 352 ? 0.808 17.147 -11.331 1.00 79.12 352 LEU A N 1
ATOM 2799 C CA . LEU A 1 352 ? 1.629 16.263 -12.154 1.00 79.12 352 LEU A CA 1
ATOM 2800 C C . LEU A 1 352 ? 2.987 16.034 -11.499 1.00 79.12 352 LEU A C 1
ATOM 2802 O O . LEU A 1 352 ? 3.427 14.893 -11.405 1.00 79.12 352 LEU A O 1
ATOM 2806 N N . LYS A 1 353 ? 3.593 17.092 -10.946 1.00 76.94 353 LYS A N 1
ATOM 2807 C CA . LYS A 1 353 ? 4.801 16.977 -10.123 1.00 76.94 353 LYS A CA 1
ATOM 2808 C C . LYS A 1 353 ? 4.583 16.003 -8.966 1.00 76.94 353 LYS A C 1
ATOM 2810 O O . LYS A 1 353 ? 5.364 15.079 -8.796 1.00 76.94 353 LYS A O 1
ATOM 2815 N N . LEU A 1 354 ? 3.486 16.156 -8.222 1.00 75.50 354 LEU A N 1
ATOM 2816 C CA . LEU A 1 354 ? 3.174 15.272 -7.097 1.00 75.50 354 LEU A CA 1
ATOM 2817 C C . LEU A 1 354 ? 2.916 13.817 -7.525 1.00 75.50 354 LEU A C 1
ATOM 2819 O O . LEU A 1 354 ? 3.269 12.897 -6.793 1.00 75.50 354 LEU A O 1
ATOM 2823 N N . ALA A 1 355 ? 2.286 13.599 -8.681 1.00 79.19 355 ALA A N 1
ATOM 2824 C CA . ALA A 1 355 ? 2.040 12.259 -9.207 1.00 79.19 355 ALA A CA 1
ATOM 2825 C C . ALA A 1 355 ? 3.334 11.590 -9.711 1.00 79.19 355 ALA A C 1
ATOM 2827 O O . ALA A 1 355 ? 3.566 10.422 -9.419 1.00 79.19 355 ALA A O 1
ATOM 2828 N N . LEU A 1 356 ? 4.220 12.342 -10.374 1.00 82.38 356 LEU A N 1
ATOM 2829 C CA . LEU A 1 356 ? 5.555 11.869 -10.754 1.00 82.38 356 LEU A CA 1
ATOM 2830 C C . LEU A 1 356 ? 6.401 11.531 -9.527 1.00 82.38 356 LEU A C 1
ATOM 2832 O O . LEU A 1 356 ? 7.048 10.491 -9.502 1.00 82.38 356 LEU A O 1
ATOM 2836 N N . THR A 1 357 ? 6.363 12.362 -8.484 1.00 78.88 357 THR A N 1
ATOM 2837 C CA . THR A 1 357 ? 7.060 12.063 -7.231 1.00 78.88 357 THR A CA 1
ATOM 2838 C C . THR A 1 357 ? 6.569 10.754 -6.606 1.00 78.88 357 THR A C 1
ATOM 2840 O O . THR A 1 357 ? 7.384 9.992 -6.088 1.00 78.88 357 THR A O 1
ATOM 2843 N N . ALA A 1 358 ? 5.265 10.460 -6.678 1.00 79.88 358 ALA A N 1
ATOM 2844 C CA . ALA A 1 358 ? 4.726 9.192 -6.191 1.00 79.88 358 ALA A CA 1
ATOM 2845 C C . ALA A 1 358 ? 5.296 7.992 -6.963 1.00 79.88 358 ALA A C 1
ATOM 2847 O O . ALA A 1 358 ? 5.819 7.065 -6.347 1.00 79.88 358 ALA A O 1
ATOM 2848 N N . ASP A 1 359 ? 5.292 8.047 -8.295 1.00 82.12 359 ASP A N 1
ATOM 2849 C CA . ASP A 1 359 ? 5.850 6.977 -9.126 1.00 82.12 359 ASP A CA 1
ATOM 2850 C C . ASP A 1 359 ? 7.376 6.825 -8.947 1.00 82.12 359 ASP A C 1
ATOM 2852 O O . ASP A 1 359 ? 7.873 5.703 -8.903 1.00 82.12 359 ASP A O 1
ATOM 2856 N N . ILE A 1 360 ? 8.134 7.926 -8.841 1.00 78.75 360 ILE A N 1
ATOM 2857 C CA . ILE A 1 360 ? 9.611 7.920 -8.816 1.00 78.75 360 ILE A CA 1
ATOM 2858 C C . ILE A 1 360 ? 10.172 7.585 -7.430 1.00 78.75 360 ILE A C 1
ATOM 2860 O O . ILE A 1 360 ? 11.127 6.821 -7.321 1.00 78.75 360 ILE A O 1
ATOM 2864 N N . MET A 1 361 ? 9.641 8.189 -6.362 1.00 73.38 361 MET A N 1
ATOM 2865 C CA . MET A 1 361 ? 10.225 8.061 -5.018 1.00 73.38 361 MET A CA 1
ATOM 2866 C C . MET A 1 361 ? 9.503 7.054 -4.134 1.00 73.38 361 MET A C 1
ATOM 2868 O O . MET A 1 361 ? 10.141 6.462 -3.267 1.00 73.38 361 MET A O 1
ATOM 2872 N N . MET A 1 362 ? 8.190 6.885 -4.303 1.00 79.12 362 MET A N 1
ATOM 2873 C CA . MET A 1 362 ? 7.386 6.166 -3.314 1.00 79.12 362 MET A CA 1
ATOM 2874 C C . MET A 1 362 ? 7.150 4.696 -3.663 1.00 79.12 362 MET A C 1
ATOM 2876 O O . MET A 1 362 ? 6.786 3.936 -2.775 1.00 79.12 362 MET A O 1
ATOM 2880 N N . MET A 1 363 ? 7.337 4.276 -4.917 1.00 87.88 363 MET A N 1
ATOM 2881 C CA . MET A 1 363 ? 7.032 2.907 -5.349 1.00 87.88 363 MET A CA 1
ATOM 2882 C C . MET A 1 363 ? 8.257 1.996 -5.299 1.00 87.88 363 MET A C 1
ATOM 2884 O O . MET A 1 363 ? 9.243 2.267 -5.982 1.00 87.88 363 MET A O 1
ATOM 2888 N N . LEU A 1 364 ? 8.176 0.881 -4.564 1.00 88.81 364 LEU A N 1
ATOM 2889 C CA . LEU A 1 364 ? 9.281 -0.077 -4.420 1.00 88.81 364 LEU A CA 1
ATOM 2890 C C . LEU A 1 364 ? 9.674 -0.723 -5.756 1.00 88.81 364 LEU A C 1
ATOM 2892 O O . LEU A 1 364 ? 10.859 -0.833 -6.058 1.00 88.81 364 LEU A O 1
ATOM 2896 N N . GLU A 1 365 ? 8.693 -1.109 -6.576 1.00 88.62 365 GLU A N 1
ATOM 2897 C CA . GLU A 1 365 ? 8.931 -1.779 -7.866 1.00 88.62 365 GLU A CA 1
ATOM 2898 C C . GLU A 1 365 ? 9.466 -0.829 -8.955 1.00 88.62 365 GLU A C 1
ATOM 2900 O O . GLU A 1 365 ? 9.961 -1.276 -9.989 1.00 88.62 365 GLU A O 1
ATOM 2905 N N . ASN A 1 366 ? 9.408 0.486 -8.723 1.00 90.81 366 ASN A N 1
ATOM 2906 C CA . ASN A 1 366 ? 9.717 1.523 -9.707 1.00 90.81 366 ASN A CA 1
ATOM 2907 C C . ASN A 1 366 ? 11.004 2.292 -9.353 1.00 90.81 366 ASN A C 1
ATOM 2909 O O . ASN A 1 366 ? 11.050 3.519 -9.414 1.00 90.81 366 ASN A O 1
ATOM 2913 N N . GLN A 1 367 ? 12.044 1.572 -8.920 1.00 90.56 367 GLN A N 1
ATOM 2914 C CA . GLN A 1 367 ? 13.315 2.139 -8.452 1.00 90.56 367 GLN A CA 1
ATOM 2915 C C . GLN A 1 367 ? 14.502 1.730 -9.338 1.00 90.56 367 GLN A C 1
ATOM 2917 O O . GLN A 1 367 ? 14.513 0.661 -9.961 1.00 90.56 367 GLN A O 1
ATOM 2922 N N . ILE A 1 368 ? 15.561 2.549 -9.309 1.00 91.44 368 ILE A N 1
ATOM 2923 C CA . ILE A 1 368 ? 16.907 2.153 -9.751 1.00 91.44 368 ILE A CA 1
ATOM 2924 C C . ILE A 1 368 ? 17.926 2.269 -8.613 1.00 91.44 368 ILE A C 1
ATOM 2926 O O . ILE A 1 368 ? 17.713 3.048 -7.677 1.00 91.44 368 ILE A O 1
ATOM 2930 N N . PRO A 1 369 ? 19.050 1.532 -8.683 1.00 91.31 369 PRO A N 1
ATOM 2931 C CA . PRO A 1 369 ? 20.083 1.614 -7.663 1.00 91.31 369 PRO A CA 1
ATOM 2932 C C . PRO A 1 369 ? 20.703 3.013 -7.574 1.00 91.31 369 PRO A C 1
ATOM 2934 O O . PRO A 1 369 ? 21.132 3.597 -8.570 1.00 91.31 369 PRO A O 1
ATOM 2937 N N . PHE A 1 370 ? 20.819 3.532 -6.355 1.00 88.69 370 PHE A N 1
ATOM 2938 C CA . PHE A 1 370 ? 21.259 4.900 -6.080 1.00 88.69 370 PHE A CA 1
ATOM 2939 C C . PHE A 1 370 ? 22.699 5.175 -6.536 1.00 88.69 370 PHE A C 1
ATOM 2941 O O . PHE A 1 370 ? 23.032 6.292 -6.917 1.00 88.69 370 PHE A O 1
ATOM 2948 N N . PHE A 1 371 ? 23.557 4.153 -6.565 1.00 87.88 371 PHE A N 1
ATOM 2949 C CA . PHE A 1 371 ? 24.928 4.298 -7.061 1.00 87.88 371 PHE A CA 1
ATOM 2950 C C . PHE A 1 371 ? 25.001 4.555 -8.578 1.00 87.88 371 PHE A C 1
ATOM 2952 O O . PHE A 1 371 ? 25.957 5.180 -9.026 1.00 87.88 371 PHE A O 1
ATOM 2959 N N . ILE A 1 372 ? 24.013 4.102 -9.368 1.00 89.44 372 ILE A N 1
ATOM 2960 C CA . ILE A 1 372 ? 23.924 4.427 -10.804 1.00 89.44 372 ILE A CA 1
ATOM 2961 C C . ILE A 1 372 ? 23.595 5.911 -10.969 1.00 89.44 372 ILE A C 1
ATOM 2963 O O . ILE A 1 372 ? 24.221 6.589 -11.782 1.00 89.44 372 ILE A O 1
ATOM 2967 N N . LEU A 1 373 ? 22.658 6.418 -10.157 1.00 87.69 373 LEU A N 1
ATOM 2968 C CA . LEU A 1 373 ? 22.314 7.839 -10.122 1.00 87.69 373 LEU A CA 1
ATOM 2969 C C . LEU A 1 373 ? 23.531 8.698 -9.776 1.00 87.69 373 LEU A C 1
ATOM 2971 O O . LEU A 1 373 ? 23.824 9.626 -10.519 1.00 87.69 373 LEU A O 1
ATOM 2975 N N . HIS A 1 374 ? 24.268 8.351 -8.714 1.00 86.62 374 HIS A N 1
ATOM 2976 C CA . HIS A 1 374 ? 25.518 9.033 -8.340 1.00 86.62 374 HIS A CA 1
ATOM 2977 C C . HIS A 1 374 ? 26.530 9.048 -9.471 1.00 86.62 374 HIS A C 1
ATOM 2979 O O . HIS A 1 374 ? 26.985 10.112 -9.876 1.00 86.62 374 HIS A O 1
ATOM 2985 N N . ARG A 1 375 ? 26.809 7.879 -10.057 1.00 86.44 375 ARG A N 1
ATOM 2986 C CA . ARG A 1 375 ? 27.801 7.782 -11.125 1.00 86.44 375 ARG A CA 1
ATOM 2987 C C . ARG A 1 375 ? 27.443 8.641 -12.335 1.00 86.44 375 ARG A C 1
ATOM 2989 O O . ARG A 1 375 ? 28.337 9.223 -12.934 1.00 86.44 375 ARG A O 1
ATOM 2996 N N . LEU A 1 376 ? 26.170 8.694 -12.725 1.00 86.69 376 LEU A N 1
ATOM 2997 C CA . LEU A 1 376 ? 25.737 9.508 -13.862 1.00 86.69 376 LEU A CA 1
ATOM 2998 C C . LEU A 1 376 ? 25.665 10.995 -13.515 1.00 86.69 376 LEU A C 1
ATOM 3000 O O . LEU A 1 376 ? 25.996 11.819 -14.361 1.00 86.69 376 LEU A O 1
ATOM 3004 N N . PHE A 1 377 ? 25.298 11.344 -12.285 1.00 84.00 377 PHE A N 1
ATOM 3005 C CA . PHE A 1 377 ? 25.303 12.726 -11.818 1.00 84.00 377 PHE A CA 1
ATOM 3006 C C . PHE A 1 377 ? 26.708 13.329 -11.815 1.00 84.00 377 PHE A C 1
ATOM 3008 O O . PHE A 1 377 ? 26.884 14.407 -12.378 1.00 84.00 377 PHE A O 1
ATOM 3015 N N . ASP A 1 378 ? 27.705 12.594 -11.311 1.00 83.31 378 ASP A N 1
ATOM 3016 C CA . ASP A 1 378 ? 29.117 13.005 -11.342 1.00 83.31 378 ASP A CA 1
ATOM 3017 C C . ASP A 1 378 ? 29.599 13.295 -12.774 1.00 83.31 378 ASP A C 1
ATOM 3019 O O . ASP A 1 378 ? 30.465 14.129 -12.995 1.00 83.31 378 ASP A O 1
ATOM 3023 N N . LEU A 1 379 ? 29.034 12.613 -13.776 1.00 81.38 379 LEU A N 1
ATOM 3024 C CA . LEU A 1 379 ? 29.379 12.812 -15.187 1.00 81.38 379 LEU A CA 1
ATOM 3025 C C . LEU A 1 379 ? 28.602 13.953 -15.863 1.00 81.38 379 LEU A C 1
ATOM 3027 O O . LEU A 1 379 ? 28.956 14.350 -16.974 1.00 81.38 379 LEU A O 1
ATOM 3031 N N . ILE A 1 380 ? 27.505 14.418 -15.263 1.00 76.75 380 ILE A N 1
ATOM 3032 C CA . ILE A 1 380 ? 26.623 15.456 -15.818 1.00 76.75 380 ILE A CA 1
ATOM 3033 C C . ILE A 1 380 ? 26.924 16.822 -15.192 1.00 76.75 380 ILE A C 1
ATOM 3035 O O . ILE A 1 380 ? 26.833 17.836 -15.885 1.00 76.75 380 ILE A O 1
ATOM 3039 N N . ASP A 1 381 ? 27.262 16.866 -13.902 1.00 66.12 381 ASP A N 1
ATOM 3040 C CA . ASP A 1 381 ? 27.319 18.099 -13.115 1.00 66.12 381 ASP A CA 1
ATOM 3041 C C . ASP A 1 381 ? 28.652 18.272 -12.371 1.00 66.12 381 ASP A C 1
ATOM 3043 O O . ASP A 1 381 ? 28.681 18.394 -11.152 1.00 66.12 381 ASP A O 1
ATOM 3047 N N . ASP A 1 382 ? 29.764 18.382 -13.105 1.00 57.72 382 ASP A N 1
ATOM 3048 C CA . ASP A 1 382 ? 31.108 18.667 -12.550 1.00 57.72 382 ASP A CA 1
ATOM 3049 C C . ASP A 1 382 ? 31.213 20.031 -11.811 1.00 57.72 382 ASP A C 1
ATOM 3051 O O . ASP A 1 382 ? 32.276 20.404 -11.317 1.00 57.72 382 ASP A O 1
ATOM 3055 N N . SER A 1 383 ? 30.140 20.835 -11.765 1.00 53.88 383 SER A N 1
ATOM 3056 C CA . SER A 1 383 ? 30.192 22.266 -11.409 1.00 53.88 383 SER A CA 1
ATOM 3057 C C . SER A 1 383 ? 29.222 22.736 -10.314 1.00 53.88 383 SER A C 1
ATOM 3059 O O . SER A 1 383 ? 29.153 23.942 -10.061 1.00 53.88 383 SER A O 1
ATOM 3061 N N . ARG A 1 384 ? 28.518 21.838 -9.603 1.00 55.22 384 ARG A N 1
ATOM 3062 C CA . ARG A 1 384 ? 27.717 22.206 -8.414 1.00 55.22 384 ARG A CA 1
ATOM 3063 C C . ARG A 1 384 ? 28.146 21.440 -7.154 1.00 55.22 384 ARG A C 1
ATOM 3065 O O . ARG A 1 384 ? 28.474 20.266 -7.243 1.00 55.22 384 ARG A O 1
ATOM 3072 N N . PRO A 1 385 ? 28.096 22.076 -5.967 1.00 53.59 385 PRO A N 1
ATOM 3073 C CA . PRO A 1 385 ? 28.511 21.460 -4.704 1.00 53.59 385 PRO A CA 1
ATOM 3074 C C . PRO A 1 385 ? 27.437 20.570 -4.050 1.00 53.59 385 PRO A C 1
ATOM 3076 O O . PRO A 1 385 ? 27.671 20.058 -2.959 1.00 53.59 385 PRO A O 1
ATOM 3079 N N . HIS A 1 386 ? 26.256 20.420 -4.661 1.00 62.59 386 HIS A N 1
ATOM 3080 C CA . HIS A 1 386 ? 25.117 19.747 -4.034 1.00 62.59 386 HIS A CA 1
ATOM 3081 C C . HIS A 1 386 ? 25.069 18.259 -4.369 1.00 62.59 386 HIS A C 1
ATOM 3083 O O . HIS A 1 386 ? 25.107 17.874 -5.536 1.00 62.59 386 HIS A O 1
ATOM 3089 N N . SER A 1 387 ? 24.926 17.422 -3.343 1.00 72.69 387 SER A N 1
ATOM 3090 C CA . SER A 1 387 ? 24.721 15.981 -3.521 1.00 72.69 387 SER A CA 1
ATOM 3091 C C . SER A 1 387 ? 23.332 15.657 -4.101 1.00 72.69 387 SER A C 1
ATOM 3093 O O . SER A 1 387 ? 22.376 16.413 -3.922 1.00 72.69 387 SER A O 1
ATOM 3095 N N . ILE A 1 388 ? 23.165 14.496 -4.752 1.00 74.38 388 ILE A N 1
ATOM 3096 C CA . ILE A 1 388 ? 21.837 14.031 -5.215 1.00 74.38 388 ILE A CA 1
ATOM 3097 C C . ILE A 1 388 ? 20.839 13.966 -4.057 1.00 74.38 388 ILE A C 1
ATOM 3099 O O . ILE A 1 388 ? 19.668 14.295 -4.231 1.00 74.38 388 ILE A O 1
ATOM 3103 N N . GLN A 1 389 ? 21.302 13.565 -2.871 1.00 73.12 389 GLN A N 1
ATOM 3104 C CA . GLN A 1 389 ? 20.485 13.536 -1.664 1.00 73.12 389 GLN A CA 1
ATOM 3105 C C . GLN A 1 389 ? 19.946 14.932 -1.321 1.00 73.12 389 GLN A C 1
ATOM 3107 O O . GLN A 1 389 ? 18.773 15.054 -0.984 1.00 73.12 389 GLN A O 1
ATOM 3112 N N . GLU A 1 390 ? 20.769 15.978 -1.455 1.00 73.31 390 GLU A N 1
ATOM 3113 C CA . GLU A 1 390 ? 20.340 17.367 -1.255 1.00 73.31 390 GLU A CA 1
ATOM 3114 C C . GLU A 1 390 ? 19.314 17.796 -2.300 1.00 73.31 390 GLU A C 1
ATOM 3116 O O . GLU A 1 390 ? 18.333 18.438 -1.949 1.00 73.31 390 GLU A O 1
ATOM 3121 N N . MET A 1 391 ? 19.459 17.404 -3.565 1.00 70.56 391 MET A N 1
ATOM 3122 C CA . MET A 1 391 ? 18.439 17.736 -4.568 1.00 70.56 391 MET A CA 1
ATOM 3123 C C . MET A 1 391 ? 17.130 16.965 -4.348 1.00 70.56 391 MET A C 1
ATOM 3125 O O . MET A 1 391 ? 16.051 17.496 -4.602 1.00 70.56 391 MET A O 1
ATOM 3129 N N . ALA A 1 392 ? 17.197 15.743 -3.814 1.00 72.69 392 ALA A N 1
ATOM 3130 C CA . ALA A 1 392 ? 16.011 14.965 -3.462 1.00 72.69 392 ALA A CA 1
ATOM 3131 C C . ALA A 1 392 ? 15.173 15.626 -2.346 1.00 72.69 392 ALA A C 1
ATOM 3133 O O . ALA A 1 392 ? 13.967 15.385 -2.282 1.00 72.69 392 ALA A O 1
ATOM 3134 N N . THR A 1 393 ? 15.762 16.508 -1.519 1.00 70.88 393 THR A N 1
ATOM 3135 C CA . THR A 1 393 ? 15.024 17.293 -0.501 1.00 70.88 393 THR A CA 1
ATOM 3136 C C . THR A 1 393 ? 13.929 18.156 -1.116 1.00 70.88 393 THR A C 1
ATOM 3138 O O . THR A 1 393 ? 12.872 18.330 -0.518 1.00 70.88 393 THR A O 1
ATOM 3141 N N . ILE A 1 394 ? 14.119 18.625 -2.356 1.00 65.19 394 ILE A N 1
ATOM 3142 C CA . ILE A 1 394 ? 13.162 19.480 -3.077 1.00 65.19 394 ILE A CA 1
ATOM 3143 C C . ILE A 1 394 ? 11.816 18.769 -3.275 1.00 65.19 394 ILE A C 1
ATOM 3145 O O . ILE A 1 394 ? 10.775 19.416 -3.418 1.00 65.19 394 ILE A O 1
ATOM 3149 N N . LEU A 1 395 ? 11.819 17.436 -3.293 1.00 66.81 395 LEU A N 1
ATOM 3150 C CA . LEU A 1 395 ? 10.614 16.641 -3.492 1.00 66.81 395 LEU A CA 1
ATOM 3151 C C . LEU A 1 395 ? 9.804 16.458 -2.206 1.00 66.81 395 LEU A C 1
ATOM 3153 O O . LEU A 1 395 ? 8.583 16.345 -2.297 1.00 66.81 395 LEU A O 1
ATOM 3157 N N . PHE A 1 396 ? 10.458 16.497 -1.040 1.00 68.62 396 PHE A N 1
ATOM 3158 C CA . PHE A 1 396 ? 9.823 16.425 0.281 1.00 68.62 396 PHE A CA 1
ATOM 3159 C C . PHE A 1 396 ? 10.552 17.298 1.305 1.00 68.62 396 PHE A C 1
ATOM 3161 O O . PHE A 1 396 ? 11.166 16.758 2.227 1.00 68.62 396 PHE A O 1
ATOM 3168 N N . PRO A 1 397 ? 10.461 18.634 1.195 1.00 64.81 397 PRO A N 1
ATOM 3169 C CA . PRO A 1 397 ? 11.170 19.532 2.107 1.00 64.81 397 PRO A CA 1
ATOM 3170 C C . PRO A 1 397 ? 10.722 19.357 3.566 1.00 64.81 397 PRO A C 1
ATOM 3172 O O . PRO A 1 397 ? 11.507 19.581 4.479 1.00 64.81 397 PRO A O 1
ATOM 3175 N N . ASP A 1 398 ? 9.484 18.899 3.780 1.00 62.75 398 ASP A N 1
ATOM 3176 C CA . ASP A 1 398 ? 8.904 18.662 5.106 1.00 62.75 398 ASP A CA 1
ATOM 3177 C C . ASP A 1 398 ? 9.419 17.379 5.791 1.00 62.75 398 ASP A C 1
ATOM 3179 O O . ASP A 1 398 ? 9.302 17.235 7.007 1.00 62.75 398 ASP A O 1
ATOM 3183 N N . ILE A 1 399 ? 9.960 16.422 5.025 1.00 64.62 399 ILE A N 1
ATOM 3184 C CA . ILE A 1 399 ? 10.396 15.102 5.526 1.00 64.62 399 ILE A CA 1
ATOM 3185 C C . ILE A 1 399 ? 11.923 14.988 5.471 1.00 64.62 399 ILE A C 1
ATOM 3187 O O . ILE A 1 399 ? 12.565 14.573 6.444 1.00 64.62 399 ILE A O 1
ATOM 3191 N N . LEU A 1 400 ? 12.499 15.372 4.330 1.00 68.94 400 LEU A N 1
ATOM 3192 C CA . LEU A 1 400 ? 13.919 15.309 4.025 1.00 68.94 400 LEU A CA 1
ATOM 3193 C C . LEU A 1 400 ? 14.489 16.731 4.011 1.00 68.94 400 LEU A C 1
ATOM 3195 O O . LEU A 1 400 ? 14.553 17.384 2.976 1.00 68.94 400 LEU A O 1
ATOM 3199 N N . ASP A 1 401 ? 14.888 17.201 5.185 1.00 70.00 401 ASP A N 1
ATOM 3200 C CA . ASP A 1 401 ? 15.592 18.466 5.393 1.00 70.00 401 ASP A CA 1
ATOM 3201 C C . ASP A 1 401 ? 17.127 18.266 5.469 1.00 70.00 401 ASP A C 1
ATOM 3203 O O . ASP A 1 401 ? 17.644 17.143 5.467 1.00 70.00 401 ASP A O 1
ATOM 3207 N N . SER A 1 402 ? 17.881 19.365 5.547 1.00 70.31 402 SER A N 1
ATOM 3208 C CA . SER A 1 402 ? 19.347 19.321 5.635 1.00 70.31 402 SER A CA 1
ATOM 3209 C C . SER A 1 402 ? 19.864 18.639 6.905 1.00 70.31 402 SER A C 1
ATOM 3211 O O . SER A 1 402 ? 20.901 17.983 6.860 1.00 70.31 402 SER A O 1
ATOM 3213 N N . THR A 1 403 ? 19.144 18.724 8.025 1.00 73.56 403 THR A N 1
ATOM 3214 C CA . THR A 1 403 ? 19.551 18.097 9.292 1.00 73.56 403 THR A CA 1
ATOM 3215 C C . THR A 1 403 ? 19.482 16.574 9.216 1.00 73.56 403 THR A C 1
ATOM 3217 O O . THR A 1 403 ? 20.350 15.885 9.750 1.00 73.56 403 THR A O 1
ATOM 3220 N N . VAL A 1 404 ? 18.499 16.027 8.494 1.00 73.38 404 VAL A N 1
ATOM 3221 C CA . VAL A 1 404 ? 18.389 14.575 8.266 1.00 73.38 404 VAL A CA 1
ATOM 3222 C C . VAL A 1 404 ? 19.535 14.072 7.431 1.00 73.38 404 VAL A C 1
ATOM 3224 O O . VAL A 1 404 ? 20.070 13.003 7.702 1.00 73.38 404 VAL A O 1
ATOM 3227 N N . LEU A 1 405 ? 19.878 14.821 6.386 1.00 75.06 405 LEU A N 1
ATOM 3228 C CA . LEU A 1 405 ? 20.937 14.429 5.475 1.00 75.06 405 LEU A CA 1
ATOM 3229 C C . LEU A 1 405 ? 22.281 14.373 6.191 1.00 75.06 405 LEU A C 1
ATOM 3231 O O . LEU A 1 405 ? 23.029 13.425 5.966 1.00 75.06 405 LEU A O 1
ATOM 3235 N N . GLU A 1 406 ? 22.547 15.315 7.097 1.00 75.44 406 GLU A N 1
ATOM 3236 C CA . GLU A 1 406 ? 23.730 15.258 7.956 1.00 75.44 406 GLU A CA 1
ATOM 3237 C C . GLU A 1 406 ? 23.687 14.041 8.890 1.00 75.44 406 GLU A C 1
ATOM 3239 O O . GLU A 1 406 ? 24.636 13.261 8.900 1.00 75.44 406 GLU A O 1
ATOM 3244 N N . LYS A 1 407 ? 22.556 13.757 9.552 1.00 76.50 407 LYS A N 1
ATOM 3245 C CA . LYS A 1 407 ? 22.412 12.529 10.361 1.00 76.50 407 LYS A CA 1
ATOM 3246 C C . LYS A 1 407 ? 22.624 11.249 9.542 1.00 76.50 407 LYS A C 1
ATOM 3248 O O . LYS A 1 407 ? 23.248 10.306 10.025 1.00 76.50 407 LYS A O 1
ATOM 3253 N N . ILE A 1 408 ? 22.132 11.191 8.302 1.00 77.62 408 ILE A N 1
ATOM 3254 C CA . ILE A 1 408 ? 22.336 10.051 7.391 1.00 77.62 408 ILE A CA 1
ATOM 3255 C C . ILE A 1 408 ? 23.823 9.888 7.063 1.00 77.62 408 ILE A C 1
ATOM 3257 O O . ILE A 1 408 ? 24.324 8.761 7.066 1.00 77.62 408 ILE A O 1
ATOM 3261 N N . ARG A 1 409 ? 24.528 10.998 6.805 1.00 76.38 409 ARG A N 1
ATOM 3262 C CA . ARG A 1 409 ? 25.975 11.007 6.547 1.00 76.38 409 ARG A CA 1
ATOM 3263 C C . ARG A 1 409 ? 26.762 10.530 7.764 1.00 76.38 409 ARG A C 1
ATOM 3265 O O . ARG A 1 409 ? 27.648 9.697 7.610 1.00 76.38 409 ARG A O 1
ATOM 3272 N N . GLU A 1 410 ? 26.404 10.994 8.957 1.00 78.31 410 GLU A N 1
ATOM 3273 C CA . GLU A 1 410 ? 27.030 10.591 10.222 1.00 78.31 410 GLU A CA 1
ATOM 3274 C C . GLU A 1 410 ? 26.789 9.111 10.554 1.00 78.31 410 GLU A C 1
ATOM 3276 O O . GLU A 1 410 ? 27.670 8.433 11.081 1.00 78.31 410 GLU A O 1
ATOM 3281 N N . SER A 1 411 ? 25.613 8.585 10.203 1.00 71.19 411 SER A N 1
ATOM 3282 C CA . SER A 1 411 ? 25.195 7.217 10.539 1.00 71.19 411 SER A CA 1
ATOM 3283 C C . SER A 1 411 ? 25.782 6.136 9.621 1.00 71.19 411 SER A C 1
ATOM 3285 O O . SER A 1 411 ? 25.484 4.957 9.805 1.00 71.19 411 SER A O 1
ATOM 3287 N N . ASN A 1 412 ? 26.603 6.501 8.624 1.00 70.06 412 ASN A N 1
ATOM 3288 C CA . ASN A 1 412 ? 27.217 5.583 7.650 1.00 70.06 412 ASN A CA 1
ATOM 3289 C C . ASN A 1 412 ? 26.221 4.636 6.938 1.00 70.06 412 ASN A C 1
ATOM 3291 O O . ASN A 1 412 ? 26.595 3.552 6.480 1.00 70.06 412 ASN A O 1
ATOM 3295 N N . ILE A 1 413 ? 24.947 5.024 6.809 1.00 75.69 413 ILE A N 1
ATOM 3296 C CA . ILE A 1 413 ? 23.935 4.189 6.149 1.00 75.69 413 ILE A CA 1
ATOM 3297 C C . ILE A 1 413 ? 24.144 4.237 4.634 1.00 75.69 413 ILE A C 1
ATOM 3299 O O . ILE A 1 413 ? 24.018 5.286 3.997 1.00 75.69 413 ILE A O 1
ATOM 3303 N N . GLN A 1 414 ? 24.406 3.079 4.023 1.00 81.88 414 GLN A N 1
ATOM 3304 C CA . GLN A 1 414 ? 24.498 2.976 2.570 1.00 81.88 414 GLN A CA 1
ATOM 3305 C C . GLN A 1 414 ? 23.101 2.967 1.936 1.00 81.88 414 GLN A C 1
ATOM 3307 O O . GLN A 1 414 ? 22.417 1.940 1.879 1.00 81.88 414 GLN A O 1
ATOM 3312 N N . ILE A 1 415 ? 22.692 4.126 1.422 1.00 84.69 415 ILE A N 1
ATOM 3313 C CA . ILE A 1 415 ? 21.427 4.298 0.703 1.00 84.69 415 ILE A CA 1
ATOM 3314 C C . ILE A 1 415 ? 21.441 3.496 -0.604 1.00 84.69 415 ILE A C 1
ATOM 3316 O O . ILE A 1 415 ? 22.349 3.625 -1.426 1.00 84.69 415 ILE A O 1
ATOM 3320 N N . GLN A 1 416 ? 20.405 2.675 -0.795 1.00 86.81 416 GLN A N 1
ATOM 3321 C CA . GLN A 1 416 ? 20.308 1.724 -1.913 1.00 86.81 416 GLN A CA 1
ATOM 3322 C C . GLN A 1 416 ? 19.476 2.264 -3.084 1.00 86.81 416 GLN A C 1
ATOM 3324 O O . GLN A 1 416 ? 19.816 2.011 -4.234 1.00 86.81 416 GLN A O 1
ATOM 3329 N N . HIS A 1 417 ? 18.410 3.018 -2.806 1.00 88.56 417 HIS A N 1
ATOM 3330 C CA . HIS A 1 417 ? 17.514 3.672 -3.774 1.00 88.56 417 HIS A CA 1
ATOM 3331 C C . HIS A 1 417 ? 16.723 4.795 -3.069 1.00 88.56 417 HIS A C 1
ATOM 3333 O O . HIS A 1 417 ? 16.850 4.965 -1.853 1.00 88.56 417 HIS A O 1
ATOM 3339 N N . LEU A 1 418 ? 15.899 5.558 -3.799 1.00 87.38 418 LEU A N 1
ATOM 3340 C CA . LEU A 1 418 ? 15.186 6.731 -3.259 1.00 87.38 418 LEU A CA 1
ATOM 3341 C C . LEU A 1 418 ? 14.179 6.362 -2.165 1.00 87.38 418 LEU A C 1
ATOM 3343 O O . LEU A 1 418 ? 14.128 7.033 -1.138 1.00 87.38 418 LEU A O 1
ATOM 3347 N N . LEU A 1 419 ? 13.441 5.259 -2.325 1.00 88.44 419 LEU A N 1
ATOM 3348 C CA . LEU A 1 419 ? 12.546 4.790 -1.258 1.00 88.44 419 LEU A CA 1
ATOM 3349 C C . LEU A 1 419 ? 13.311 4.437 0.040 1.00 88.44 419 LEU A C 1
ATOM 3351 O O . LEU A 1 419 ? 12.818 4.712 1.130 1.00 88.44 419 LEU A O 1
ATOM 3355 N N . HIS A 1 420 ? 14.541 3.911 -0.052 1.00 87.00 420 HIS A N 1
ATOM 3356 C CA . HIS A 1 420 ? 15.384 3.656 1.123 1.00 87.00 420 HIS A CA 1
ATOM 3357 C C . HIS A 1 420 ? 15.904 4.967 1.740 1.00 87.00 420 HIS A C 1
ATOM 3359 O O . HIS A 1 420 ? 15.981 5.067 2.958 1.00 87.00 420 HIS A O 1
ATOM 3365 N N . LEU A 1 421 ? 16.191 6.001 0.936 1.00 85.31 421 LEU A N 1
ATOM 3366 C CA . LEU A 1 421 ? 16.508 7.343 1.454 1.00 85.31 421 LEU A CA 1
ATOM 3367 C C . LEU A 1 421 ? 15.352 7.900 2.294 1.00 85.31 421 LEU A C 1
ATOM 3369 O O . LEU A 1 421 ? 15.565 8.409 3.393 1.00 85.31 421 LEU A O 1
ATOM 3373 N N . MET A 1 422 ? 14.125 7.754 1.793 1.00 81.88 422 MET A N 1
ATOM 3374 C CA . MET A 1 422 ? 12.917 8.153 2.509 1.00 81.88 422 MET A CA 1
ATOM 3375 C C . MET A 1 422 ? 12.723 7.326 3.786 1.00 81.88 422 MET A C 1
ATOM 3377 O O . MET A 1 422 ? 12.456 7.882 4.845 1.00 81.88 422 MET A O 1
ATOM 3381 N N . HIS A 1 423 ? 12.923 6.012 3.727 1.00 84.19 423 HIS A N 1
ATOM 3382 C CA . HIS A 1 423 ? 12.858 5.147 4.905 1.00 84.19 423 HIS A CA 1
ATOM 3383 C C . HIS A 1 423 ? 13.886 5.534 5.984 1.00 84.19 423 HIS A C 1
ATOM 3385 O O . HIS A 1 423 ? 13.517 5.750 7.139 1.00 84.19 423 HIS A O 1
ATOM 3391 N N . ALA A 1 424 ? 15.150 5.735 5.600 1.00 81.31 424 ALA A N 1
ATOM 3392 C CA . ALA A 1 424 ? 16.220 6.157 6.504 1.00 81.31 424 ALA A CA 1
ATOM 3393 C C . ALA A 1 424 ? 15.922 7.512 7.169 1.00 81.31 424 ALA A C 1
ATOM 3395 O O . ALA A 1 424 ? 16.253 7.709 8.340 1.00 81.31 424 ALA A O 1
ATOM 3396 N N . SER A 1 425 ? 15.245 8.419 6.451 1.00 78.00 425 SER A N 1
ATOM 3397 C CA . SER A 1 425 ? 14.833 9.722 6.985 1.00 78.00 425 SER A CA 1
ATOM 3398 C C . SER A 1 425 ? 13.857 9.614 8.164 1.00 78.00 425 SER A C 1
ATOM 3400 O O . SER A 1 425 ? 13.906 10.445 9.072 1.00 78.00 425 SER A O 1
ATOM 3402 N N . PHE A 1 426 ? 13.024 8.566 8.191 1.00 74.88 426 PHE A N 1
ATOM 3403 C CA . PHE A 1 426 ? 12.118 8.288 9.304 1.00 74.88 426 PHE A CA 1
ATOM 3404 C C . PHE A 1 426 ? 12.830 7.607 10.477 1.00 74.88 426 PHE A C 1
ATOM 3406 O O . PHE A 1 426 ? 12.571 7.963 11.622 1.00 74.88 426 PHE A O 1
ATOM 3413 N N . ILE A 1 427 ? 13.745 6.662 10.221 1.00 72.88 427 ILE A N 1
ATOM 3414 C CA . ILE A 1 427 ? 14.419 5.906 11.293 1.00 72.88 427 ILE A CA 1
ATOM 3415 C C . ILE A 1 427 ? 15.324 6.794 12.143 1.00 72.88 427 ILE A C 1
ATOM 3417 O O . ILE A 1 427 ? 15.223 6.790 13.369 1.00 72.88 427 ILE A O 1
ATOM 3421 N N . LEU A 1 428 ? 16.214 7.556 11.503 1.00 67.00 428 LEU A N 1
ATOM 3422 C CA . LEU A 1 428 ? 17.280 8.302 12.189 1.00 67.00 428 LEU A CA 1
ATOM 3423 C C . LEU A 1 428 ? 16.768 9.435 13.085 1.00 67.00 428 LEU A C 1
ATOM 3425 O O . LEU A 1 428 ? 17.528 10.055 13.829 1.00 67.00 428 LEU A O 1
ATOM 3429 N N . LYS A 1 429 ? 15.467 9.712 13.023 1.00 60.88 429 LYS A N 1
ATOM 3430 C CA . LYS A 1 429 ? 14.787 10.664 13.895 1.00 60.88 429 LYS A CA 1
ATOM 3431 C C . LYS A 1 429 ? 14.119 9.985 15.103 1.00 60.88 429 LYS A C 1
ATOM 3433 O O . LYS A 1 429 ? 13.885 10.655 16.099 1.00 60.88 429 LYS A O 1
ATOM 3438 N N . VAL A 1 430 ? 13.894 8.664 15.063 1.00 59.06 430 VAL A N 1
ATOM 3439 C CA . VAL A 1 430 ? 13.268 7.861 16.138 1.00 59.06 430 VAL A CA 1
ATOM 3440 C C . VAL A 1 430 ? 14.292 7.259 17.116 1.00 59.06 430 VAL A C 1
ATOM 3442 O O . VAL A 1 430 ? 13.960 7.008 18.276 1.00 59.06 430 VAL A O 1
ATOM 3445 N N . GLU A 1 431 ? 15.543 7.043 16.694 1.00 52.81 431 GLU A N 1
ATOM 3446 C CA . GLU A 1 431 ? 16.568 6.324 17.480 1.00 52.81 431 GLU A CA 1
ATOM 3447 C C . GLU A 1 431 ? 16.953 6.958 18.832 1.00 52.81 431 GLU A C 1
ATOM 3449 O O . GLU A 1 431 ? 17.592 6.298 19.648 1.00 52.81 431 GLU A O 1
ATOM 3454 N N . GLU A 1 432 ? 16.512 8.177 19.151 1.00 50.19 432 GLU A N 1
ATOM 3455 C CA . GLU A 1 432 ? 16.828 8.817 20.436 1.00 50.19 432 GLU A CA 1
ATOM 3456 C C . GLU A 1 432 ? 16.144 8.172 21.667 1.00 50.19 432 GLU A C 1
ATOM 3458 O O . GLU A 1 432 ? 16.510 8.526 22.789 1.00 50.19 432 GLU A O 1
ATOM 3463 N N . LYS A 1 433 ? 15.156 7.261 21.528 1.00 49.34 433 LYS A N 1
ATOM 3464 C CA . LYS A 1 433 ? 14.267 6.923 22.674 1.00 49.34 433 LYS A CA 1
ATOM 3465 C C . LYS A 1 433 ? 13.917 5.462 22.986 1.00 49.34 433 LYS A C 1
ATOM 3467 O O . LYS A 1 433 ? 13.253 5.252 24.000 1.00 49.34 433 LYS A O 1
ATOM 3472 N N . CYS A 1 434 ? 14.328 4.447 22.225 1.00 46.25 434 CYS A N 1
ATOM 3473 C CA . CYS A 1 434 ? 13.779 3.093 22.436 1.00 46.25 434 CYS A CA 1
ATOM 3474 C C . CYS A 1 434 ? 14.838 2.033 22.766 1.00 46.25 434 CYS A C 1
ATOM 3476 O O . CYS A 1 434 ? 15.582 1.589 21.897 1.00 46.25 434 CYS A O 1
ATOM 3478 N N . SER A 1 435 ? 14.844 1.576 24.022 1.00 43.72 435 SER A N 1
ATOM 3479 C CA . SER A 1 435 ? 15.543 0.375 24.484 1.00 43.72 435 SER A CA 1
ATOM 3480 C C . SER A 1 435 ? 14.521 -0.696 24.875 1.00 43.72 435 SER A C 1
ATOM 3482 O O . SER A 1 435 ? 13.814 -0.580 25.873 1.00 43.72 435 SER A O 1
ATOM 3484 N N . GLY A 1 436 ? 14.421 -1.754 24.073 1.00 50.56 436 GLY A N 1
ATOM 3485 C CA . GLY A 1 436 ? 13.584 -2.901 24.410 1.00 50.56 436 GLY A CA 1
ATOM 3486 C C . GLY A 1 436 ? 13.444 -3.893 23.265 1.00 50.56 436 GLY A C 1
ATOM 3487 O O . GLY A 1 436 ? 12.606 -3.714 22.389 1.00 50.56 436 GLY A O 1
ATOM 3488 N N . THR A 1 437 ? 14.239 -4.957 23.301 1.00 50.62 437 THR A N 1
ATOM 3489 C CA . THR A 1 437 ? 14.012 -6.194 22.547 1.00 50.62 437 THR A CA 1
ATOM 3490 C C . THR A 1 437 ? 12.993 -7.026 23.319 1.00 50.62 437 THR A C 1
ATOM 3492 O O . THR A 1 437 ? 13.311 -7.626 24.347 1.00 50.62 437 THR A O 1
ATOM 3495 N N . SER A 1 438 ? 11.731 -7.008 22.888 1.00 56.56 438 SER A N 1
ATOM 3496 C CA . SER A 1 438 ? 10.725 -7.927 23.418 1.00 56.56 438 SER A CA 1
ATOM 3497 C C . SER A 1 438 ? 9.638 -8.245 22.399 1.00 56.56 438 SER A C 1
ATOM 3499 O O . SER A 1 438 ? 9.341 -7.435 21.520 1.00 56.56 438 SER A O 1
ATOM 3501 N N . VAL A 1 439 ? 9.045 -9.428 22.571 1.00 64.19 439 VAL A N 1
ATOM 3502 C CA . VAL A 1 439 ? 7.986 -9.987 21.726 1.00 64.19 439 VAL A CA 1
ATOM 3503 C C . VAL A 1 439 ? 6.796 -9.034 21.643 1.00 64.19 439 VAL A C 1
ATOM 3505 O O . VAL A 1 439 ? 6.339 -8.491 22.655 1.00 64.19 439 VAL A O 1
ATOM 3508 N N . PHE A 1 440 ? 6.278 -8.840 20.429 1.00 69.62 440 PHE A N 1
ATOM 3509 C CA . PHE A 1 440 ? 5.066 -8.063 20.196 1.00 69.62 440 PHE A CA 1
ATOM 3510 C C . PHE A 1 440 ? 3.879 -8.661 20.962 1.00 69.62 440 PHE A C 1
ATOM 3512 O O . PHE A 1 440 ? 3.510 -9.815 20.768 1.00 69.62 440 PHE A O 1
ATOM 3519 N N . GLN A 1 441 ? 3.247 -7.850 21.811 1.00 75.12 441 GLN A N 1
ATOM 3520 C CA . GLN A 1 441 ? 2.006 -8.210 22.490 1.00 75.12 441 GLN A CA 1
ATOM 3521 C C . GLN A 1 441 ? 0.863 -7.393 21.911 1.00 75.12 441 GLN A C 1
ATOM 3523 O O . GLN A 1 441 ? 0.898 -6.161 21.925 1.00 75.12 441 GLN A O 1
ATOM 3528 N N . ARG A 1 442 ? -0.175 -8.078 21.431 1.00 81.06 442 ARG A N 1
ATOM 3529 C CA . ARG A 1 442 ? -1.362 -7.412 20.899 1.00 81.06 442 ARG A CA 1
ATOM 3530 C C . ARG A 1 442 ? -2.047 -6.603 22.004 1.00 81.06 442 ARG A C 1
ATOM 3532 O O . ARG A 1 442 ? -2.228 -7.103 23.115 1.00 81.06 442 ARG A O 1
ATOM 3539 N N . ILE A 1 443 ? -2.437 -5.368 21.692 1.00 86.06 443 ILE A N 1
ATOM 3540 C CA . ILE A 1 443 ? -3.208 -4.506 22.600 1.00 86.06 443 ILE A CA 1
ATOM 3541 C C . ILE A 1 443 ? -4.704 -4.513 22.236 1.00 86.06 443 ILE A C 1
ATOM 3543 O O . ILE A 1 443 ? -5.055 -4.784 21.082 1.00 86.06 443 ILE A O 1
ATOM 3547 N N . PRO A 1 444 ? -5.608 -4.215 23.189 1.00 87.06 444 PRO A N 1
ATOM 3548 C CA . PRO A 1 444 ? -7.029 -4.019 22.901 1.00 87.06 444 PRO A CA 1
ATOM 3549 C C . PRO A 1 444 ? -7.306 -2.854 21.929 1.00 87.06 444 PRO A C 1
ATOM 3551 O O . PRO A 1 444 ? -6.523 -1.912 21.833 1.00 87.06 444 PRO A O 1
ATOM 3554 N N . SER A 1 445 ? -8.466 -2.884 21.261 1.00 91.12 445 SER A N 1
ATOM 3555 C CA . SER A 1 445 ? -8.920 -1.810 20.360 1.00 91.12 445 SER A CA 1
ATOM 3556 C C . SER A 1 445 ? -9.185 -0.492 21.086 1.00 91.12 445 SER A C 1
ATOM 3558 O O . SER A 1 445 ? -9.460 -0.483 22.289 1.00 91.12 445 SER A O 1
ATOM 3560 N N . ALA A 1 446 ? -9.173 0.628 20.359 1.00 89.94 446 ALA A N 1
ATOM 3561 C CA . ALA A 1 446 ? -9.339 1.962 20.937 1.00 89.94 446 ALA A CA 1
ATOM 3562 C C . ALA A 1 446 ? -10.631 2.097 21.763 1.00 89.94 446 ALA A C 1
ATOM 3564 O O . ALA A 1 446 ? -10.620 2.652 22.863 1.00 89.94 446 ALA A O 1
ATOM 3565 N N . SER A 1 447 ? -11.734 1.516 21.288 1.00 87.75 447 SER A N 1
ATOM 3566 C CA . SER A 1 447 ? -12.991 1.410 22.037 1.00 87.75 447 SER A CA 1
ATOM 3567 C C . SER A 1 447 ? -12.838 0.673 23.371 1.00 87.75 447 SER A C 1
ATOM 3569 O O . SER A 1 447 ? -13.273 1.189 24.399 1.00 87.75 447 SER A O 1
ATOM 3571 N N . LYS A 1 448 ? -12.181 -0.494 23.389 1.00 86.88 448 LYS A N 1
ATOM 3572 C CA . LYS A 1 448 ? -11.946 -1.268 24.621 1.00 86.88 448 LYS A CA 1
ATOM 3573 C C . LYS A 1 448 ? -11.004 -0.543 25.581 1.00 86.88 448 LYS A C 1
ATOM 3575 O O . LYS A 1 448 ? -11.234 -0.556 26.787 1.00 86.88 448 LYS A O 1
ATOM 3580 N N . LEU A 1 449 ? -9.970 0.119 25.062 1.00 88.50 449 LEU A N 1
ATOM 3581 C CA . LEU A 1 449 ? -9.046 0.917 25.870 1.00 88.5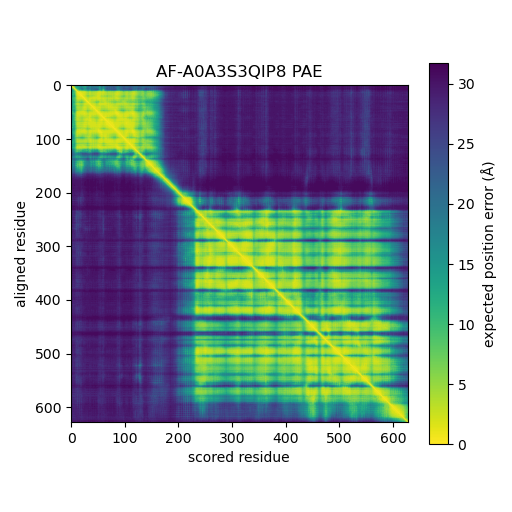0 449 LEU A CA 1
ATOM 3582 C C . LEU A 1 449 ? -9.767 2.108 26.520 1.00 88.50 449 LEU A C 1
ATOM 3584 O O . LEU A 1 449 ? -9.561 2.385 27.703 1.00 88.50 449 LEU A O 1
ATOM 3588 N N . LYS A 1 450 ? -10.679 2.764 25.792 1.00 86.69 450 LYS A N 1
ATOM 3589 C CA . LYS A 1 450 ? -11.522 3.843 26.328 1.00 86.69 450 LYS A CA 1
ATOM 3590 C C . LYS A 1 450 ? -12.482 3.341 27.413 1.00 86.69 450 LYS A C 1
ATOM 3592 O O . LYS A 1 450 ? -12.647 4.022 28.429 1.00 86.69 450 LYS A O 1
ATOM 3597 N N . ASP A 1 451 ? -13.045 2.142 27.244 1.00 85.62 451 ASP A N 1
ATOM 3598 C CA . ASP A 1 451 ? -13.875 1.473 28.258 1.00 85.62 451 ASP A CA 1
ATOM 3599 C C . ASP A 1 451 ? -13.056 1.160 29.532 1.00 85.62 451 ASP A C 1
ATOM 3601 O O . ASP A 1 451 ? -13.508 1.446 30.643 1.00 85.62 451 ASP A O 1
ATOM 3605 N N . ALA A 1 452 ? -11.809 0.689 29.384 1.00 84.69 452 ALA A N 1
ATOM 3606 C CA . ALA A 1 452 ? -10.851 0.489 30.485 1.00 84.69 452 ALA A CA 1
ATOM 3607 C C . ALA A 1 452 ? -10.358 1.801 31.122 1.00 84.69 452 ALA A C 1
ATOM 3609 O O . ALA A 1 452 ? -9.757 1.808 32.196 1.00 84.69 452 ALA A O 1
ATOM 3610 N N . GLY A 1 453 ? -10.655 2.937 30.493 1.00 83.62 453 GLY A N 1
ATOM 3611 C CA . GLY A 1 453 ? -10.397 4.255 31.038 1.00 83.62 453 GLY A CA 1
ATOM 3612 C C . GLY A 1 453 ? -9.131 4.943 30.575 1.00 83.62 453 GLY A C 1
ATOM 3613 O O . GLY A 1 453 ? -8.802 5.996 31.128 1.00 83.62 453 GLY A O 1
ATOM 3614 N N . ILE A 1 454 ? -8.481 4.386 29.558 1.00 90.00 454 ILE A N 1
ATOM 3615 C CA . ILE A 1 454 ? -7.349 5.010 28.894 1.00 90.00 454 ILE A CA 1
ATOM 3616 C C . ILE A 1 454 ? -7.840 6.211 28.086 1.00 90.00 454 ILE A C 1
ATOM 3618 O O . ILE A 1 454 ? -8.873 6.159 27.414 1.00 90.00 454 ILE A O 1
ATOM 3622 N N . LYS A 1 455 ? -7.098 7.314 28.177 1.00 89.12 455 LYS A N 1
ATOM 3623 C CA . LYS A 1 455 ? -7.355 8.525 27.397 1.00 89.12 455 LYS A CA 1
ATOM 3624 C C . LYS A 1 455 ? -6.412 8.581 26.207 1.00 89.12 455 LYS A C 1
ATOM 3626 O O . LYS A 1 455 ? -5.222 8.327 26.351 1.00 89.12 455 LYS A O 1
ATOM 3631 N N . PHE A 1 456 ? -6.948 8.954 25.060 1.00 90.50 456 PHE A N 1
ATOM 3632 C CA . PHE A 1 456 ? -6.163 9.277 23.880 1.00 90.50 456 PHE A CA 1
ATOM 3633 C C . PHE A 1 456 ? -5.911 10.779 23.868 1.00 90.50 456 PHE A C 1
ATOM 3635 O O . PHE A 1 456 ? -6.796 11.547 24.243 1.00 90.50 456 PHE A O 1
ATOM 3642 N N . LYS A 1 457 ? -4.699 11.193 23.510 1.00 87.94 457 LYS A N 1
ATOM 3643 C CA . LYS A 1 457 ? -4.344 12.604 23.384 1.00 87.94 457 LYS A CA 1
ATOM 3644 C C . LYS A 1 457 ? -3.505 12.819 22.139 1.00 87.94 457 LYS A C 1
ATOM 3646 O O . LYS A 1 457 ? -2.548 12.079 21.906 1.00 87.94 457 LYS A O 1
ATOM 3651 N N . GLU A 1 458 ? -3.834 13.868 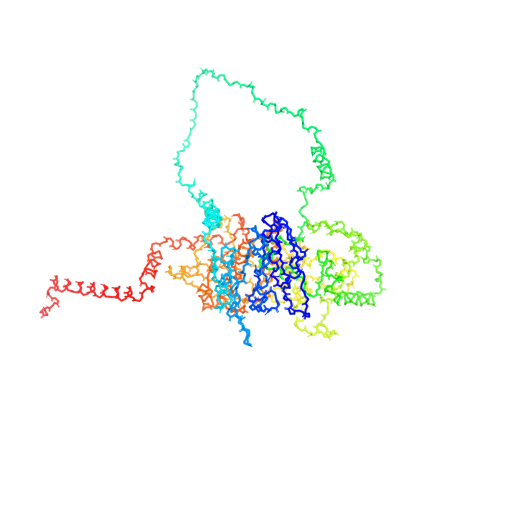21.397 1.00 85.31 458 GLU A N 1
ATOM 3652 C CA . GLU A 1 458 ? -2.942 14.401 20.380 1.00 85.31 458 GLU A CA 1
ATOM 3653 C C . GLU A 1 458 ? -1.657 14.905 21.044 1.00 85.31 458 GLU A C 1
ATOM 3655 O O . GLU A 1 458 ? -1.679 15.688 22.001 1.00 85.31 458 GLU A O 1
ATOM 3660 N N . ARG A 1 459 ? -0.517 14.472 20.512 1.00 77.62 459 ARG A N 1
ATOM 3661 C CA . ARG A 1 459 ? 0.774 15.034 20.887 1.00 77.62 459 ARG A CA 1
ATOM 3662 C C . ARG A 1 459 ? 0.996 16.349 20.132 1.00 77.62 459 ARG A C 1
ATOM 3664 O O . ARG A 1 459 ? 1.398 16.350 18.975 1.00 77.62 459 ARG A O 1
ATOM 3671 N N . THR A 1 460 ? 0.738 17.472 20.802 1.00 61.84 460 THR A N 1
ATOM 3672 C CA . THR A 1 460 ? 0.774 18.826 20.212 1.00 61.84 460 THR A CA 1
ATOM 3673 C C . THR A 1 460 ? 2.153 19.488 20.199 1.00 61.84 460 THR A C 1
ATOM 3675 O O . THR A 1 460 ? 2.279 20.608 19.703 1.00 61.84 460 THR A O 1
ATOM 3678 N N . GLU A 1 461 ? 3.196 18.849 20.743 1.00 56.44 461 GLU A N 1
ATOM 3679 C CA . GLU A 1 461 ? 4.580 19.332 20.628 1.00 56.44 461 GLU A CA 1
ATOM 3680 C C . GLU A 1 461 ? 5.078 19.167 19.181 1.00 56.44 461 GLU A C 1
ATOM 3682 O O . GLU A 1 461 ? 5.936 18.342 18.886 1.00 56.44 461 GLU A O 1
ATOM 3687 N N . LYS A 1 462 ? 4.537 19.975 18.261 1.00 51.31 462 LYS A N 1
ATOM 3688 C CA . LYS A 1 462 ? 5.012 20.146 16.883 1.00 51.31 462 LYS A CA 1
ATOM 3689 C C . LYS A 1 462 ? 6.335 20.912 16.885 1.00 51.31 462 LYS A C 1
ATOM 3691 O O . LYS A 1 462 ? 6.414 22.020 16.363 1.00 51.31 462 LYS A O 1
ATOM 3696 N N . LYS A 1 463 ? 7.365 20.370 17.535 1.00 46.44 463 LYS A N 1
ATOM 3697 C CA . LYS A 1 463 ? 8.722 20.884 17.324 1.00 46.44 463 LYS A CA 1
ATOM 3698 C C . LYS A 1 463 ? 9.244 20.463 15.954 1.00 46.44 463 LYS A C 1
ATOM 3700 O O . LYS A 1 463 ? 9.965 21.244 15.356 1.00 46.44 463 LYS A O 1
ATOM 3705 N N . ASP A 1 464 ? 8.771 19.323 15.443 1.00 50.59 464 ASP A N 1
ATOM 3706 C CA . ASP A 1 464 ? 9.182 18.731 14.176 1.00 50.59 464 ASP A CA 1
ATOM 3707 C C . ASP A 1 464 ? 8.052 17.874 13.563 1.00 50.59 464 ASP A C 1
ATOM 3709 O O . ASP A 1 464 ? 7.315 17.205 14.287 1.00 50.59 464 ASP A O 1
ATOM 3713 N N . ILE A 1 465 ? 7.946 17.818 12.226 1.00 46.28 465 ILE A N 1
ATOM 3714 C CA . ILE A 1 465 ? 7.021 16.946 11.443 1.00 46.28 465 ILE A CA 1
ATOM 3715 C C . ILE A 1 465 ? 7.353 15.440 11.624 1.00 46.28 465 ILE A C 1
ATOM 3717 O O . ILE A 1 465 ? 6.734 14.547 11.058 1.00 46.28 465 ILE A O 1
ATOM 3721 N N . LEU A 1 466 ? 8.349 15.140 12.450 1.00 48.91 466 LEU A N 1
ATOM 3722 C CA . LEU A 1 466 ? 9.207 13.966 12.366 1.00 48.91 466 LEU A CA 1
ATOM 3723 C C . LEU A 1 466 ? 8.975 12.970 13.503 1.00 48.91 466 LEU A C 1
ATOM 3725 O O . LEU A 1 466 ? 9.536 11.879 13.514 1.00 48.91 466 LEU A O 1
ATOM 3729 N N . ASP A 1 467 ? 8.090 13.344 14.422 1.00 60.50 467 ASP A N 1
ATOM 3730 C CA . ASP A 1 467 ? 7.677 12.550 15.567 1.00 60.50 467 ASP A CA 1
ATOM 3731 C C . ASP A 1 467 ? 6.503 11.613 15.223 1.00 60.50 467 ASP A C 1
ATOM 3733 O O . ASP A 1 467 ? 5.960 11.017 16.140 1.00 60.50 467 ASP A O 1
ATOM 3737 N N . ILE A 1 468 ? 6.101 11.435 13.946 1.00 66.00 468 ILE A N 1
ATOM 3738 C CA . ILE A 1 468 ? 4.890 10.669 13.543 1.00 66.00 468 ILE A CA 1
ATOM 3739 C C . ILE A 1 468 ? 4.840 9.224 14.073 1.00 66.00 468 ILE A C 1
ATOM 3741 O O . ILE A 1 468 ? 3.761 8.660 14.239 1.00 66.00 468 ILE A O 1
ATOM 3745 N N . PHE A 1 469 ? 6.001 8.641 14.380 1.00 74.00 469 PHE A N 1
ATOM 3746 C CA . PHE A 1 469 ? 6.149 7.289 14.923 1.00 74.00 469 PHE A CA 1
ATOM 3747 C C . PHE A 1 469 ? 6.387 7.255 16.443 1.00 74.00 469 PHE A C 1
ATOM 3749 O O . PHE A 1 469 ? 6.486 6.177 17.037 1.00 74.00 469 PHE A O 1
ATOM 3756 N N . ALA A 1 470 ? 6.480 8.416 17.093 1.00 76.25 470 ALA A N 1
ATOM 3757 C CA . ALA A 1 470 ? 6.845 8.555 18.495 1.00 76.25 470 ALA A CA 1
ATOM 3758 C C . ALA A 1 470 ? 5.612 8.512 19.408 1.00 76.25 470 ALA A C 1
ATOM 3760 O O . ALA A 1 470 ? 5.001 9.534 19.739 1.00 76.25 470 ALA A O 1
ATOM 3761 N N . ILE A 1 471 ? 5.281 7.301 19.845 1.00 80.69 471 ILE A N 1
ATOM 3762 C CA . ILE A 1 471 ? 4.165 7.018 20.749 1.00 80.69 471 ILE A CA 1
ATOM 3763 C C . ILE A 1 471 ? 4.661 7.048 22.192 1.00 80.69 471 ILE A C 1
ATOM 3765 O O . ILE A 1 471 ? 5.753 6.566 22.490 1.00 80.69 471 ILE A O 1
ATOM 3769 N N . LYS A 1 472 ? 3.854 7.602 23.097 1.00 84.44 472 LYS A N 1
ATOM 3770 C CA . LYS A 1 472 ? 4.161 7.645 24.528 1.00 84.44 472 LYS A CA 1
ATOM 3771 C C . LYS A 1 472 ? 2.963 7.173 25.341 1.00 84.44 472 LYS A C 1
ATOM 3773 O O . LYS A 1 472 ? 1.824 7.509 25.026 1.00 84.44 472 LYS A O 1
ATOM 3778 N N . PHE A 1 473 ? 3.218 6.415 26.403 1.00 84.12 473 PHE A N 1
ATOM 3779 C CA . PHE A 1 473 ? 2.196 6.023 27.366 1.00 84.12 473 PHE A CA 1
ATOM 3780 C C . PHE A 1 473 ? 2.588 6.503 28.761 1.00 84.12 473 PHE A C 1
ATOM 3782 O O . PHE A 1 473 ? 3.639 6.143 29.277 1.00 84.12 473 PHE A O 1
ATOM 3789 N N . GLU A 1 474 ? 1.749 7.334 29.381 1.00 84.12 474 GLU A N 1
ATOM 3790 C CA . GLU A 1 474 ? 1.967 7.804 30.750 1.00 84.12 474 GLU A CA 1
ATOM 3791 C C . GLU A 1 474 ? 0.653 7.854 31.532 1.00 84.12 474 GLU A C 1
ATOM 3793 O O . GLU A 1 474 ? -0.322 8.484 31.119 1.00 84.12 474 GLU A O 1
ATOM 3798 N N . LYS A 1 475 ? 0.636 7.219 32.713 1.00 78.25 475 LYS A N 1
ATOM 3799 C CA . LYS A 1 475 ? -0.457 7.308 33.704 1.00 78.25 475 LYS A CA 1
ATOM 3800 C C . LYS A 1 475 ? -1.859 7.063 33.108 1.00 78.25 475 LYS A C 1
ATOM 3802 O O . LYS A 1 475 ? -2.814 7.759 33.455 1.00 78.25 475 LYS A O 1
ATOM 3807 N N . GLY A 1 476 ? -1.991 6.082 32.210 1.00 82.75 476 GLY A N 1
ATOM 3808 C CA . GLY A 1 476 ? -3.267 5.748 31.563 1.00 82.75 476 GLY A CA 1
ATOM 3809 C C . GLY A 1 476 ? -3.676 6.703 30.434 1.00 82.75 476 GLY A C 1
ATOM 3810 O O . GLY A 1 476 ? -4.851 6.756 30.077 1.00 82.75 476 GLY A O 1
ATOM 3811 N N . SER A 1 477 ? -2.747 7.487 29.882 1.00 87.81 477 SER A N 1
ATOM 3812 C CA . SER A 1 477 ? -2.954 8.261 28.653 1.00 87.81 477 SER A CA 1
ATOM 3813 C C . SER A 1 477 ? -1.984 7.797 27.568 1.00 87.81 477 SER A C 1
ATOM 3815 O O . SER A 1 477 ? -0.786 7.704 27.830 1.00 87.81 477 SER A O 1
ATOM 3817 N N . ILE A 1 478 ? -2.503 7.510 26.373 1.00 90.25 478 ILE A N 1
ATOM 3818 C CA . ILE A 1 478 ? -1.706 7.243 25.172 1.00 90.25 478 ILE A CA 1
ATOM 3819 C C . ILE A 1 478 ? -1.630 8.548 24.379 1.00 90.25 478 ILE A C 1
ATOM 3821 O O . ILE A 1 478 ? -2.657 9.091 23.962 1.00 90.25 478 ILE A O 1
ATOM 3825 N N . GLU A 1 479 ? -0.414 9.042 24.188 1.00 88.56 479 GLU A N 1
ATOM 3826 C CA . GLU A 1 479 ? -0.115 10.208 23.365 1.00 88.56 479 GLU A CA 1
ATOM 3827 C C . GLU A 1 479 ? 0.372 9.731 21.999 1.00 88.56 479 GLU A C 1
ATOM 3829 O O . GLU A 1 479 ? 1.402 9.056 21.895 1.00 88.56 479 GLU A O 1
ATOM 3834 N N . ILE A 1 480 ? -0.396 10.068 20.962 1.00 87.00 480 ILE A N 1
ATOM 3835 C CA . ILE A 1 480 ? -0.088 9.730 19.572 1.00 87.00 480 ILE A CA 1
ATOM 3836 C C . ILE A 1 480 ? 0.006 11.043 18.780 1.00 87.00 480 ILE A C 1
ATOM 3838 O O . ILE A 1 480 ? -0.856 11.915 18.933 1.00 87.00 480 ILE A O 1
ATOM 3842 N N . PRO A 1 481 ? 1.051 11.221 17.959 1.00 81.75 481 PRO A N 1
ATOM 3843 C CA . PRO A 1 481 ? 1.132 12.322 17.005 1.00 81.75 481 PRO A CA 1
ATOM 3844 C C . PRO A 1 481 ? -0.068 12.334 16.054 1.00 81.75 481 PRO A C 1
ATOM 3846 O O . PRO A 1 481 ? -0.551 11.277 15.650 1.00 81.75 481 PRO A O 1
ATOM 3849 N N . SER A 1 482 ? -0.520 13.529 15.672 1.00 80.31 482 SER A N 1
ATOM 3850 C CA . SER A 1 482 ? -1.566 13.666 14.657 1.00 80.31 482 SER A CA 1
ATOM 3851 C C . SER A 1 482 ? -1.049 13.211 13.293 1.00 80.31 482 SER A C 1
ATOM 3853 O O . SER A 1 482 ? 0.026 13.642 12.865 1.00 80.31 482 SER A O 1
ATOM 3855 N N . ILE A 1 483 ? -1.810 12.359 12.604 1.00 76.69 483 ILE A N 1
ATOM 3856 C CA . ILE A 1 483 ? -1.499 11.912 11.245 1.00 76.69 483 ILE A CA 1
ATOM 3857 C C . ILE A 1 483 ? -2.649 12.242 10.304 1.00 76.69 483 ILE A C 1
ATOM 3859 O O . ILE A 1 483 ? -3.801 11.868 10.528 1.00 76.69 483 ILE A O 1
ATOM 3863 N N . GLN A 1 484 ? -2.296 12.895 9.199 1.00 72.56 484 GLN A N 1
ATOM 3864 C CA . GLN A 1 484 ? -3.205 13.142 8.090 1.00 72.56 484 GLN A CA 1
ATOM 3865 C C . GLN A 1 484 ? -3.125 11.981 7.100 1.00 72.56 484 GLN A C 1
ATOM 3867 O O . GLN A 1 484 ? -2.094 11.761 6.461 1.00 72.56 484 GLN A O 1
ATOM 3872 N N . PHE A 1 485 ? -4.216 11.226 6.974 1.00 67.69 485 PHE A N 1
ATOM 3873 C CA . PHE A 1 485 ? -4.303 10.119 6.026 1.00 67.69 485 PHE A CA 1
ATOM 3874 C C . PHE A 1 485 ? -5.047 10.562 4.772 1.00 67.69 485 PHE A C 1
ATOM 3876 O O . PHE A 1 485 ? -6.266 10.726 4.778 1.00 67.69 485 PHE A O 1
ATOM 3883 N N . TRP A 1 486 ? -4.288 10.767 3.695 1.00 64.44 486 TRP A N 1
ATOM 3884 C CA . TRP A 1 486 ? -4.779 10.994 2.331 1.00 64.44 486 TRP A CA 1
ATOM 3885 C C . TRP A 1 486 ? -4.437 9.761 1.473 1.00 64.44 486 TRP A C 1
ATOM 3887 O O . TRP A 1 486 ? -3.554 8.987 1.852 1.00 64.44 486 TRP A O 1
ATOM 3897 N N . ASP A 1 487 ? -5.033 9.598 0.286 1.00 64.81 487 ASP A N 1
ATOM 3898 C CA . ASP A 1 487 ? -4.750 8.461 -0.622 1.00 64.81 487 ASP A CA 1
ATOM 3899 C C . ASP A 1 487 ? -3.246 8.222 -0.867 1.00 64.81 487 ASP A C 1
ATOM 3901 O O . ASP A 1 487 ? -2.783 7.088 -0.996 1.00 64.81 487 ASP A O 1
ATOM 3905 N N . ARG A 1 488 ? -2.447 9.296 -0.880 1.00 68.00 488 ARG A N 1
ATOM 3906 C CA . ARG A 1 488 ? -0.986 9.224 -1.042 1.00 68.00 488 ARG A CA 1
ATOM 3907 C C . ARG A 1 488 ? -0.239 8.766 0.205 1.00 68.00 488 ARG A C 1
ATOM 3909 O O . ARG A 1 488 ? 0.787 8.110 0.068 1.00 68.00 488 ARG A O 1
ATOM 3916 N N . ALA A 1 489 ? -0.735 9.088 1.399 1.00 70.25 489 ALA A N 1
ATOM 3917 C CA . ALA A 1 489 ? -0.138 8.596 2.637 1.00 70.25 489 ALA A CA 1
ATOM 3918 C C . ALA A 1 489 ? -0.202 7.063 2.660 1.00 70.25 489 ALA A C 1
ATOM 3920 O O . ALA A 1 489 ? 0.804 6.410 2.923 1.00 70.25 489 ALA A O 1
ATOM 3921 N N . ASN A 1 490 ? -1.342 6.491 2.258 1.00 77.06 490 ASN A N 1
ATOM 3922 C CA . ASN A 1 490 ? -1.505 5.044 2.109 1.00 77.06 490 ASN A CA 1
ATOM 3923 C C . ASN A 1 490 ? -0.468 4.433 1.147 1.00 77.06 490 ASN A C 1
ATOM 3925 O O . ASN A 1 490 ? 0.157 3.425 1.471 1.00 77.06 490 ASN A O 1
ATOM 3929 N N . LEU A 1 491 ? -0.231 5.0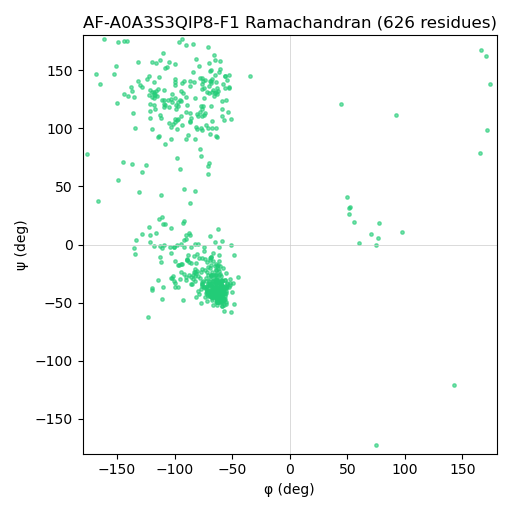76 -0.005 1.00 79.81 491 LEU A N 1
ATOM 3930 C CA . LEU A 1 491 ? 0.761 4.619 -0.983 1.00 79.81 491 LEU A CA 1
ATOM 3931 C C . LEU A 1 491 ? 2.172 4.551 -0.387 1.00 79.81 491 LEU A C 1
ATOM 3933 O O . LEU A 1 491 ? 2.868 3.553 -0.576 1.00 79.81 491 LEU A O 1
ATOM 3937 N N . ILE A 1 492 ? 2.573 5.579 0.363 1.00 80.56 492 ILE A N 1
ATOM 3938 C CA . ILE A 1 492 ? 3.874 5.631 1.041 1.00 80.56 492 ILE A CA 1
ATOM 3939 C C . ILE A 1 492 ? 3.984 4.515 2.083 1.00 80.56 492 ILE A C 1
ATOM 3941 O O . ILE A 1 492 ? 4.945 3.748 2.056 1.00 80.56 492 ILE A O 1
ATOM 3945 N N . PHE A 1 493 ? 3.002 4.402 2.985 1.00 81.62 493 PHE A N 1
ATOM 3946 C CA . PHE A 1 493 ? 3.020 3.415 4.069 1.00 81.62 493 PHE A CA 1
ATOM 3947 C C . PHE A 1 493 ? 3.137 1.989 3.532 1.00 81.62 493 PHE A C 1
ATOM 3949 O O . PHE A 1 493 ? 4.013 1.243 3.962 1.00 81.62 493 PHE A O 1
ATOM 3956 N N . LEU A 1 494 ? 2.315 1.628 2.546 1.00 84.62 494 LEU A N 1
ATOM 3957 C CA . LEU A 1 494 ? 2.307 0.289 1.957 1.00 84.62 494 LEU A CA 1
ATOM 3958 C C . LEU A 1 494 ? 3.619 -0.071 1.252 1.00 84.62 494 LEU A C 1
ATOM 3960 O O . LEU A 1 494 ? 4.068 -1.213 1.346 1.00 84.62 494 LEU A O 1
ATOM 3964 N N . ASN A 1 495 ? 4.246 0.882 0.560 1.00 87.50 495 ASN A N 1
ATOM 3965 C CA . ASN A 1 495 ? 5.528 0.641 -0.102 1.00 87.50 495 ASN A CA 1
ATOM 3966 C C . ASN A 1 495 ? 6.694 0.570 0.895 1.00 87.50 495 ASN A C 1
ATOM 3968 O O . ASN A 1 495 ? 7.585 -0.260 0.718 1.00 87.50 495 ASN A O 1
ATOM 3972 N N . LEU A 1 496 ? 6.681 1.375 1.963 1.00 87.00 496 LEU A N 1
ATOM 3973 C CA . LEU A 1 496 ? 7.676 1.287 3.038 1.00 87.00 496 LEU A CA 1
ATOM 3974 C C . LEU A 1 496 ? 7.552 -0.025 3.822 1.00 87.00 496 LEU A C 1
ATOM 3976 O O . LEU A 1 496 ? 8.564 -0.658 4.105 1.00 87.00 496 LEU A O 1
ATOM 3980 N N . ILE A 1 497 ? 6.328 -0.472 4.113 1.00 84.69 497 ILE A N 1
ATOM 3981 C CA . ILE A 1 497 ? 6.065 -1.781 4.727 1.00 84.69 497 ILE A CA 1
ATOM 3982 C C . ILE A 1 497 ? 6.574 -2.904 3.818 1.00 84.69 497 ILE A C 1
ATOM 3984 O O . ILE A 1 497 ? 7.294 -3.786 4.278 1.00 84.69 497 ILE A O 1
ATOM 3988 N N . ALA A 1 498 ? 6.250 -2.866 2.520 1.00 86.44 498 ALA A N 1
ATOM 3989 C CA . ALA A 1 498 ? 6.738 -3.862 1.568 1.00 86.44 498 ALA A CA 1
ATOM 3990 C C . ALA A 1 498 ? 8.275 -3.887 1.512 1.00 86.44 498 ALA A C 1
ATOM 3992 O O . ALA A 1 498 ? 8.877 -4.961 1.493 1.00 86.44 498 ALA A O 1
ATOM 3993 N N . PHE A 1 499 ? 8.911 -2.712 1.551 1.00 87.38 499 PHE A N 1
ATOM 3994 C CA . PHE A 1 499 ? 10.364 -2.589 1.613 1.00 87.38 499 PHE A CA 1
ATOM 3995 C C . PHE A 1 499 ? 10.937 -3.217 2.892 1.00 87.38 499 PHE A C 1
ATOM 3997 O O . PHE A 1 499 ? 11.831 -4.053 2.795 1.00 87.38 499 PHE A O 1
ATOM 4004 N N . GLU A 1 500 ? 10.401 -2.893 4.072 1.00 85.62 500 GLU A N 1
ATOM 4005 C CA . GLU A 1 500 ? 10.845 -3.464 5.354 1.00 85.62 500 GLU A CA 1
ATOM 4006 C C . GLU A 1 500 ? 10.641 -4.985 5.447 1.00 85.62 500 GLU A C 1
ATOM 4008 O O . GLU A 1 500 ? 11.439 -5.678 6.077 1.00 85.62 500 GLU A O 1
ATOM 4013 N N . GLN A 1 501 ? 9.589 -5.522 4.823 1.00 81.12 501 GLN A N 1
ATOM 4014 C CA . GLN A 1 501 ? 9.331 -6.964 4.806 1.00 81.12 501 GLN A CA 1
ATOM 4015 C C . GLN A 1 501 ? 10.247 -7.726 3.843 1.00 81.12 501 GLN A C 1
ATOM 4017 O O . GLN A 1 501 ? 10.600 -8.873 4.112 1.00 81.12 501 GLN A O 1
ATOM 4022 N N . CYS A 1 502 ? 10.625 -7.113 2.719 1.00 79.81 502 CYS A N 1
ATOM 4023 C CA . CYS A 1 502 ? 11.457 -7.756 1.700 1.00 79.81 502 CYS A CA 1
ATOM 4024 C C . CYS A 1 502 ? 12.962 -7.543 1.930 1.00 79.81 502 CYS A C 1
ATOM 4026 O O . CYS A 1 502 ? 13.772 -8.380 1.532 1.00 79.81 502 CYS A O 1
ATOM 4028 N N . TYR A 1 503 ? 13.361 -6.442 2.569 1.00 79.25 503 TYR A N 1
ATOM 4029 C CA . TYR A 1 503 ? 14.761 -6.095 2.792 1.00 79.25 503 TYR A CA 1
ATOM 4030 C C . TYR A 1 503 ? 15.221 -6.494 4.203 1.00 79.25 503 TYR A C 1
ATOM 4032 O O . TYR A 1 503 ? 14.994 -5.790 5.182 1.00 79.25 503 TYR A O 1
ATOM 4040 N N . CYS A 1 504 ? 15.908 -7.636 4.301 1.00 65.25 504 CYS A N 1
ATOM 4041 C CA . CYS A 1 504 ? 16.341 -8.235 5.572 1.00 65.25 504 CYS A CA 1
ATOM 4042 C C . CYS A 1 504 ? 17.192 -7.329 6.498 1.00 65.25 504 CYS A C 1
ATOM 4044 O O . CYS A 1 504 ? 17.027 -7.442 7.710 1.00 65.25 504 CYS A O 1
ATOM 4046 N N . PRO A 1 505 ? 18.086 -6.443 6.010 1.00 68.94 505 PRO A N 1
ATOM 4047 C CA . PRO A 1 505 ? 18.904 -5.585 6.883 1.00 68.94 505 PRO A CA 1
ATOM 4048 C C . PRO A 1 505 ? 18.151 -4.412 7.526 1.00 68.94 505 PRO A C 1
ATOM 4050 O O . PRO A 1 505 ? 18.761 -3.607 8.227 1.00 68.94 505 PRO A O 1
ATOM 4053 N N . CYS A 1 506 ? 16.864 -4.246 7.221 1.00 71.75 506 CYS A N 1
ATOM 4054 C CA . CYS A 1 506 ? 16.101 -3.061 7.577 1.00 71.75 506 CYS A CA 1
ATOM 4055 C C . CYS A 1 506 ? 15.496 -3.139 8.982 1.00 71.75 506 CYS A C 1
ATOM 4057 O O . CYS A 1 506 ? 14.929 -4.165 9.361 1.00 71.75 506 CYS A O 1
ATOM 4059 N N . LYS A 1 507 ? 15.504 -2.020 9.717 1.00 75.62 507 LYS A N 1
ATOM 4060 C CA . LYS A 1 507 ? 14.695 -1.886 10.938 1.00 75.62 507 LYS A CA 1
ATOM 4061 C C . LYS A 1 507 ? 13.222 -1.696 10.568 1.00 75.62 507 LYS A C 1
ATOM 4063 O O . LYS A 1 507 ? 12.900 -0.887 9.703 1.00 75.62 507 LYS A O 1
ATOM 4068 N N . LYS A 1 508 ? 12.331 -2.410 11.258 1.00 79.50 508 LYS A N 1
ATOM 4069 C CA . LYS A 1 508 ? 10.899 -2.528 10.924 1.00 79.50 508 LYS A CA 1
ATOM 4070 C C . LYS A 1 508 ? 10.023 -1.477 11.621 1.00 79.50 508 LYS A C 1
ATOM 4072 O O . LYS A 1 508 ? 9.016 -1.818 12.240 1.00 79.50 508 LYS A O 1
ATOM 4077 N N . TYR A 1 509 ? 10.420 -0.204 11.589 1.00 79.94 509 TYR A N 1
ATOM 4078 C CA . TYR A 1 509 ? 9.716 0.864 12.317 1.00 79.94 509 TYR A CA 1
ATOM 4079 C C . TYR A 1 509 ? 8.322 1.142 11.758 1.00 79.94 509 TYR A C 1
ATOM 4081 O O . TYR A 1 509 ? 7.359 1.237 12.520 1.00 79.94 509 TYR A O 1
ATOM 4089 N N . VAL A 1 510 ? 8.198 1.248 10.435 1.00 82.31 510 VAL A N 1
ATOM 4090 C CA . VAL A 1 510 ? 6.925 1.570 9.781 1.00 82.31 510 VAL A CA 1
ATOM 4091 C C . VAL A 1 510 ? 5.949 0.406 9.940 1.00 82.31 510 VAL A C 1
ATOM 4093 O O . VAL A 1 510 ? 4.784 0.610 10.277 1.00 82.31 510 VAL A O 1
ATOM 4096 N N . THR A 1 511 ? 6.440 -0.824 9.790 1.00 82.94 511 THR A N 1
ATOM 4097 C CA . THR A 1 511 ? 5.694 -2.064 10.025 1.00 82.94 511 THR A CA 1
ATOM 4098 C C . THR A 1 511 ? 5.245 -2.176 11.480 1.00 82.94 511 THR A C 1
ATOM 4100 O O . THR A 1 511 ? 4.090 -2.518 11.738 1.00 82.94 511 THR A O 1
ATOM 4103 N N . ALA A 1 512 ? 6.116 -1.844 12.440 1.00 82.44 512 ALA A N 1
ATOM 4104 C CA . ALA A 1 512 ? 5.770 -1.872 13.856 1.00 82.44 512 ALA A CA 1
ATOM 4105 C C . ALA A 1 512 ? 4.685 -0.843 14.208 1.00 82.44 512 ALA A C 1
ATOM 4107 O O . ALA A 1 512 ? 3.715 -1.166 14.898 1.00 82.44 512 ALA A O 1
ATOM 4108 N N . TYR A 1 513 ? 4.803 0.375 13.676 1.00 84.12 513 TYR A N 1
ATOM 4109 C CA . TYR A 1 513 ? 3.776 1.402 13.813 1.00 84.12 513 TYR A CA 1
ATOM 4110 C C . TYR A 1 513 ? 2.442 0.967 13.193 1.00 84.12 513 TYR A C 1
ATOM 4112 O O . TYR A 1 513 ? 1.395 1.076 13.833 1.00 84.12 513 TYR A O 1
ATOM 4120 N N . ALA A 1 514 ? 2.468 0.420 11.975 1.00 83.75 514 ALA A N 1
ATOM 4121 C CA . ALA A 1 514 ? 1.270 -0.062 11.294 1.00 83.75 514 ALA A CA 1
ATOM 4122 C C . ALA A 1 514 ? 0.573 -1.182 12.084 1.00 83.75 514 ALA A C 1
ATOM 4124 O O . ALA A 1 514 ? -0.649 -1.162 12.234 1.00 83.75 514 ALA A O 1
ATOM 4125 N N . ALA A 1 515 ? 1.338 -2.115 12.660 1.00 83.00 515 ALA A N 1
ATOM 4126 C CA . ALA A 1 515 ? 0.803 -3.174 13.512 1.00 83.00 515 ALA A CA 1
ATOM 4127 C C . ALA A 1 515 ? 0.195 -2.631 14.819 1.00 83.00 515 ALA A C 1
ATOM 4129 O O . ALA A 1 515 ? -0.878 -3.083 15.230 1.00 83.00 515 ALA A O 1
ATOM 4130 N N . PHE A 1 516 ? 0.826 -1.632 15.446 1.00 86.38 516 PHE A N 1
ATOM 4131 C CA . PHE A 1 516 ? 0.269 -0.946 16.616 1.00 86.38 516 PHE A CA 1
ATOM 4132 C C . PHE A 1 516 ? -1.055 -0.244 16.283 1.00 86.38 516 PHE A C 1
ATOM 4134 O O . PHE A 1 516 ? -2.059 -0.454 16.967 1.00 86.38 516 PHE A O 1
ATOM 4141 N N . MET A 1 517 ? -1.091 0.534 15.198 1.00 86.81 517 MET A N 1
ATOM 4142 C CA . MET A 1 517 ? -2.300 1.239 14.762 1.00 86.81 517 MET A CA 1
ATOM 4143 C C . MET A 1 517 ? -3.425 0.278 14.385 1.00 86.81 517 MET A C 1
ATOM 4145 O O . MET A 1 517 ? -4.578 0.524 14.730 1.00 86.81 517 MET A O 1
ATOM 4149 N N . ASN A 1 518 ? -3.102 -0.856 13.764 1.00 85.69 518 ASN A N 1
ATOM 4150 C CA . ASN A 1 518 ? -4.086 -1.894 13.475 1.00 85.69 518 ASN A CA 1
ATOM 4151 C C . ASN A 1 518 ? -4.683 -2.532 14.741 1.00 85.69 518 ASN A C 1
ATOM 4153 O O . ASN A 1 518 ? -5.839 -2.948 14.742 1.00 85.69 518 ASN A O 1
ATOM 4157 N N . CYS A 1 519 ? -3.933 -2.604 15.845 1.00 86.81 519 CYS A N 1
ATOM 4158 C CA . CYS A 1 519 ? -4.519 -3.047 17.111 1.00 86.81 519 CYS A CA 1
ATOM 4159 C C . CYS A 1 519 ? -5.558 -2.048 17.624 1.00 86.81 519 CYS A C 1
ATOM 4161 O O . CYS A 1 519 ? -6.612 -2.461 18.103 1.00 86.81 519 CYS A O 1
ATOM 4163 N N . LEU A 1 520 ? -5.282 -0.747 17.491 1.00 89.12 520 LEU A N 1
ATOM 4164 C CA . LEU A 1 520 ? -6.198 0.313 17.908 1.00 89.12 520 LEU A CA 1
ATOM 4165 C C . LEU A 1 520 ? -7.441 0.400 17.012 1.00 89.12 520 LEU A C 1
ATOM 4167 O O . LEU A 1 520 ? -8.537 0.590 17.538 1.00 89.12 520 LEU A O 1
ATOM 4171 N N . ILE A 1 521 ? -7.281 0.244 15.696 1.00 89.31 521 ILE A N 1
ATOM 4172 C CA . ILE A 1 521 ? -8.323 0.453 14.683 1.00 89.31 521 ILE A CA 1
ATOM 4173 C C . ILE A 1 521 ? -8.874 -0.890 14.200 1.00 89.31 521 ILE A C 1
ATOM 4175 O O . ILE A 1 521 ? -8.390 -1.459 13.228 1.00 89.31 521 ILE A O 1
ATOM 4179 N N . CYS A 1 522 ? -9.924 -1.393 14.850 1.00 85.00 522 CYS A N 1
ATOM 4180 C CA . CYS A 1 522 ? -10.604 -2.614 14.405 1.00 85.00 522 CYS A CA 1
ATOM 4181 C C . CYS A 1 522 ? -11.886 -2.312 13.610 1.00 85.00 522 CYS A C 1
ATOM 4183 O O . CYS A 1 522 ? -12.251 -3.068 12.711 1.00 85.00 522 CYS A O 1
ATOM 4185 N N . ASN A 1 523 ? -12.596 -1.231 13.945 1.00 88.12 523 ASN A N 1
ATOM 4186 C CA . ASN A 1 523 ? -13.869 -0.845 13.327 1.00 88.12 523 ASN A CA 1
ATOM 4187 C C . ASN A 1 523 ? -14.010 0.686 13.200 1.00 88.12 523 ASN A C 1
ATOM 4189 O O . ASN A 1 523 ? -13.187 1.444 13.710 1.00 88.12 523 ASN A O 1
ATOM 4193 N N . SER A 1 524 ? -15.084 1.147 12.554 1.00 89.19 524 SER A N 1
ATOM 4194 C CA . SER A 1 524 ? -15.348 2.579 12.343 1.00 89.19 524 SER A CA 1
ATOM 4195 C C . SER A 1 524 ? -15.475 3.386 13.641 1.00 89.19 524 SER A C 1
ATOM 4197 O O . SER A 1 524 ? -15.094 4.548 13.670 1.00 89.19 524 SER A O 1
ATOM 4199 N N . LYS A 1 525 ? -15.951 2.785 14.739 1.00 88.25 525 LYS A N 1
ATOM 4200 C CA . LYS A 1 525 ? -16.052 3.464 16.042 1.00 88.25 525 LYS A CA 1
ATOM 4201 C C . LYS A 1 525 ? -14.675 3.745 16.641 1.00 88.25 525 LYS A C 1
ATOM 4203 O O . LYS A 1 525 ? -14.493 4.747 17.325 1.00 88.25 525 LYS A O 1
ATOM 4208 N N . ASP A 1 526 ? -13.706 2.862 16.409 1.00 90.25 526 ASP A N 1
ATOM 4209 C CA . ASP A 1 526 ? -12.326 3.094 16.833 1.00 90.25 526 ASP A CA 1
ATOM 4210 C C . ASP A 1 526 ? -11.716 4.283 16.072 1.00 90.25 526 ASP A C 1
ATOM 4212 O O . ASP A 1 526 ? -11.071 5.133 16.685 1.00 90.25 526 ASP A O 1
ATOM 4216 N N . VAL A 1 527 ? -11.994 4.386 14.766 1.00 88.44 527 VAL A N 1
ATOM 4217 C CA . VAL A 1 527 ? -11.592 5.535 13.937 1.00 88.44 527 VAL A CA 1
ATOM 4218 C C . VAL A 1 527 ? -12.245 6.824 14.430 1.00 88.44 527 VAL A C 1
ATOM 4220 O O . VAL A 1 527 ? -11.540 7.806 14.642 1.00 88.44 527 VAL A O 1
ATOM 4223 N N . GLU A 1 528 ? -13.554 6.810 14.695 1.00 88.81 528 GLU A N 1
ATOM 4224 C CA . GLU A 1 528 ? -14.292 7.967 15.219 1.00 88.81 528 GLU A CA 1
ATOM 4225 C C . GLU A 1 528 ? -13.668 8.486 16.528 1.00 88.81 528 GLU A C 1
ATOM 4227 O O . GLU A 1 528 ? -13.500 9.692 16.716 1.00 88.81 528 GLU A O 1
ATOM 4232 N N . ILE A 1 529 ? -13.278 7.577 17.435 1.00 89.31 529 ILE A N 1
ATOM 4233 C CA . ILE A 1 529 ? -12.602 7.938 18.689 1.00 89.31 529 ILE A CA 1
ATOM 4234 C C . ILE A 1 529 ? -11.280 8.647 18.399 1.00 89.31 529 ILE A C 1
ATOM 4236 O O . ILE A 1 529 ? -11.032 9.702 18.974 1.00 89.31 529 ILE A O 1
ATOM 4240 N N . LEU A 1 530 ? -10.438 8.092 17.529 1.00 89.50 530 LEU A N 1
ATOM 4241 C CA . LEU A 1 530 ? -9.128 8.672 17.230 1.00 89.50 530 LEU A CA 1
ATOM 4242 C C . LEU A 1 530 ? -9.238 9.999 16.462 1.00 89.50 530 LEU A C 1
ATOM 4244 O O . LEU A 1 530 ? -8.452 10.909 16.722 1.00 89.50 530 LEU A O 1
ATOM 4248 N N . CYS A 1 531 ? -10.241 10.146 15.590 1.00 87.88 531 CYS A N 1
ATOM 4249 C CA . CYS A 1 531 ? -10.530 11.402 14.897 1.00 87.88 531 CYS A CA 1
ATOM 4250 C C . CYS A 1 531 ? -10.995 12.488 15.870 1.00 87.88 531 CYS A C 1
ATOM 4252 O O . CYS A 1 531 ? -10.512 13.618 15.837 1.00 87.88 531 CYS A O 1
ATOM 4254 N N . ARG A 1 532 ? -11.890 12.140 16.803 1.00 87.69 532 ARG A N 1
ATOM 4255 C CA . ARG A 1 532 ? -12.392 13.078 17.816 1.00 87.69 532 ARG A CA 1
ATOM 4256 C C . ARG A 1 532 ? -11.292 13.608 18.734 1.00 87.69 532 ARG A C 1
ATOM 4258 O O . ARG A 1 532 ? -11.396 14.734 19.212 1.00 87.69 532 ARG A O 1
ATOM 4265 N N . GLU A 1 533 ? -10.274 12.799 19.001 1.00 87.75 533 GLU A N 1
ATOM 4266 C CA . GLU A 1 533 ? -9.145 13.160 19.868 1.00 87.75 533 GLU A CA 1
ATOM 4267 C C . GLU A 1 533 ? -7.985 13.809 19.079 1.00 87.75 533 GLU A C 1
ATOM 4269 O O . GLU A 1 533 ? -6.918 14.025 19.647 1.00 87.75 533 GLU A O 1
ATOM 4274 N N . GLY A 1 534 ? -8.179 14.120 17.786 1.00 83.12 534 GLY A N 1
ATOM 4275 C CA . GLY A 1 534 ? -7.211 14.833 16.936 1.00 83.12 534 GLY A CA 1
ATOM 4276 C C . GLY A 1 534 ? -6.026 13.993 16.447 1.00 83.12 534 GLY A C 1
ATOM 4277 O O . GLY A 1 534 ? -5.110 14.519 15.815 1.00 83.12 534 GLY A O 1
ATOM 4278 N N . ILE A 1 535 ? -6.028 12.685 16.723 1.00 85.75 535 ILE A N 1
ATOM 4279 C CA . ILE A 1 535 ? -4.930 11.776 16.365 1.00 85.75 535 ILE A CA 1
ATOM 4280 C C . ILE A 1 535 ? -4.968 11.431 14.879 1.00 85.75 535 ILE A C 1
ATOM 4282 O O . ILE A 1 535 ? -3.920 11.320 14.249 1.00 85.75 535 ILE A O 1
ATOM 4286 N N . ILE A 1 536 ? -6.163 11.249 14.316 1.00 84.12 536 ILE A N 1
ATOM 4287 C CA . ILE A 1 536 ? -6.321 10.960 12.892 1.00 84.12 536 ILE A CA 1
ATOM 4288 C C . ILE A 1 536 ? -7.148 12.053 12.238 1.00 84.12 536 ILE A C 1
ATOM 4290 O O . ILE A 1 536 ? -8.262 12.340 12.660 1.00 84.12 536 ILE A O 1
ATOM 4294 N N . ASP A 1 537 ? -6.604 12.625 11.175 1.00 79.31 537 ASP A N 1
ATOM 4295 C CA . ASP A 1 537 ? -7.331 13.514 10.283 1.00 79.31 537 ASP A CA 1
ATOM 4296 C C . ASP A 1 537 ? -7.714 12.717 9.024 1.00 79.31 537 ASP A C 1
ATOM 4298 O O . ASP A 1 537 ? -6.857 12.368 8.199 1.00 79.31 537 ASP A O 1
ATOM 4302 N N . ASN A 1 538 ? -8.990 12.325 8.939 1.00 77.69 538 ASN A N 1
ATOM 4303 C CA . ASN A 1 538 ? -9.507 11.409 7.921 1.00 77.69 538 ASN A CA 1
ATOM 4304 C C . ASN A 1 538 ? -9.899 12.147 6.635 1.00 77.69 538 ASN A C 1
ATOM 4306 O O . ASN A 1 538 ? -10.931 12.811 6.581 1.00 77.69 538 ASN A O 1
ATOM 4310 N N . TRP A 1 539 ? -9.111 11.947 5.574 1.00 72.06 539 TRP A N 1
ATOM 4311 C CA . TRP A 1 539 ? -9.420 12.417 4.216 1.00 72.06 539 TRP A CA 1
ATOM 4312 C C . TRP A 1 539 ? -9.609 11.272 3.213 1.00 72.06 539 TRP A C 1
ATOM 4314 O O . TRP A 1 539 ? -9.669 11.511 2.009 1.00 72.06 539 TRP A O 1
ATOM 4324 N N . VAL A 1 540 ? -9.679 10.026 3.691 1.00 67.50 540 VAL A N 1
ATOM 4325 C CA . VAL A 1 540 ? -9.856 8.827 2.852 1.00 67.50 540 VAL A CA 1
ATOM 4326 C C . VAL A 1 540 ? -11.325 8.658 2.446 1.00 67.50 540 VAL A C 1
ATOM 4328 O O . VAL A 1 540 ? -11.624 8.087 1.400 1.00 67.50 540 VAL A O 1
ATOM 4331 N N . GLY A 1 541 ? -12.254 9.168 3.258 1.00 75.50 541 GLY A N 1
ATOM 4332 C CA . GLY A 1 541 ? -13.690 9.037 3.034 1.00 75.50 541 GLY A CA 1
ATOM 4333 C C . GLY A 1 541 ? -14.428 8.847 4.351 1.00 75.50 541 GLY A C 1
ATOM 4334 O O . GLY A 1 541 ? -14.357 9.704 5.229 1.00 75.50 541 GLY A O 1
ATOM 4335 N N . SER A 1 542 ? -15.148 7.731 4.496 1.00 83.00 542 SER A N 1
ATOM 4336 C CA . SER A 1 542 ? -15.825 7.399 5.752 1.00 83.00 542 SER A CA 1
ATOM 4337 C C . SER A 1 542 ? -14.876 6.763 6.773 1.00 83.00 542 SER A C 1
ATOM 4339 O O . SER A 1 542 ? -13.847 6.179 6.429 1.00 83.00 542 SER A O 1
ATOM 4341 N N . ASP A 1 543 ? -15.253 6.801 8.050 1.00 83.94 543 ASP A N 1
ATOM 4342 C CA . ASP A 1 543 ? -14.529 6.097 9.119 1.00 83.94 543 ASP A CA 1
ATOM 4343 C C . ASP A 1 543 ? -14.469 4.578 8.883 1.00 83.94 543 ASP A C 1
ATOM 4345 O O . ASP A 1 543 ? -13.533 3.899 9.308 1.00 83.94 543 ASP A O 1
ATOM 4349 N N . GLY A 1 544 ? -15.459 4.030 8.168 1.00 84.69 544 GLY A N 1
ATOM 4350 C CA . GLY A 1 544 ? -15.466 2.634 7.735 1.00 84.69 544 GLY A CA 1
ATOM 4351 C C . GLY A 1 544 ? -14.402 2.336 6.679 1.00 84.69 544 GLY A C 1
ATOM 4352 O O . GLY A 1 544 ? -13.731 1.309 6.776 1.00 84.69 544 GLY A O 1
ATOM 4353 N N . ASP A 1 545 ? -14.204 3.241 5.719 1.00 81.62 545 ASP A N 1
ATOM 4354 C CA . ASP A 1 545 ? -13.188 3.093 4.668 1.00 81.62 545 ASP A CA 1
ATOM 4355 C C . ASP A 1 545 ? -11.779 3.139 5.264 1.00 81.62 545 ASP A C 1
ATOM 4357 O O . ASP A 1 545 ? -10.927 2.315 4.932 1.00 81.62 545 ASP A O 1
ATOM 4361 N N . MET A 1 546 ? -11.555 4.041 6.220 1.00 81.94 546 MET A N 1
ATOM 4362 C CA . MET A 1 546 ? -10.296 4.122 6.955 1.00 81.94 546 MET A CA 1
ATOM 4363 C C . MET A 1 546 ? -10.028 2.864 7.793 1.00 81.94 546 MET A C 1
ATOM 4365 O O . MET A 1 546 ? -8.913 2.339 7.775 1.00 81.94 546 MET A O 1
ATOM 4369 N N . ALA A 1 547 ? -11.038 2.333 8.488 1.00 85.31 547 ALA A N 1
ATOM 4370 C CA . ALA A 1 547 ? -10.891 1.075 9.219 1.00 85.31 547 ALA A CA 1
ATOM 4371 C C . ALA A 1 547 ? -10.584 -0.100 8.274 1.00 85.31 547 ALA A C 1
ATOM 4373 O O . ALA A 1 547 ? -9.751 -0.951 8.587 1.00 85.31 547 ALA A O 1
ATOM 4374 N N . ALA A 1 548 ? -11.229 -0.154 7.105 1.00 82.38 548 ALA A N 1
ATOM 4375 C CA . ALA A 1 548 ? -10.952 -1.171 6.094 1.00 82.38 548 ALA A CA 1
ATOM 4376 C C . ALA A 1 548 ? -9.522 -1.055 5.547 1.00 82.38 548 ALA A C 1
ATOM 4378 O O . ALA A 1 548 ? -8.856 -2.073 5.368 1.00 82.38 548 ALA A O 1
ATOM 4379 N N . LEU A 1 549 ? -9.030 0.169 5.339 1.00 78.75 549 LEU A N 1
ATOM 4380 C CA . LEU A 1 549 ? -7.669 0.442 4.884 1.00 78.75 549 LEU A CA 1
ATOM 4381 C C . LEU A 1 549 ? -6.634 -0.135 5.861 1.00 78.75 549 LEU A C 1
ATOM 4383 O O . LEU A 1 549 ? -5.804 -0.935 5.438 1.00 78.75 549 LEU A O 1
ATOM 4387 N N . PHE A 1 550 ? -6.720 0.173 7.160 1.00 78.31 550 PHE A N 1
ATOM 4388 C CA . PHE A 1 550 ? -5.793 -0.372 8.167 1.00 78.31 550 PHE A CA 1
ATOM 4389 C C . PHE A 1 550 ? -5.870 -1.892 8.302 1.00 78.31 550 PHE A C 1
ATOM 4391 O O . PHE A 1 550 ? -4.833 -2.555 8.325 1.00 78.31 550 PHE A O 1
ATOM 4398 N N . ASN A 1 551 ? -7.079 -2.455 8.306 1.00 79.06 551 ASN A N 1
ATOM 4399 C CA . ASN A 1 551 ? -7.253 -3.904 8.346 1.00 79.06 551 ASN A CA 1
ATOM 4400 C C . ASN A 1 551 ? -6.638 -4.586 7.111 1.00 79.06 551 ASN A C 1
ATOM 4402 O O . ASN A 1 551 ? -6.027 -5.646 7.235 1.00 79.06 551 ASN A O 1
ATOM 4406 N N . ASN A 1 552 ? -6.759 -3.981 5.924 1.00 75.75 552 ASN A N 1
ATOM 4407 C CA . ASN A 1 552 ? -6.125 -4.485 4.706 1.00 75.75 552 ASN A CA 1
ATOM 4408 C C . ASN A 1 552 ? -4.599 -4.380 4.778 1.00 75.75 552 ASN A C 1
ATOM 4410 O O . ASN A 1 552 ? -3.930 -5.352 4.447 1.00 75.75 552 ASN A O 1
ATOM 4414 N N . MET A 1 553 ? -4.054 -3.256 5.266 1.00 73.62 553 MET A N 1
ATOM 4415 C CA . MET A 1 553 ? -2.608 -3.117 5.492 1.00 73.62 553 MET A CA 1
ATOM 4416 C C . MET A 1 553 ? -2.083 -4.204 6.436 1.00 73.62 553 MET A C 1
ATOM 4418 O O . MET A 1 553 ? -0.990 -4.716 6.233 1.00 73.62 553 MET A O 1
ATOM 4422 N N . ALA A 1 554 ? -2.865 -4.571 7.454 1.00 68.19 554 ALA A N 1
ATOM 4423 C CA . ALA A 1 554 ? -2.449 -5.496 8.496 1.00 68.19 554 ALA A CA 1
ATOM 4424 C C . ALA A 1 554 ? -2.567 -6.984 8.161 1.00 68.19 554 ALA A C 1
ATOM 4426 O O . ALA A 1 554 ? -1.856 -7.789 8.762 1.00 68.19 554 ALA A O 1
ATOM 4427 N N . ARG A 1 555 ? -3.443 -7.367 7.221 1.00 65.56 555 ARG A N 1
ATOM 4428 C CA . ARG A 1 555 ? -3.658 -8.777 6.834 1.00 65.56 555 ARG A CA 1
ATOM 4429 C C . ARG A 1 555 ? -2.396 -9.474 6.332 1.00 65.56 555 ARG A C 1
ATOM 4431 O O . ARG A 1 555 ? -2.346 -10.699 6.344 1.00 65.56 555 ARG A O 1
ATOM 4438 N N . GLU A 1 556 ? -1.406 -8.705 5.902 1.00 62.72 556 GLU A N 1
ATOM 4439 C CA . GLU A 1 556 ? -0.175 -9.193 5.285 1.00 62.72 556 GLU A CA 1
ATOM 4440 C C . GLU A 1 556 ? 1.082 -8.721 6.048 1.00 62.72 556 GLU A C 1
ATOM 4442 O O . GLU A 1 556 ? 2.194 -8.813 5.532 1.00 62.72 556 GLU A O 1
ATOM 4447 N N . LEU A 1 557 ? 0.940 -8.216 7.285 1.00 68.38 557 LEU A N 1
ATOM 4448 C CA . LEU A 1 557 ? 2.086 -7.837 8.118 1.00 68.38 557 LEU A CA 1
ATOM 4449 C C . LEU A 1 557 ? 2.721 -9.055 8.789 1.00 68.38 557 LEU A C 1
ATOM 4451 O O . LEU A 1 557 ? 2.166 -9.611 9.734 1.00 68.38 557 LEU A O 1
ATOM 4455 N N . THR A 1 558 ? 3.936 -9.417 8.374 1.00 61.53 558 THR A N 1
ATOM 4456 C CA . THR A 1 558 ? 4.797 -10.330 9.140 1.00 61.53 558 THR A CA 1
ATOM 4457 C C . THR A 1 558 ? 5.639 -9.537 10.137 1.00 61.53 558 THR A C 1
ATOM 4459 O O . THR A 1 558 ? 6.716 -9.031 9.804 1.00 61.53 558 THR A O 1
ATOM 4462 N N . VAL A 1 559 ? 5.150 -9.414 11.370 1.00 60.19 559 VAL A N 1
ATOM 4463 C CA . VAL A 1 559 ? 5.934 -8.869 12.486 1.00 60.19 559 VAL A CA 1
ATOM 4464 C C . VAL A 1 559 ? 6.713 -10.024 13.109 1.00 60.19 559 VAL A C 1
ATOM 4466 O O . VAL A 1 559 ? 6.130 -10.885 13.756 1.00 60.19 559 VAL A O 1
ATOM 4469 N N . TYR A 1 560 ? 8.023 -10.070 12.870 1.00 54.78 560 TYR A N 1
ATOM 4470 C CA . TYR A 1 560 ? 8.902 -11.024 13.551 1.00 54.78 560 TYR A CA 1
ATOM 4471 C C . TYR A 1 560 ? 9.155 -10.549 14.984 1.00 54.78 560 TYR A C 1
ATOM 4473 O O . TYR A 1 560 ? 9.266 -9.347 15.228 1.00 54.78 560 TYR A O 1
ATOM 4481 N N . GLU A 1 561 ? 9.236 -11.500 15.910 1.00 54.03 561 GLU A N 1
ATOM 4482 C CA . GLU A 1 561 ? 9.132 -11.288 17.358 1.00 54.03 561 GLU A CA 1
ATOM 4483 C C . GLU A 1 561 ? 10.280 -10.475 17.986 1.00 54.03 561 GLU A C 1
ATOM 4485 O O . GLU A 1 561 ? 10.113 -9.959 19.089 1.00 54.03 561 GLU A O 1
ATOM 4490 N N . ASP A 1 562 ? 11.398 -10.276 17.281 1.00 52.59 562 ASP A N 1
ATOM 4491 C CA . ASP A 1 562 ? 12.630 -9.775 17.904 1.00 52.59 562 ASP A CA 1
ATOM 4492 C C . ASP A 1 562 ? 12.905 -8.264 17.731 1.00 52.59 562 ASP A C 1
ATOM 4494 O O . ASP A 1 562 ? 13.706 -7.723 18.486 1.00 52.59 562 ASP A O 1
ATOM 4498 N N . ASP A 1 563 ? 12.216 -7.539 16.832 1.00 59.09 563 ASP A N 1
ATOM 4499 C CA . ASP A 1 563 ? 12.556 -6.138 16.470 1.00 59.09 563 ASP A CA 1
ATOM 4500 C C . ASP A 1 563 ? 11.360 -5.157 16.504 1.00 59.09 563 ASP A C 1
ATOM 4502 O O . ASP A 1 563 ? 11.153 -4.335 15.606 1.00 59.09 563 ASP A O 1
ATOM 4506 N N . PHE A 1 564 ? 10.535 -5.221 17.553 1.00 71.50 564 PHE A N 1
ATOM 4507 C CA . PHE A 1 564 ? 9.368 -4.344 17.709 1.00 71.50 564 PHE A CA 1
ATOM 4508 C C . PHE A 1 564 ? 9.618 -3.218 18.735 1.00 71.50 564 PHE A C 1
ATOM 4510 O O . PHE A 1 564 ? 9.506 -3.420 19.946 1.00 71.50 564 PHE A O 1
ATOM 4517 N N . TYR A 1 565 ? 9.917 -1.999 18.262 1.00 77.88 565 TYR A N 1
ATOM 4518 C CA . TYR A 1 565 ? 10.287 -0.860 19.131 1.00 77.88 565 TYR A CA 1
ATOM 4519 C C . TYR A 1 565 ? 9.166 -0.397 20.083 1.00 77.88 565 TYR A C 1
ATOM 4521 O O . TYR A 1 565 ? 9.440 0.151 21.148 1.00 77.88 565 TYR A O 1
ATOM 4529 N N . LEU A 1 566 ? 7.900 -0.644 19.728 1.00 78.50 566 LEU A N 1
ATOM 4530 C CA . LEU A 1 566 ? 6.731 -0.316 20.556 1.00 78.50 566 LEU A CA 1
ATOM 4531 C C . LEU A 1 566 ? 6.386 -1.426 21.566 1.00 78.50 566 LEU A C 1
ATOM 4533 O O . LEU A 1 566 ? 5.338 -1.365 22.210 1.00 78.50 566 LEU A O 1
ATOM 4537 N N . SER A 1 567 ? 7.228 -2.455 21.711 1.00 78.69 567 SER A N 1
ATOM 4538 C CA . SER A 1 567 ? 6.913 -3.642 22.522 1.00 78.69 567 SER A CA 1
ATOM 4539 C C . SER A 1 567 ? 6.781 -3.291 24.000 1.00 78.69 567 SER A C 1
ATOM 4541 O O . SER A 1 567 ? 5.814 -3.697 24.646 1.00 78.69 567 SER A O 1
ATOM 4543 N N . GLY A 1 568 ? 7.681 -2.440 24.504 1.00 79.62 568 GLY A N 1
ATOM 4544 C CA . GLY A 1 568 ? 7.611 -1.893 25.859 1.00 79.62 568 GLY A CA 1
ATOM 4545 C C . GLY A 1 568 ? 6.289 -1.170 26.127 1.00 79.62 568 GLY A C 1
ATOM 4546 O O . GLY A 1 568 ? 5.608 -1.475 27.102 1.00 79.62 568 GLY A O 1
ATOM 4547 N N . ILE A 1 569 ? 5.861 -0.301 25.204 1.00 84.12 569 ILE A N 1
ATOM 4548 C CA . ILE A 1 569 ? 4.598 0.446 25.320 1.00 84.12 569 ILE A CA 1
ATOM 4549 C C . ILE A 1 569 ? 3.393 -0.501 25.303 1.00 84.12 569 ILE A C 1
ATOM 4551 O O . ILE A 1 569 ? 2.484 -0.357 26.119 1.00 84.12 569 ILE A O 1
ATOM 4555 N N . CYS A 1 570 ? 3.382 -1.497 24.414 1.00 84.81 570 CYS A N 1
ATOM 4556 C CA . CYS A 1 570 ? 2.296 -2.480 24.359 1.00 84.81 570 CYS A CA 1
ATOM 4557 C C . CYS A 1 570 ? 2.177 -3.261 25.673 1.00 84.81 570 CYS A C 1
ATOM 4559 O O . CYS A 1 570 ? 1.076 -3.453 26.191 1.00 84.81 570 CYS A O 1
ATOM 4561 N N . LYS A 1 571 ? 3.318 -3.653 26.250 1.00 84.50 571 LYS A N 1
ATOM 4562 C CA . LYS A 1 571 ? 3.378 -4.346 27.537 1.00 84.50 571 LYS A CA 1
ATOM 4563 C C . LYS A 1 571 ? 2.856 -3.474 28.679 1.00 84.50 571 LYS A C 1
ATOM 4565 O O . LYS A 1 571 ? 2.075 -3.958 29.493 1.00 84.50 571 LYS A O 1
ATOM 4570 N N . GLU A 1 572 ? 3.237 -2.199 28.730 1.00 85.94 572 GLU A N 1
ATOM 4571 C CA . GLU A 1 572 ? 2.741 -1.253 29.739 1.00 85.94 572 GLU A CA 1
ATOM 4572 C C . GLU A 1 572 ? 1.227 -1.022 29.631 1.00 85.94 572 GLU A C 1
ATOM 4574 O O . GLU A 1 572 ? 0.530 -1.016 30.649 1.00 85.94 572 GLU A O 1
ATOM 4579 N N . ILE A 1 573 ? 0.696 -0.891 28.409 1.00 86.94 573 ILE A N 1
ATOM 4580 C CA . ILE A 1 573 ? -0.748 -0.756 28.164 1.00 86.94 573 ILE A CA 1
ATOM 4581 C C . ILE A 1 573 ? -1.489 -2.000 28.660 1.00 86.94 573 ILE A C 1
ATOM 4583 O O . ILE A 1 573 ? -2.467 -1.882 29.400 1.00 86.94 573 ILE A O 1
ATOM 4587 N N . ASN A 1 574 ? -1.007 -3.193 28.307 1.00 86.94 574 ASN A N 1
ATOM 4588 C CA . ASN A 1 574 ? -1.623 -4.446 28.735 1.00 86.94 574 ASN A CA 1
ATOM 4589 C C . ASN A 1 574 ? -1.569 -4.616 30.262 1.00 86.94 574 ASN A C 1
ATOM 4591 O O . ASN A 1 574 ? -2.579 -4.960 30.876 1.00 86.94 574 ASN A O 1
ATOM 4595 N N . GLN A 1 575 ? -0.438 -4.293 30.898 1.00 86.75 575 GLN A N 1
ATOM 4596 C CA . GLN A 1 575 ? -0.312 -4.304 32.361 1.00 86.75 575 GLN A CA 1
ATOM 4597 C C . GLN A 1 575 ? -1.278 -3.323 33.036 1.00 86.75 575 GLN A C 1
ATOM 4599 O O . GLN A 1 575 ? -1.875 -3.650 34.063 1.00 86.75 575 GLN A O 1
ATOM 4604 N N . TYR A 1 576 ? -1.471 -2.135 32.458 1.00 85.94 576 TYR A N 1
ATOM 4605 C CA . TYR A 1 576 ? -2.456 -1.178 32.953 1.00 85.94 576 TYR A CA 1
ATOM 4606 C C . TYR A 1 576 ? -3.882 -1.728 32.823 1.00 85.94 576 TYR A C 1
ATOM 4608 O O . TYR A 1 576 ? -4.651 -1.655 33.779 1.00 85.94 576 TYR A O 1
ATOM 4616 N N . CYS A 1 577 ? -4.242 -2.325 31.687 1.00 83.31 577 CYS A N 1
ATOM 4617 C CA . CYS A 1 577 ? -5.570 -2.907 31.478 1.00 83.31 577 CYS A CA 1
ATOM 4618 C C . CYS A 1 577 ? -5.873 -4.096 32.404 1.00 83.31 577 CYS A C 1
ATOM 4620 O O . CYS A 1 577 ? -7.019 -4.250 32.823 1.00 83.31 577 CYS A O 1
ATOM 4622 N N . GLU A 1 578 ? -4.867 -4.898 32.759 1.00 85.06 578 GLU A N 1
ATOM 4623 C CA . GLU A 1 578 ? -5.013 -6.015 33.705 1.00 85.06 578 GLU A CA 1
ATOM 4624 C C . GLU A 1 578 ? -5.088 -5.575 35.174 1.00 85.06 578 GLU A C 1
ATOM 4626 O O . GLU A 1 578 ? -5.458 -6.365 36.046 1.00 85.06 578 GLU A O 1
ATOM 4631 N N . SER A 1 579 ? -4.777 -4.312 35.479 1.00 86.12 579 SER A N 1
ATOM 4632 C CA . SER A 1 579 ? -4.892 -3.807 36.845 1.00 86.12 579 SER A CA 1
ATOM 4633 C C . SER A 1 579 ? -6.358 -3.710 37.304 1.00 86.12 579 SER A C 1
ATOM 4635 O O . SER A 1 579 ? -7.287 -3.514 36.516 1.00 86.12 579 SER A O 1
ATOM 4637 N N . THR A 1 580 ? -6.585 -3.870 38.613 1.00 82.00 580 THR A N 1
ATOM 4638 C CA . THR A 1 580 ? -7.914 -4.138 39.194 1.00 82.00 580 THR A CA 1
ATOM 4639 C C . THR A 1 580 ? -8.959 -3.078 38.845 1.00 82.00 580 THR A C 1
ATOM 4641 O O . THR A 1 580 ? -10.112 -3.405 38.570 1.00 82.00 580 THR A O 1
ATOM 4644 N N . TRP A 1 581 ? -8.568 -1.800 38.849 1.00 82.19 581 TRP A N 1
ATOM 4645 C CA . TRP A 1 581 ? -9.492 -0.685 38.637 1.00 82.19 581 TRP A CA 1
ATOM 4646 C C . TRP A 1 581 ? -9.895 -0.488 37.161 1.00 82.19 581 TRP A C 1
ATOM 4648 O O . TRP A 1 581 ? -11.098 -0.454 36.893 1.00 82.19 581 TRP A O 1
ATOM 4658 N N . PRO A 1 582 ? -8.964 -0.418 36.186 1.00 82.94 582 PRO A N 1
ATOM 4659 C CA . PRO A 1 582 ? -9.292 -0.418 34.755 1.00 82.94 582 PRO A CA 1
ATOM 4660 C C . PRO A 1 582 ? -10.141 -1.611 34.317 1.00 82.94 582 PRO A C 1
ATOM 4662 O O . PRO A 1 582 ? -11.114 -1.431 33.584 1.00 82.94 582 PRO A O 1
ATOM 4665 N N . LYS A 1 583 ? -9.831 -2.812 34.822 1.00 83.94 583 LYS A N 1
ATOM 4666 C CA . LYS A 1 583 ? -10.585 -4.033 34.519 1.00 83.94 583 LYS A CA 1
ATOM 4667 C C . LYS A 1 583 ? -12.028 -3.949 35.017 1.00 83.94 583 LYS A C 1
ATOM 4669 O O . LYS A 1 583 ? -12.955 -4.150 34.237 1.00 83.94 583 LYS A O 1
ATOM 4674 N N . LEU A 1 584 ? -12.226 -3.557 36.281 1.00 79.75 584 LEU A N 1
ATOM 4675 C CA . LEU A 1 584 ? -13.560 -3.359 36.859 1.00 79.75 584 LEU A CA 1
ATOM 4676 C C . LEU A 1 584 ? -14.349 -2.278 36.106 1.00 79.75 584 LEU A C 1
ATOM 4678 O O . LEU A 1 584 ? -15.534 -2.447 35.821 1.00 79.75 584 LEU A O 1
ATOM 4682 N N . ARG A 1 585 ? -13.691 -1.166 35.757 1.00 83.50 585 ARG A N 1
ATOM 4683 C CA . ARG A 1 585 ? -14.308 -0.079 34.993 1.00 83.50 585 ARG A CA 1
ATOM 4684 C C . ARG A 1 585 ? -14.761 -0.551 33.612 1.00 83.50 585 ARG A C 1
ATOM 4686 O O . ARG A 1 585 ? -15.886 -0.237 33.230 1.00 83.50 585 ARG A O 1
ATOM 4693 N N . ALA A 1 586 ? -13.929 -1.307 32.896 1.00 80.88 586 ALA A N 1
ATOM 4694 C CA . ALA A 1 586 ? -14.285 -1.855 31.591 1.00 80.88 586 ALA A CA 1
ATOM 4695 C C . ALA A 1 586 ? -15.542 -2.732 31.679 1.00 80.88 586 ALA A C 1
ATOM 4697 O O . ALA A 1 586 ? -16.465 -2.546 30.887 1.00 80.88 586 ALA A O 1
ATOM 4698 N N . THR A 1 587 ? -15.619 -3.621 32.678 1.00 79.56 587 THR A N 1
ATOM 4699 C CA . THR A 1 587 ? -16.803 -4.461 32.930 1.00 79.56 587 THR A CA 1
ATOM 4700 C C . THR A 1 587 ? -18.045 -3.616 33.215 1.00 79.56 587 THR A C 1
ATOM 4702 O O . THR A 1 587 ? -19.082 -3.808 32.585 1.00 79.56 587 THR A O 1
ATOM 4705 N N . LEU A 1 588 ? -17.939 -2.614 34.095 1.00 79.50 588 LEU A N 1
ATOM 4706 C CA . LEU A 1 588 ? -19.057 -1.720 34.415 1.00 79.50 588 LEU A CA 1
ATOM 4707 C C . LEU A 1 588 ? -19.574 -0.969 33.179 1.00 79.50 588 LEU A C 1
ATOM 4709 O O . LEU A 1 588 ? -20.782 -0.895 32.955 1.00 79.50 588 LEU A O 1
ATOM 4713 N N . VAL A 1 589 ? -18.669 -0.418 32.364 1.00 80.50 589 VAL A N 1
ATOM 4714 C CA . VAL A 1 589 ? -19.029 0.311 31.138 1.00 80.50 589 VAL A CA 1
ATOM 4715 C C . VAL A 1 589 ? -19.688 -0.610 30.117 1.00 80.50 589 VAL A C 1
ATOM 4717 O O . VAL A 1 589 ? -20.703 -0.239 29.524 1.00 80.50 589 VAL A O 1
ATOM 4720 N N . HIS A 1 590 ? -19.139 -1.808 29.927 1.00 78.44 590 HIS A N 1
ATOM 4721 C CA . HIS A 1 590 ? -19.633 -2.751 28.936 1.00 78.44 590 HIS A CA 1
ATOM 4722 C C . HIS A 1 590 ? -21.022 -3.298 29.285 1.00 78.44 590 HIS A C 1
ATOM 4724 O O . HIS A 1 590 ? -21.907 -3.268 28.429 1.00 78.44 590 HIS A O 1
ATOM 4730 N N . ASP A 1 591 ? -21.214 -3.736 30.531 1.00 76.19 591 ASP A N 1
ATOM 4731 C CA . ASP A 1 591 ? -22.407 -4.481 30.943 1.00 76.19 591 ASP A CA 1
ATOM 4732 C C . ASP A 1 591 ? -23.575 -3.559 31.318 1.00 76.19 591 ASP A C 1
ATOM 4734 O O . ASP A 1 591 ? -24.734 -3.879 31.048 1.00 76.19 591 ASP A O 1
ATOM 4738 N N . TYR A 1 592 ? -23.287 -2.388 31.900 1.00 69.69 592 TYR A N 1
ATOM 4739 C CA . TYR A 1 592 ? -24.324 -1.512 32.458 1.00 69.69 592 TYR A CA 1
ATOM 4740 C C . TYR A 1 592 ? -24.536 -0.222 31.667 1.00 69.69 592 TYR A C 1
ATOM 4742 O O . TYR A 1 592 ? -25.673 0.225 31.529 1.00 69.69 592 TYR A O 1
ATOM 4750 N N . PHE A 1 593 ? -23.483 0.386 31.115 1.00 70.06 593 PHE A N 1
ATOM 4751 C CA . PHE A 1 593 ? -23.595 1.705 30.475 1.00 70.06 593 PHE A CA 1
ATOM 4752 C C . PHE A 1 593 ? -23.882 1.667 28.966 1.00 70.06 593 PHE A C 1
ATOM 4754 O O . PHE A 1 593 ? -24.093 2.718 28.362 1.00 70.06 593 PHE A O 1
ATOM 4761 N N . LYS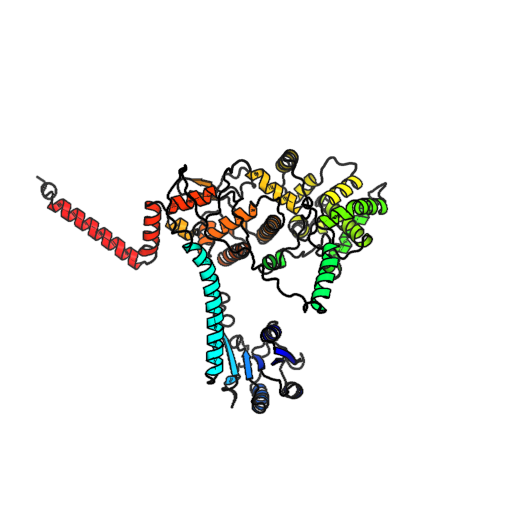 A 1 594 ? -23.958 0.480 28.347 1.00 70.06 594 LYS A N 1
ATOM 4762 C CA . LYS A 1 594 ? -24.404 0.331 26.948 1.00 70.06 594 LYS A CA 1
ATOM 4763 C C . LYS A 1 594 ? -25.918 0.192 26.789 1.00 70.06 594 LYS A C 1
ATOM 4765 O O . LYS A 1 594 ? -26.442 0.540 25.735 1.00 70.06 594 LYS A O 1
ATOM 4770 N N . ASN A 1 595 ? -26.623 -0.303 27.809 1.00 75.88 595 ASN A N 1
ATOM 4771 C CA . ASN A 1 595 ? -28.073 -0.487 27.770 1.00 75.88 595 ASN A CA 1
ATOM 4772 C C . ASN A 1 595 ? -28.769 0.609 28.602 1.00 75.88 595 ASN A C 1
ATOM 4774 O O 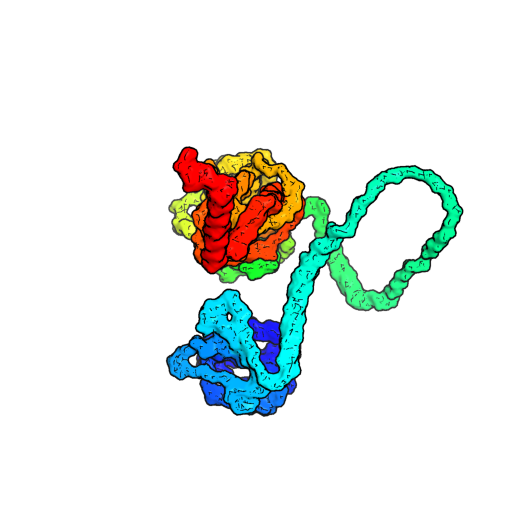. ASN A 1 595 ? -28.570 0.648 29.817 1.00 75.88 595 ASN A O 1
ATOM 4778 N N . PRO A 1 596 ? -29.625 1.463 28.004 1.00 75.62 596 PRO A N 1
ATOM 4779 C CA . PRO A 1 596 ? -30.327 2.530 28.724 1.00 75.62 596 PRO A CA 1
ATOM 4780 C C . PRO A 1 596 ? -31.082 2.034 29.965 1.00 75.62 596 PRO A C 1
ATOM 4782 O O . PRO A 1 596 ? -31.086 2.695 31.002 1.00 75.62 596 PRO A O 1
ATOM 4785 N N . TRP A 1 597 ? -31.669 0.837 29.894 1.00 77.69 597 TRP A N 1
ATOM 4786 C CA . TRP A 1 597 ? -32.396 0.232 31.012 1.00 77.69 597 TRP A CA 1
ATOM 4787 C C . TRP A 1 597 ? -31.476 -0.267 32.124 1.00 77.69 597 TRP A C 1
ATOM 4789 O O . TRP A 1 597 ? -31.849 -0.214 33.297 1.00 77.69 597 TRP A O 1
ATOM 4799 N N . ALA A 1 598 ? -30.265 -0.708 31.781 1.00 77.12 598 ALA A N 1
ATOM 4800 C CA . ALA A 1 598 ? -29.264 -1.089 32.768 1.00 77.12 598 ALA A CA 1
ATOM 4801 C C . ALA A 1 598 ? -28.726 0.143 33.514 1.00 77.12 598 ALA A C 1
ATOM 4803 O O . ALA A 1 598 ? -28.519 0.061 34.721 1.00 77.12 598 ALA A O 1
ATOM 4804 N N . ILE A 1 599 ? -28.629 1.307 32.855 1.00 77.19 599 ILE A N 1
ATOM 4805 C CA . ILE A 1 599 ? -28.301 2.587 33.508 1.00 77.19 599 ILE A CA 1
ATOM 4806 C C . ILE A 1 599 ? -29.385 2.979 34.514 1.00 77.19 599 ILE A C 1
ATOM 4808 O O . ILE A 1 599 ? -29.074 3.294 35.661 1.00 77.19 599 ILE A O 1
ATOM 4812 N N . VAL A 1 600 ? -30.659 2.942 34.109 1.00 82.69 600 VAL A N 1
ATOM 4813 C CA . VAL A 1 600 ? -31.783 3.256 35.008 1.00 82.69 600 VAL A CA 1
ATOM 4814 C C . VAL A 1 600 ? -31.811 2.290 36.192 1.00 82.69 600 VAL A C 1
ATOM 4816 O O . VAL A 1 600 ? -31.961 2.723 37.331 1.00 82.69 600 VAL A O 1
ATOM 4819 N N . SER A 1 601 ? -31.601 0.997 35.939 1.00 82.19 601 SER A N 1
ATOM 4820 C CA . SER A 1 601 ? -31.557 -0.031 36.985 1.00 82.19 601 SER A CA 1
ATOM 4821 C C . SER A 1 601 ? -30.379 0.173 37.940 1.00 82.19 601 SER A C 1
ATOM 4823 O O . SER A 1 601 ? -30.550 0.072 39.153 1.00 82.19 601 SER A O 1
ATOM 4825 N N . PHE A 1 602 ? -29.203 0.527 37.417 1.00 83.56 602 PHE A N 1
ATOM 4826 C CA . PHE A 1 602 ? -28.019 0.848 38.211 1.00 83.56 602 PHE A CA 1
ATOM 4827 C C . PHE A 1 602 ? -28.240 2.091 39.083 1.00 83.56 602 PHE A C 1
ATOM 4829 O O . PHE A 1 602 ? -27.951 2.062 40.277 1.00 83.56 602 PHE A O 1
ATOM 4836 N N . LEU A 1 603 ? -28.808 3.165 38.522 1.00 85.69 603 LEU A N 1
ATOM 4837 C CA . LEU A 1 603 ? -29.136 4.385 39.267 1.00 85.69 603 LEU A CA 1
ATOM 4838 C C . LEU A 1 603 ? -30.201 4.134 40.338 1.00 85.69 603 LEU A C 1
ATOM 4840 O O . LEU A 1 603 ? -30.071 4.640 41.450 1.00 85.69 603 LEU A O 1
ATOM 4844 N N . ALA A 1 604 ? -31.223 3.332 40.034 1.00 86.75 604 ALA A N 1
ATOM 4845 C CA . ALA A 1 604 ? -32.242 2.940 41.003 1.00 86.75 604 ALA A CA 1
ATOM 4846 C C . ALA A 1 604 ? -31.638 2.113 42.149 1.00 86.75 604 ALA A C 1
ATOM 4848 O O . ALA A 1 604 ? -31.903 2.402 43.314 1.00 86.75 604 ALA A O 1
ATOM 4849 N N . ALA A 1 605 ? -30.778 1.138 41.838 1.00 87.81 605 ALA A N 1
ATOM 4850 C CA . ALA A 1 605 ? -30.069 0.345 42.840 1.00 87.81 605 ALA A CA 1
ATOM 4851 C C . ALA A 1 605 ? -29.147 1.214 43.713 1.00 87.81 605 ALA A C 1
ATOM 4853 O O . ALA A 1 605 ? -29.142 1.064 44.933 1.00 87.81 605 ALA A O 1
ATOM 4854 N N . LEU A 1 606 ? -28.422 2.166 43.116 1.00 89.25 606 LEU A N 1
ATOM 4855 C CA . LEU A 1 606 ? -27.569 3.113 43.839 1.00 89.25 606 LEU A CA 1
ATOM 4856 C C . LEU A 1 606 ? -28.383 4.043 44.751 1.00 89.25 606 LEU A C 1
ATOM 4858 O O . LEU A 1 606 ? -27.996 4.274 45.895 1.00 89.25 606 LEU A O 1
ATOM 4862 N N . LEU A 1 607 ? -29.523 4.552 44.273 1.00 92.38 607 LEU A N 1
ATOM 4863 C CA . LEU A 1 607 ? -30.435 5.371 45.071 1.00 92.38 607 LEU A CA 1
ATOM 4864 C C . LEU A 1 607 ? -30.989 4.572 46.260 1.00 92.38 607 LEU A C 1
ATOM 4866 O O . LEU A 1 607 ? -30.972 5.061 47.387 1.00 92.38 607 LEU A O 1
ATOM 4870 N N . LEU A 1 608 ? -31.432 3.332 46.032 1.00 93.06 608 LEU A N 1
ATOM 4871 C CA . LEU A 1 608 ? -31.911 2.435 47.089 1.00 93.06 608 LEU A CA 1
ATOM 4872 C C . LEU A 1 608 ? -30.808 2.104 48.103 1.00 93.06 608 LEU A C 1
ATOM 4874 O O . LEU A 1 608 ? -31.070 2.071 49.306 1.00 93.06 608 LEU A O 1
ATOM 4878 N N . LEU A 1 609 ? -29.567 1.920 47.649 1.00 92.62 609 LEU A N 1
ATOM 4879 C CA . LEU A 1 609 ? -28.413 1.723 48.525 1.00 92.62 609 LEU A CA 1
ATOM 4880 C C . LEU A 1 609 ? -28.161 2.963 49.399 1.00 92.62 609 LEU A C 1
ATOM 4882 O O . LEU A 1 609 ? -27.996 2.851 50.609 1.00 92.62 609 LEU A O 1
ATOM 4886 N N . LEU A 1 610 ? -28.178 4.163 48.814 1.00 92.75 610 LEU A N 1
ATOM 4887 C CA . LEU A 1 610 ? -28.019 5.411 49.566 1.00 92.75 610 LEU A CA 1
ATOM 4888 C C . LEU A 1 610 ? -29.147 5.599 50.586 1.00 92.75 610 LEU A C 1
ATOM 4890 O O . LEU A 1 610 ? -28.882 5.946 51.738 1.00 92.75 610 LEU A O 1
ATOM 4894 N N . LEU A 1 611 ? -30.394 5.324 50.195 1.00 91.69 611 LEU A N 1
ATOM 4895 C CA . LEU A 1 611 ? -31.549 5.391 51.090 1.00 91.69 611 LEU A CA 1
ATOM 4896 C C . LEU A 1 611 ? -31.432 4.392 52.244 1.00 91.69 611 LEU A C 1
ATOM 4898 O O . LEU A 1 611 ? -31.671 4.769 53.388 1.00 91.69 611 LEU A O 1
ATOM 4902 N N . THR A 1 612 ? -31.004 3.157 51.982 1.00 92.00 612 THR A N 1
ATOM 4903 C CA . THR A 1 612 ? -30.810 2.140 53.029 1.00 92.00 612 THR A CA 1
ATOM 4904 C C . THR A 1 612 ? -29.641 2.478 53.953 1.00 92.00 612 THR A C 1
ATOM 4906 O O . THR A 1 612 ? -29.784 2.337 55.167 1.00 92.00 612 THR A O 1
ATOM 4909 N N . ILE A 1 613 ? -28.525 3.010 53.443 1.00 90.81 613 ILE A N 1
ATOM 4910 C CA . ILE A 1 613 ? -27.428 3.538 54.277 1.00 90.81 613 ILE A CA 1
ATOM 4911 C C . ILE A 1 613 ? -27.929 4.687 55.158 1.00 90.81 613 ILE A C 1
ATOM 4913 O O . ILE A 1 613 ? -27.689 4.683 56.363 1.00 90.81 613 ILE A O 1
ATOM 4917 N N . THR A 1 614 ? -28.671 5.638 54.587 1.00 88.56 614 THR A N 1
ATOM 4918 C CA . THR A 1 614 ? -29.227 6.786 55.322 1.00 88.56 614 THR A CA 1
ATOM 4919 C C . THR A 1 614 ? -30.202 6.323 56.405 1.00 88.56 614 THR A C 1
ATOM 4921 O O . THR A 1 614 ? -30.102 6.740 57.556 1.00 88.56 614 THR A O 1
ATOM 4924 N N . GLN A 1 615 ? -31.102 5.394 56.072 1.00 87.12 615 GLN A N 1
ATOM 4925 C CA . GLN A 1 615 ? -32.034 4.787 57.019 1.00 87.12 615 GLN A CA 1
ATOM 4926 C C . GLN A 1 615 ? -31.298 4.055 58.145 1.00 87.12 615 GLN A C 1
ATOM 4928 O O . GLN A 1 615 ? -31.651 4.213 59.315 1.00 87.12 615 GLN A O 1
ATOM 4933 N N . THR A 1 616 ? -30.268 3.276 57.812 1.00 89.25 616 THR A N 1
ATOM 4934 C CA . THR A 1 616 ? -29.461 2.538 58.791 1.00 89.25 616 THR A CA 1
ATOM 4935 C C . THR A 1 616 ? -28.718 3.507 59.706 1.00 89.25 616 THR A C 1
ATOM 4937 O O . THR A 1 616 ? -28.752 3.345 60.920 1.00 89.25 616 THR A O 1
ATOM 4940 N N . PHE A 1 617 ? -28.142 4.579 59.159 1.00 88.06 617 PHE A N 1
ATOM 4941 C CA . PHE A 1 617 ? -27.467 5.621 59.930 1.00 88.06 617 PHE A CA 1
ATOM 4942 C C . PHE A 1 617 ? -28.408 6.304 60.934 1.00 88.06 617 PHE A C 1
ATOM 4944 O O . PHE A 1 617 ? -28.086 6.378 62.121 1.00 88.06 617 PHE A O 1
ATOM 4951 N N . PHE A 1 618 ? -29.600 6.734 60.500 1.00 82.81 618 PHE A N 1
ATOM 4952 C CA . PHE A 1 618 ? -30.590 7.343 61.399 1.00 82.81 618 PHE A CA 1
ATOM 4953 C C . PHE A 1 618 ? -31.159 6.356 62.429 1.00 82.81 618 PHE A C 1
ATOM 4955 O O . PHE A 1 618 ? -31.455 6.756 63.553 1.00 82.81 618 PHE A O 1
ATOM 4962 N N . SER A 1 619 ? -31.268 5.071 62.079 1.00 79.38 619 SER A N 1
ATOM 4963 C CA . SER A 1 619 ? -31.739 4.025 62.999 1.00 79.38 619 SER A CA 1
ATOM 4964 C C . SER A 1 619 ? -30.684 3.650 64.048 1.00 79.38 619 SER A C 1
ATOM 4966 O O . SER A 1 619 ? -31.026 3.390 65.199 1.00 79.38 619 SER A O 1
ATOM 4968 N N . SER A 1 620 ? -29.399 3.640 63.680 1.00 80.88 620 SER A N 1
ATOM 4969 C CA . SER A 1 620 ? -28.285 3.308 64.579 1.00 80.88 620 SER A CA 1
ATOM 4970 C C . SER A 1 620 ? -27.819 4.488 65.440 1.00 80.88 620 SER A C 1
ATOM 4972 O O . SER A 1 620 ? -27.270 4.269 66.518 1.00 80.88 620 SER A O 1
ATOM 4974 N N . PHE A 1 621 ? -28.065 5.732 65.014 1.00 76.81 621 PHE A N 1
ATOM 4975 C CA . PHE A 1 621 ? -27.709 6.944 65.761 1.00 76.81 621 PHE A CA 1
ATOM 4976 C C . PHE A 1 621 ? -28.920 7.868 65.991 1.00 76.81 621 PHE A C 1
ATOM 4978 O O . PHE A 1 621 ? -28.958 8.995 65.488 1.00 76.81 621 PHE A O 1
ATOM 4985 N N . PRO A 1 622 ? -29.894 7.456 66.825 1.00 65.00 622 PRO A N 1
ATOM 4986 C CA . PRO A 1 622 ? -31.119 8.223 67.068 1.00 65.00 622 PRO A CA 1
ATOM 4987 C C . PRO A 1 622 ? -30.882 9.622 67.672 1.00 65.00 622 PRO A C 1
ATOM 4989 O O . PRO A 1 622 ? -31.742 10.491 67.543 1.00 65.00 622 PRO A O 1
ATOM 4992 N N . LYS A 1 623 ? -29.702 9.882 68.261 1.00 64.75 623 LYS A N 1
ATOM 4993 C CA . LYS A 1 623 ? -29.287 11.214 68.751 1.00 64.75 623 LYS A CA 1
ATOM 4994 C C . LYS A 1 623 ? -29.192 12.285 67.652 1.00 64.75 623 LYS A C 1
ATOM 4996 O O . LYS A 1 623 ? -29.283 13.462 67.966 1.00 64.75 623 LYS A O 1
ATOM 5001 N N . PHE A 1 624 ? -29.018 11.896 66.387 1.00 59.28 624 PHE A N 1
ATOM 5002 C CA . PHE A 1 624 ? -29.015 12.827 65.250 1.00 59.28 624 PHE A CA 1
ATOM 5003 C C . PHE A 1 624 ? -30.390 12.959 64.573 1.00 59.28 624 PHE A C 1
ATOM 5005 O O . PHE A 1 624 ? -30.611 13.915 63.838 1.00 59.28 624 PHE A O 1
ATOM 5012 N N . ALA A 1 625 ? -31.319 12.027 64.822 1.00 56.06 625 ALA A N 1
ATOM 5013 C CA . ALA A 1 625 ? -32.683 12.064 64.281 1.00 56.06 625 ALA A CA 1
ATOM 5014 C C . ALA A 1 625 ? -33.632 12.941 65.122 1.00 56.06 625 ALA A C 1
ATOM 5016 O O . ALA A 1 625 ? -34.559 13.545 64.589 1.00 56.06 625 ALA A O 1
ATOM 5017 N N . TYR A 1 626 ? -33.381 13.038 66.431 1.00 57.34 626 TYR A N 1
ATOM 5018 C CA . TYR A 1 626 ? -34.114 13.897 67.358 1.00 57.34 626 TYR A CA 1
ATOM 5019 C C . TYR A 1 626 ? -33.135 14.885 67.989 1.00 57.34 626 TYR A C 1
ATOM 5021 O O . TYR A 1 626 ? -32.418 14.529 68.918 1.00 57.34 626 TYR A O 1
ATOM 5029 N N . GLY A 1 627 ? -33.089 16.118 67.479 1.00 55.25 627 GLY A N 1
ATOM 5030 C CA . GLY A 1 627 ? -32.281 17.183 68.072 1.00 55.25 627 GLY A CA 1
ATOM 5031 C C . GLY A 1 627 ? -32.664 17.426 69.535 1.00 55.25 627 GLY A C 1
ATOM 5032 O O . GLY A 1 627 ? -33.730 17.977 69.815 1.00 55.25 627 GLY A O 1
ATOM 5033 N N . LYS A 1 628 ? -31.790 17.009 70.452 1.00 43.22 628 LYS A N 1
ATOM 5034 C CA . LYS A 1 628 ? -31.679 17.495 71.828 1.00 43.22 628 LYS A CA 1
ATOM 5035 C C . LYS A 1 628 ? -30.215 17.584 72.216 1.00 43.22 628 LYS A C 1
ATOM 5037 O O . LYS A 1 628 ? -29.488 16.597 71.957 1.00 43.22 628 LYS A O 1
#

Foldseek 3Di:
DAEEEEPLAPPCPCVVCVVVVYHYHYQYADVVRLSDDALVSVLVPDDLSYAEYEDEACGPPRSDHDDPVRLQSNVVVQVVRPRYAYEYECACQQVDDPPDHHDGSCPHPPNQQRYWYKYADCNNPVCVPDPGIDIDHDDPVVVVVVVVVVVVVVVVVVVVVVVVVVVVVPVVPDDDDDDDDDDDDDDDDDDDDDPDDPPPDPCVVVPDPVVVVVVVVVVVVVPPPDCPPPQLQAQQEDFDPLLCVLPVPLQDQQADAAAQLCVVCCVPRHVVVLVVLVVLVVVLVVPDPPDDVVVQLVLCLVCVVSQCSHYPDRRPDDSNRRSVRLSSRLSVLVSLLPDDQPDDPQSVPPVNLLSVCSQAQQHSNRWTFVVSSQSVCVVRPVDDPDDPLRSVCVSPVQQRPPVLVVLCVVVPDDQTTRLSSSVSSQVSLVVPDFDDFFFADQAAAQVLLVLLPAAEAAPPPPPGPRCQLPWDDDPRYIYHHADEDDPSVLSRLSNSQSSQVVNVVDQNSSLLSLSNVLSHQQALVSLVRCVVNRRYDDPHDGSRSVSSSSVSSNVPRDDDGGRRRCRVVRVVSVVSCPDDRSVVSSCCCVPQVVDPVSVVVVVVVVVVVVVVVVVVVCVVCVCVVDPD

Solvent-accessible surface area (backbone atoms only — not comparable to full-atom values): 36034 Å² total; per-residue (Å²): 85,30,30,40,38,50,49,34,57,58,91,54,59,57,53,56,29,46,75,69,61,18,46,62,41,80,42,85,48,44,78,95,54,62,38,49,86,53,54,70,65,54,62,76,70,62,54,97,61,45,38,38,40,50,46,51,39,39,13,44,81,70,63,36,66,66,53,70,70,58,54,51,55,41,44,64,56,44,68,77,35,89,69,43,32,36,39,38,37,37,48,34,52,76,70,66,63,83,92,62,69,80,71,66,65,48,77,42,85,91,26,36,79,39,26,39,37,36,36,45,46,38,66,66,70,67,38,81,85,53,96,53,67,49,75,50,67,42,86,55,61,66,59,55,51,50,51,49,52,52,52,49,49,54,50,44,51,56,46,47,56,57,41,59,70,45,55,72,66,60,76,78,76,79,80,84,90,81,84,89,87,88,86,89,84,90,83,91,82,85,81,83,79,82,87,79,78,80,78,74,77,84,61,92,76,61,87,42,72,65,51,56,50,50,51,49,52,47,49,57,57,68,68,40,83,71,79,54,102,80,64,89,51,53,69,40,43,76,78,50,69,73,68,35,73,78,48,54,74,62,70,48,67,86,59,50,71,29,48,74,80,40,47,73,45,42,81,70,80,26,44,76,47,53,60,48,26,53,52,39,43,52,55,51,42,75,68,39,94,80,54,50,72,65,57,59,42,49,59,42,55,76,43,40,71,63,56,54,49,25,38,71,61,87,73,97,59,57,72,65,63,46,28,51,52,52,51,40,44,40,41,30,52,52,50,63,52,65,57,64,67,79,82,48,78,71,53,54,37,63,70,52,43,54,50,50,46,43,28,55,40,40,25,52,46,24,46,57,56,36,65,59,43,50,58,51,43,61,71,72,48,87,82,62,96,72,52,72,71,61,40,54,18,77,80,38,59,81,70,40,41,73,70,51,53,50,52,46,62,74,65,70,65,82,64,55,27,59,50,48,48,56,50,50,49,54,49,79,63,56,72,88,74,72,88,51,78,35,60,71,52,90,50,71,30,42,58,56,36,44,40,31,61,39,41,72,38,45,48,78,80,73,84,56,84,64,47,67,82,56,69,45,75,56,98,58,31,42,33,33,34,56,43,74,42,38,74,65,46,53,35,40,52,55,26,52,34,51,45,39,73,68,24,82,93,49,80,37,60,66,46,41,49,49,52,53,50,34,32,31,29,73,39,34,69,23,40,50,54,36,38,75,40,52,27,38,46,77,64,70,66,53,46,54,55,50,21,50,49,41,47,55,62,49,77,68,61,82,79,67,53,68,62,24,72,61,17,59,55,31,49,53,52,49,55,51,46,70,32,72,65,26,40,51,41,26,52,50,43,63,72,28,68,72,40,76,67,39,42,53,50,48,52,51,51,51,50,51,49,51,51,49,52,52,51,49,50,44,68,76,40,52,68,77,69,51,89,119